Protein AF-0000000078739510 (afdb_homodimer)

Structure (mmCIF, N/CA/C/O backbone):
data_AF-0000000078739510-model_v1
#
loop_
_entity.id
_entity.type
_entity.pdbx_description
1 polymer 'Secondary thiamine-phosphate synthase enzyme'
#
loop_
_atom_site.group_PDB
_atom_site.id
_atom_site.type_symbol
_atom_site.label_atom_id
_atom_site.label_alt_id
_atom_site.label_comp_id
_atom_site.label_asym_id
_atom_site.label_entity_id
_atom_site.label_seq_id
_atom_site.pdbx_PDB_ins_code
_atom_site.Cartn_x
_atom_site.Cartn_y
_atom_site.Cartn_z
_atom_site.occupancy
_atom_site.B_iso_or_equiv
_atom_site.auth_seq_id
_atom_site.auth_comp_id
_atom_site.auth_asym_id
_atom_site.auth_atom_id
_atom_site.pdbx_PDB_model_num
ATOM 1 N N . MET A 1 1 ? 57.156 -49.062 -15.977 1 25.38 1 MET A N 1
ATOM 2 C CA . MET A 1 1 ? 58.562 -48.812 -15.672 1 25.38 1 MET A CA 1
ATOM 3 C C . MET A 1 1 ? 58.719 -47.906 -14.477 1 25.38 1 MET A C 1
ATOM 5 O O . MET A 1 1 ? 58.062 -46.844 -14.406 1 25.38 1 MET A O 1
ATOM 9 N N . LEU A 1 2 ? 59.406 -48.375 -13.289 1 25.59 2 LEU A N 1
ATOM 10 C CA . LEU A 1 2 ? 59.406 -48.344 -11.828 1 25.59 2 LEU A CA 1
ATOM 11 C C . LEU A 1 2 ? 60.25 -47.188 -11.32 1 25.59 2 LEU A C 1
ATOM 13 O O . LEU A 1 2 ? 61.469 -47.312 -11.172 1 25.59 2 LEU A O 1
ATOM 17 N N . VAL A 1 3 ? 60.219 -46 -12.148 1 26.34 3 VAL A N 1
ATOM 18 C CA . VAL A 1 3 ? 61.344 -45.062 -12.102 1 26.34 3 VAL A CA 1
ATOM 19 C C . VAL A 1 3 ? 61.469 -44.5 -10.688 1 26.34 3 VAL A C 1
ATOM 21 O O . VAL A 1 3 ? 60.5 -43.969 -10.117 1 26.34 3 VAL A O 1
ATOM 24 N N . ARG A 1 4 ? 62.5 -44.938 -9.867 1 22.5 4 ARG A N 1
ATOM 25 C CA . ARG A 1 4 ? 63.062 -45 -8.523 1 22.5 4 ARG A CA 1
ATOM 26 C C . ARG A 1 4 ? 63.562 -43.656 -8.047 1 22.5 4 ARG A C 1
ATOM 28 O O . ARG A 1 4 ? 64.562 -43.125 -8.539 1 22.5 4 ARG A O 1
ATOM 35 N N . TRP A 1 5 ? 62.531 -42.625 -7.719 1 25.8 5 TRP A N 1
ATOM 36 C CA . TRP A 1 5 ? 62.625 -41.188 -7.398 1 25.8 5 TRP A CA 1
ATOM 37 C C . TRP A 1 5 ? 63.5 -41 -6.16 1 25.8 5 TRP A C 1
ATOM 39 O O . TRP A 1 5 ? 63.125 -41.375 -5.055 1 25.8 5 TRP A O 1
ATOM 49 N N . HIS A 1 6 ? 64.812 -41.344 -6.359 1 23.38 6 HIS A N 1
ATOM 50 C CA . HIS A 1 6 ? 65.75 -41.438 -5.27 1 23.38 6 HIS A CA 1
ATOM 51 C C . HIS A 1 6 ? 65.938 -40.094 -4.586 1 23.38 6 HIS A C 1
ATOM 53 O O . HIS A 1 6 ? 66.188 -39.062 -5.25 1 23.38 6 HIS A O 1
ATOM 59 N N . SER A 1 7 ? 65.312 -39.812 -3.344 1 24.14 7 SER A N 1
ATOM 60 C CA . SER A 1 7 ? 64.938 -38.812 -2.367 1 24.14 7 SER A CA 1
ATOM 61 C C . SER A 1 7 ? 66.125 -38.281 -1.592 1 24.14 7 SER A C 1
ATOM 63 O O . SER A 1 7 ? 65.938 -37.531 -0.64 1 24.14 7 SER A O 1
ATOM 65 N N . PRO A 1 8 ? 67.25 -37.688 -2.277 1 24.22 8 PRO A N 1
ATOM 66 C CA . PRO A 1 8 ? 68.438 -37.688 -1.441 1 24.22 8 PRO A CA 1
ATOM 67 C C . PRO A 1 8 ? 68.312 -36.75 -0.24 1 24.22 8 PRO A C 1
ATOM 69 O O . PRO A 1 8 ? 67.75 -35.625 -0.367 1 24.22 8 PRO A O 1
ATOM 72 N N . ILE A 1 9 ? 68.25 -37.125 1.104 1 23.12 9 ILE A N 1
ATOM 73 C CA . ILE A 1 9 ? 67.875 -36.75 2.469 1 23.12 9 ILE A CA 1
ATOM 74 C C . ILE A 1 9 ? 69 -35.969 3.119 1 23.12 9 ILE A C 1
ATOM 76 O O . ILE A 1 9 ? 69.812 -36.531 3.828 1 23.12 9 ILE A O 1
ATOM 80 N N . ARG A 1 10 ? 69.688 -34.969 2.322 1 21.89 10 ARG A N 1
ATOM 81 C CA . ARG A 1 10 ? 70.938 -34.656 2.916 1 21.89 10 ARG A CA 1
ATOM 82 C C . ARG A 1 10 ? 70.812 -34.094 4.324 1 21.89 10 ARG A C 1
ATOM 84 O O . ARG A 1 10 ? 69.812 -33.469 4.633 1 21.89 10 ARG A O 1
ATOM 91 N N . SER A 1 11 ? 71.625 -34.406 5.336 1 21.7 11 SER A N 1
ATOM 92 C CA . SER A 1 11 ? 71.875 -34.594 6.762 1 21.7 11 SER A CA 1
ATOM 93 C C . SER A 1 11 ? 72.25 -33.281 7.457 1 21.7 11 SER A C 1
ATOM 95 O O . SER A 1 11 ? 72.562 -33.281 8.641 1 21.7 11 SER A O 1
ATOM 97 N N . PHE A 1 12 ? 71.688 -32.094 7.016 1 25.94 12 PHE A N 1
ATOM 98 C CA . PHE A 1 12 ? 72.375 -30.906 7.406 1 25.94 12 PHE A CA 1
ATOM 99 C C . PHE A 1 12 ? 72.438 -30.781 8.922 1 25.94 12 PHE A C 1
ATOM 101 O O . PHE A 1 12 ? 71.5 -31.078 9.625 1 25.94 12 PHE A O 1
ATOM 108 N N . GLN A 1 13 ? 73.688 -30.719 9.461 1 21.8 13 GLN A N 1
ATOM 109 C CA . GLN A 1 13 ? 74.375 -30.812 10.75 1 21.8 13 GLN A CA 1
ATOM 110 C C . GLN A 1 13 ? 73.938 -29.672 11.672 1 21.8 13 GLN A C 1
ATOM 112 O O . GLN A 1 13 ? 73.875 -28.516 11.25 1 21.8 13 GLN A O 1
ATOM 117 N N . SER A 1 14 ? 73.375 -29.938 12.883 1 20.47 14 SER A N 1
ATOM 118 C CA . SER A 1 14 ? 72.5 -29.453 13.969 1 20.47 14 SER A CA 1
ATOM 119 C C . SER A 1 14 ? 73.25 -28.516 14.891 1 20.47 14 SER A C 1
ATOM 121 O O . SER A 1 14 ? 72.75 -28.125 15.938 1 20.47 14 SER A O 1
ATOM 123 N N . ALA A 1 15 ? 74.312 -27.719 14.367 1 25.67 15 ALA A N 1
ATOM 124 C CA . ALA A 1 15 ? 75.188 -27.281 15.43 1 25.67 15 ALA A CA 1
ATOM 125 C C . ALA A 1 15 ? 74.438 -26.547 16.531 1 25.67 15 ALA A C 1
ATOM 127 O O . ALA A 1 15 ? 73.438 -25.891 16.281 1 25.67 15 ALA A O 1
ATOM 128 N N . GLY A 1 16 ? 74.625 -26.906 17.875 1 22.47 16 GLY A N 1
ATOM 129 C CA . GLY A 1 16 ? 74 -26.859 19.188 1 22.47 16 GLY A CA 1
ATOM 130 C C . GLY A 1 16 ? 74.062 -25.484 19.828 1 22.47 16 GLY A C 1
ATOM 131 O O . GLY A 1 16 ? 75 -24.703 19.609 1 22.47 16 GLY A O 1
ATOM 132 N N . PRO A 1 17 ? 72.938 -24.734 19.984 1 27.5 17 PRO A N 1
ATOM 133 C CA . PRO A 1 17 ? 72.625 -23.328 20.312 1 27.5 17 PRO A CA 1
ATOM 134 C C . PRO A 1 17 ? 73.188 -22.922 21.688 1 27.5 17 PRO A C 1
ATOM 136 O O . PRO A 1 17 ? 73.062 -23.688 22.656 1 27.5 17 PRO A O 1
ATOM 139 N N . THR A 1 18 ? 74.375 -22.453 21.703 1 26.05 18 THR A N 1
ATOM 140 C CA . THR A 1 18 ? 75 -22.156 23 1 26.05 18 THR A CA 1
ATOM 141 C C . THR A 1 18 ? 74.125 -21.281 23.859 1 26.05 18 THR A C 1
ATOM 143 O O . THR A 1 18 ? 73.438 -20.391 23.344 1 26.05 18 THR A O 1
ATOM 146 N N . THR A 1 19 ? 73.75 -21.625 25.125 1 25.05 19 THR A N 1
ATOM 147 C CA . THR A 1 19 ? 72.75 -21.422 26.156 1 25.05 19 THR A CA 1
ATOM 148 C C . THR A 1 19 ? 73 -20.109 26.906 1 25.05 19 THR A C 1
ATOM 150 O O . THR A 1 19 ? 72.25 -19.719 27.781 1 25.05 19 THR A O 1
ATOM 153 N N . THR A 1 20 ? 73.562 -19.031 26.281 1 25.69 20 THR A N 1
ATOM 154 C CA . THR A 1 20 ? 74.125 -18.125 27.297 1 25.69 20 THR A CA 1
ATOM 155 C C . THR A 1 20 ? 73 -17.641 28.234 1 25.69 20 THR A C 1
ATOM 157 O O . THR A 1 20 ? 71.938 -17.188 27.766 1 25.69 20 THR A O 1
ATOM 160 N N . THR A 1 21 ? 73.062 -17.922 29.562 1 25.3 21 THR A N 1
ATOM 161 C CA . THR A 1 21 ? 72.188 -17.922 30.734 1 25.3 21 THR A CA 1
ATOM 162 C C . THR A 1 21 ? 71.938 -16.5 31.234 1 25.3 21 THR A C 1
ATOM 164 O O . THR A 1 21 ? 72.688 -16.016 32.094 1 25.3 21 THR A O 1
ATOM 167 N N . THR A 1 22 ? 71.812 -15.484 30.406 1 26.38 22 THR A N 1
ATOM 168 C CA . THR A 1 22 ? 72 -14.195 31.062 1 26.38 22 THR A CA 1
ATOM 169 C C . THR A 1 22 ? 70.938 -14.016 32.156 1 26.38 22 THR A C 1
ATOM 171 O O . THR A 1 22 ? 69.812 -14.445 32.031 1 26.38 22 THR A O 1
ATOM 174 N N . SER A 1 23 ? 71.312 -13.492 33.375 1 26.3 23 SER A N 1
ATOM 175 C CA . SER A 1 23 ? 70.875 -13.445 34.75 1 26.3 23 SER A CA 1
ATOM 176 C C . SER A 1 23 ? 69.625 -12.562 34.906 1 26.3 23 SER A C 1
ATOM 178 O O . SER A 1 23 ? 69.5 -11.523 34.25 1 26.3 23 SER A O 1
ATOM 180 N N . PRO A 1 24 ? 68.5 -13.039 35.438 1 28.28 24 PRO A N 1
ATOM 181 C CA . PRO A 1 24 ? 67.125 -12.484 35.438 1 28.28 24 PRO A CA 1
ATOM 182 C C . PRO A 1 24 ? 67 -11.227 36.312 1 28.28 24 PRO A C 1
ATOM 184 O O . PRO A 1 24 ? 67.5 -11.203 37.438 1 28.28 24 PRO A O 1
ATOM 187 N N . LEU A 1 25 ? 67.438 -10.031 35.812 1 29.03 25 LEU A N 1
ATOM 188 C CA . LEU A 1 25 ? 67.375 -8.922 36.781 1 29.03 25 LEU A CA 1
ATOM 189 C C . LEU A 1 25 ? 66.062 -8.836 37.469 1 29.03 25 LEU A C 1
ATOM 191 O O . LEU A 1 25 ? 65 -9.172 36.844 1 29.03 25 LEU A O 1
ATOM 195 N N . PRO A 1 26 ? 65.938 -8.562 38.812 1 24.73 26 PRO A N 1
ATOM 196 C CA . PRO A 1 26 ? 64.812 -8.758 39.75 1 24.73 26 PRO A CA 1
ATOM 197 C C . PRO A 1 26 ? 63.656 -7.812 39.5 1 24.73 26 PRO A C 1
ATOM 199 O O . PRO A 1 26 ? 63.844 -6.727 38.938 1 24.73 26 PRO A O 1
ATOM 202 N N . LEU A 1 27 ? 62.375 -8.273 39.344 1 26.22 27 LEU A N 1
ATOM 203 C CA . LEU A 1 27 ? 6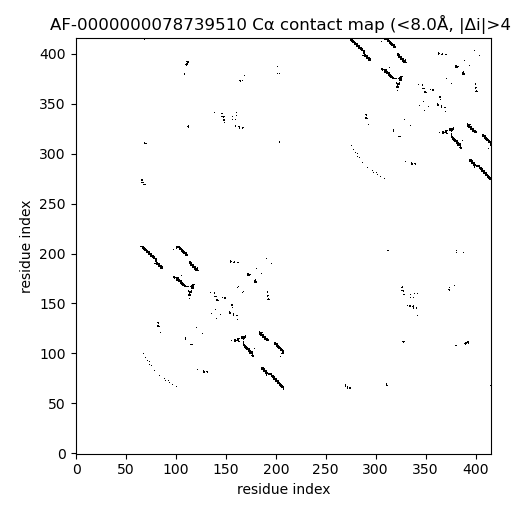1.062 -7.734 39 1 26.22 27 LEU A CA 1
ATOM 204 C C . LEU A 1 27 ? 60.594 -6.766 40.062 1 26.22 27 LEU A C 1
ATOM 206 O O . LEU A 1 27 ? 60.344 -7.164 41.219 1 26.22 27 LEU A O 1
ATOM 210 N N . ALA A 1 28 ? 61.281 -5.625 40.312 1 25.83 28 ALA A N 1
ATOM 211 C CA . ALA A 1 28 ? 60.812 -4.879 41.5 1 25.83 28 ALA A CA 1
ATOM 212 C C . ALA A 1 28 ? 59.312 -4.609 41.406 1 25.83 28 ALA A C 1
ATOM 214 O O . ALA A 1 28 ? 58.844 -4.113 40.406 1 25.83 28 ALA A O 1
ATOM 215 N N . ARG A 1 29 ? 58.5 -5.305 42.188 1 24.73 29 ARG A N 1
ATOM 216 C CA . ARG A 1 29 ? 57.062 -5.387 42.281 1 24.73 29 ARG A CA 1
ATOM 217 C C . ARG A 1 29 ? 56.438 -4.027 42.656 1 24.73 29 ARG A C 1
ATOM 219 O O . ARG A 1 29 ? 56.781 -3.438 43.656 1 24.73 29 ARG A O 1
ATOM 226 N N . CYS A 1 30 ? 56.375 -3.004 41.688 1 25.33 30 CYS A N 1
ATOM 227 C CA . CYS A 1 30 ? 55.75 -1.735 42.031 1 25.33 30 CYS A CA 1
ATOM 228 C C . CYS A 1 30 ? 54.438 -1.963 42.75 1 25.33 30 CYS A C 1
ATOM 230 O O . CYS A 1 30 ? 53.562 -2.678 42.25 1 25.33 30 CYS A O 1
ATOM 232 N N . SER A 1 31 ? 54.375 -1.897 44.031 1 28.02 31 SER A N 1
ATOM 233 C CA . SER A 1 31 ? 53.25 -2.213 44.906 1 28.02 31 SER A CA 1
ATOM 234 C C . SER A 1 31 ? 52.094 -1.265 44.688 1 28.02 31 SER A C 1
ATOM 236 O O . SER A 1 31 ? 51.031 -1.419 45.312 1 28.02 31 SER A O 1
ATOM 238 N N . PRO A 1 32 ? 51.844 -0.598 43.531 1 31.33 32 PRO A N 1
ATOM 239 C CA . PRO A 1 32 ? 51.094 0.619 43.844 1 31.33 32 PRO A CA 1
ATOM 240 C C . PRO A 1 32 ? 49.875 0.345 44.719 1 31.33 32 PRO A C 1
ATOM 242 O O . PRO A 1 32 ? 49.406 -0.792 44.781 1 31.33 32 PRO A O 1
ATOM 245 N N . PRO A 1 33 ? 49.219 1.479 45.312 1 28.66 33 PRO A N 1
ATOM 246 C CA . PRO A 1 33 ? 48.438 1.839 46.5 1 28.66 33 PRO A CA 1
ATOM 247 C C . PRO A 1 33 ? 47.031 1.262 46.469 1 28.66 33 PRO A C 1
ATOM 249 O O . PRO A 1 33 ? 46.5 0.928 45.406 1 28.66 33 PRO A O 1
ATOM 252 N N . ALA A 1 34 ? 46.469 0.895 47.688 1 26.77 34 ALA A N 1
ATOM 253 C CA . ALA A 1 34 ? 45.25 0.251 48.094 1 26.77 34 ALA A CA 1
ATOM 254 C C . ALA A 1 34 ? 44.031 1.027 47.594 1 26.77 34 ALA A C 1
ATOM 256 O O . ALA A 1 34 ? 43.938 2.244 47.781 1 26.77 34 ALA A O 1
ATOM 257 N N . THR A 1 35 ? 43.469 0.732 46.406 1 29.22 35 THR A N 1
ATOM 258 C CA . THR A 1 35 ? 42.25 1.333 45.812 1 29.22 35 THR A CA 1
ATOM 259 C C . THR A 1 35 ? 41.094 1.252 46.812 1 29.22 35 THR A C 1
ATOM 261 O O . THR A 1 35 ? 40.656 0.159 47.156 1 29.22 35 THR A O 1
ATOM 264 N N . ALA A 1 36 ? 41.188 2.01 47.938 1 27.16 36 ALA A N 1
ATOM 265 C CA . ALA A 1 36 ? 40.062 1.913 48.844 1 27.16 36 ALA A CA 1
ATOM 266 C C . ALA A 1 36 ? 38.719 2.043 48.125 1 27.16 36 ALA A C 1
ATOM 268 O O . ALA A 1 36 ? 38.469 3.051 47.469 1 27.16 36 ALA A O 1
ATOM 269 N N . LYS A 1 37 ? 38.125 0.939 47.719 1 27.62 37 LYS A N 1
ATOM 270 C CA . LYS A 1 37 ? 36.812 0.888 47.062 1 27.62 37 LYS A CA 1
ATOM 271 C C . LYS A 1 37 ? 35.75 1.588 47.875 1 27.62 37 LYS A C 1
ATOM 273 O O . LYS A 1 37 ? 35.594 1.277 49.062 1 27.62 37 LYS A O 1
ATOM 278 N N . GLN A 1 38 ? 35.625 2.979 47.719 1 25.66 38 GLN A N 1
ATOM 279 C CA . GLN A 1 38 ? 34.562 3.674 48.406 1 25.66 38 GLN A CA 1
ATOM 280 C C . GLN A 1 38 ? 33.281 2.852 48.406 1 25.66 38 GLN A C 1
ATOM 282 O O . GLN A 1 38 ? 32.969 2.189 47.406 1 25.66 38 GLN A O 1
ATOM 287 N N . PRO A 1 39 ? 32.844 2.426 49.594 1 26.73 39 PRO A N 1
ATOM 288 C CA . PRO A 1 39 ? 31.656 1.598 49.688 1 26.73 39 PRO A CA 1
ATOM 289 C C . PRO A 1 39 ? 30.484 2.143 48.844 1 26.73 39 PRO A C 1
ATOM 291 O O . PRO A 1 39 ? 30.375 3.357 48.656 1 26.73 39 PRO A O 1
ATOM 294 N N . ALA A 1 40 ? 30.062 1.341 47.844 1 28.92 40 ALA A N 1
ATOM 295 C CA . ALA A 1 40 ? 28.922 1.636 47 1 28.92 40 ALA A CA 1
ATOM 296 C C . ALA A 1 40 ? 27.703 2.041 47.844 1 28.92 40 ALA A C 1
ATOM 298 O O . ALA A 1 40 ? 27.297 1.301 48.719 1 28.92 40 ALA A O 1
ATOM 299 N N . ALA A 1 41 ? 27.625 3.379 48.219 1 29.55 41 ALA A N 1
ATOM 300 C CA . ALA A 1 41 ? 26.406 3.855 48.875 1 29.55 41 ALA A CA 1
ATOM 301 C C . ALA A 1 41 ? 25.172 3.188 48.25 1 29.55 41 ALA A C 1
ATOM 303 O O . ALA A 1 41 ? 25.094 2.988 47.062 1 29.55 41 ALA A O 1
ATOM 304 N N . ALA A 1 42 ? 24.594 2.242 49 1 28.48 42 ALA A N 1
ATOM 305 C CA . ALA A 1 42 ? 23.328 1.58 48.688 1 28.48 42 ALA A CA 1
ATOM 306 C C . ALA A 1 42 ? 22.297 2.576 48.156 1 28.48 42 ALA A C 1
ATOM 308 O O . ALA A 1 42 ? 21.859 3.477 48.906 1 28.48 42 ALA A O 1
ATOM 309 N N . VAL A 1 43 ? 22.516 3.082 46.906 1 30.88 43 VAL A N 1
ATOM 310 C CA . VAL A 1 43 ? 21.422 3.9 46.406 1 30.88 43 VAL A CA 1
ATOM 311 C C . VAL A 1 43 ? 20.094 3.23 46.719 1 30.88 43 VAL A C 1
ATOM 313 O O . VAL A 1 43 ? 19.859 2.074 46.375 1 30.88 43 VAL A O 1
ATOM 316 N N . ALA A 1 44 ? 19.594 3.473 47.969 1 31.28 44 ALA A N 1
ATOM 317 C CA . ALA A 1 44 ? 18.219 3.086 48.281 1 31.28 44 ALA A CA 1
ATOM 318 C C . ALA A 1 44 ? 17.312 3.271 47.094 1 31.28 44 ALA A C 1
ATOM 320 O O . ALA A 1 44 ? 17.234 4.363 46.531 1 31.28 44 ALA A O 1
ATOM 321 N N . ARG A 1 45 ? 17.25 2.203 46.344 1 29.11 45 ARG A N 1
ATOM 322 C CA . ARG A 1 45 ? 16.266 2.166 45.281 1 29.11 45 ARG A CA 1
ATOM 323 C C . ARG A 1 45 ? 14.914 2.709 45.75 1 29.11 45 ARG A C 1
ATOM 325 O O . ARG A 1 45 ? 14.328 2.182 46.688 1 29.11 45 ARG A O 1
ATOM 332 N N . ARG A 1 46 ? 14.836 4.098 45.875 1 34.12 46 ARG A N 1
ATOM 333 C CA . ARG A 1 46 ? 13.461 4.516 46.125 1 34.12 46 ARG A CA 1
ATOM 334 C C . ARG A 1 46 ? 12.477 3.703 45.312 1 34.12 46 ARG A C 1
ATOM 336 O O . ARG A 1 46 ? 12.734 3.42 44.125 1 34.12 46 ARG A O 1
ATOM 343 N N . PRO A 1 47 ? 11.672 2.928 46 1 31.38 47 PRO A N 1
ATOM 344 C CA . PRO A 1 47 ? 10.703 2.164 45.188 1 31.38 47 PRO A CA 1
ATOM 345 C C . PRO A 1 47 ? 10.078 2.984 44.062 1 31.38 47 PRO A C 1
ATOM 347 O O . PRO A 1 47 ? 9.742 4.156 44.281 1 31.38 47 PRO A O 1
ATOM 350 N N . VAL A 1 48 ? 10.641 2.801 42.844 1 31.75 48 VAL A N 1
ATOM 351 C CA . VAL A 1 48 ? 9.938 3.416 41.75 1 31.75 48 VAL A CA 1
ATOM 352 C C . VAL A 1 48 ? 8.43 3.223 41.906 1 31.75 48 VAL A C 1
ATOM 354 O O . VAL A 1 48 ? 7.961 2.1 42.125 1 31.75 48 VAL A O 1
ATOM 357 N N . ALA A 1 49 ? 7.789 4.188 42.656 1 34.41 49 ALA A N 1
ATOM 358 C CA . ALA A 1 49 ? 6.332 4.172 42.719 1 34.41 49 ALA A CA 1
ATOM 359 C C . ALA A 1 49 ? 5.73 3.691 41.406 1 34.41 49 ALA A C 1
ATOM 361 O O . ALA A 1 49 ? 6.305 3.916 40.312 1 34.41 49 ALA A O 1
ATOM 362 N N . SER A 1 50 ? 5.078 2.543 41.469 1 33.25 50 SER A N 1
ATOM 363 C CA . SER A 1 50 ? 4.297 2.039 40.344 1 33.25 50 SER A CA 1
ATOM 364 C C . SER A 1 50 ? 3.645 3.18 39.562 1 33.25 50 SER A C 1
ATOM 366 O O . SER A 1 50 ? 3.146 4.137 40.156 1 33.25 50 SER A O 1
ATOM 368 N N . PRO A 1 51 ? 4.223 3.471 38.375 1 35.5 51 PRO A N 1
ATOM 369 C CA . PRO A 1 51 ? 3.426 4.523 37.719 1 35.5 51 PRO A CA 1
ATOM 370 C C . PRO A 1 51 ? 1.929 4.363 37.969 1 35.5 51 PRO A C 1
ATOM 372 O O . PRO A 1 51 ? 1.396 3.256 37.875 1 35.5 51 PRO A O 1
ATOM 375 N N . GLY A 1 52 ? 1.469 4.941 39.062 1 34.06 52 GLY A N 1
ATOM 376 C CA . GLY A 1 52 ? 0.024 4.91 39.219 1 34.06 52 GLY A CA 1
ATOM 377 C C . GLY A 1 52 ? -0.719 4.883 37.906 1 34.06 52 GLY A C 1
ATOM 378 O O . GLY A 1 52 ? -0.269 5.473 36.906 1 34.06 52 GLY A O 1
ATOM 379 N N . LEU A 1 53 ? -1.451 3.795 37.688 1 36.41 53 LEU A N 1
ATOM 380 C CA . LEU A 1 53 ? -2.381 3.781 36.562 1 36.41 53 LEU A CA 1
ATOM 381 C C . LEU A 1 53 ? -3.045 5.145 36.406 1 36.41 53 LEU A C 1
ATOM 383 O O . LEU A 1 53 ? -3.771 5.602 37.281 1 36.41 53 LEU A O 1
ATOM 387 N N . VAL A 1 54 ? -2.344 6.094 35.812 1 36.16 54 VAL A N 1
ATOM 388 C CA . VAL A 1 54 ? -3.131 7.281 35.5 1 36.16 54 VAL A CA 1
ATOM 389 C C . VAL A 1 54 ? -4.551 6.871 35.094 1 36.16 54 VAL A C 1
ATOM 391 O O . VAL A 1 54 ? -4.75 6.156 34.125 1 36.16 54 VAL A O 1
ATOM 394 N N . VAL A 1 55 ? -5.371 6.57 36 1 36.56 55 VAL A N 1
ATOM 395 C CA . VAL A 1 55 ? -6.785 6.488 35.656 1 36.56 55 VAL A CA 1
ATOM 396 C C . VAL A 1 55 ? -7.133 7.609 34.656 1 36.56 55 VAL A C 1
ATOM 398 O O . VAL A 1 55 ? -6.863 8.781 34.938 1 36.56 55 VAL A O 1
ATOM 401 N N . ALA A 1 56 ? -7.176 7.258 33.344 1 40.94 56 ALA A N 1
ATOM 402 C CA . ALA A 1 56 ? -7.707 8.203 32.375 1 40.94 56 ALA A CA 1
ATOM 403 C C . ALA A 1 56 ? -8.898 8.969 32.938 1 40.94 56 ALA A C 1
ATOM 405 O O . ALA A 1 56 ? -9.766 8.383 33.594 1 40.94 56 ALA A O 1
ATOM 406 N N . GLY A 1 57 ? -8.664 10.188 33.375 1 39.41 57 GLY A N 1
ATOM 407 C CA . GLY A 1 57 ? -9.82 11.008 33.719 1 39.41 57 GLY A CA 1
ATOM 408 C C . G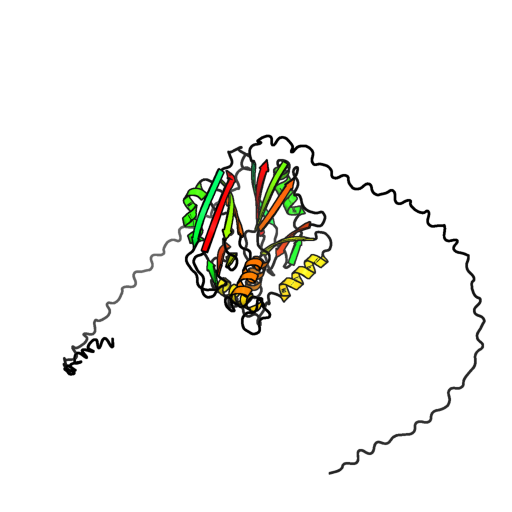LY A 1 57 ? -11.016 10.766 32.844 1 39.41 57 GLY A C 1
ATOM 409 O O . GLY A 1 57 ? -10.922 10.031 31.844 1 39.41 57 GLY A O 1
ATOM 410 N N . PRO A 1 58 ? -12.219 11.141 33.312 1 42.12 58 PRO A N 1
ATOM 411 C CA . PRO A 1 58 ? -13.398 10.93 32.469 1 42.12 58 PRO A CA 1
ATOM 412 C C . PRO A 1 58 ? -13.141 11.281 31 1 42.12 58 PRO A C 1
ATOM 414 O O . PRO A 1 58 ? -12.266 12.094 30.688 1 42.12 58 PRO A O 1
ATOM 417 N N . PRO A 1 59 ? -13.477 10.359 30.109 1 42.5 59 PRO A N 1
ATOM 418 C CA . PRO A 1 59 ? -13.289 10.781 28.703 1 42.5 59 PRO A CA 1
ATOM 419 C C . PRO A 1 59 ? -13.664 12.242 28.484 1 42.5 59 PRO A C 1
ATOM 421 O O . PRO A 1 59 ? -14.633 12.734 29.062 1 42.5 59 PRO A O 1
ATOM 424 N N . ALA A 1 60 ? -12.688 13.125 28.281 1 43.97 60 ALA A N 1
ATOM 425 C CA . ALA A 1 60 ? -12.992 14.5 27.875 1 43.97 60 ALA A CA 1
ATOM 426 C C . ALA A 1 60 ? -14.312 14.57 27.125 1 43.97 60 ALA A C 1
ATOM 428 O O . ALA A 1 60 ? -14.711 13.609 26.453 1 43.97 60 ALA A O 1
ATOM 429 N N . ALA A 1 61 ? -15.219 15.328 27.547 1 42.41 61 ALA A N 1
ATOM 430 C CA . ALA A 1 61 ? -16.438 15.641 26.797 1 42.41 61 ALA A CA 1
ATOM 431 C C . ALA A 1 61 ? -16.156 15.695 25.297 1 42.41 61 ALA A C 1
ATOM 433 O O . ALA A 1 61 ? -15.219 16.359 24.859 1 42.41 61 ALA A O 1
ATOM 434 N N . HIS A 1 62 ? -16.406 14.586 24.562 1 45.31 62 HIS A N 1
ATOM 435 C CA . HIS A 1 62 ? -16.422 14.648 23.109 1 45.31 62 HIS A CA 1
ATOM 436 C C . HIS A 1 62 ? -17.125 15.914 22.609 1 45.31 62 HIS A C 1
ATOM 438 O O . HIS A 1 62 ? -18.344 16 22.641 1 45.31 62 HIS A O 1
ATOM 444 N N . SER A 1 63 ? -16.734 17.062 23 1 42.91 63 SER A N 1
ATOM 445 C CA . SER A 1 63 ? -17.344 18.172 22.266 1 42.91 63 SER A CA 1
ATOM 446 C C . SER A 1 63 ? -17.469 17.859 20.781 1 42.91 63 SER A C 1
ATOM 448 O O . SER A 1 63 ? -16.516 17.391 20.156 1 42.91 63 SER A O 1
ATOM 450 N N . SER A 1 64 ? -18.594 17.484 20.219 1 53.22 64 SER A N 1
ATOM 451 C CA . SER A 1 64 ? -18.969 17.234 18.828 1 53.22 64 SER A CA 1
ATOM 452 C C . SER A 1 64 ? -18.266 18.203 17.891 1 53.22 64 SER A C 1
ATOM 454 O O . SER A 1 64 ? -18.812 19.266 17.547 1 53.22 64 SER A O 1
ATOM 456 N N . MET A 1 65 ? -17 18.391 18.078 1 62.53 65 MET A N 1
ATOM 457 C CA . MET A 1 65 ? -16.344 19.266 17.109 1 62.53 65 MET A CA 1
ATOM 458 C C . MET A 1 65 ? -16.438 18.688 15.695 1 62.53 65 MET A C 1
ATOM 460 O O . MET A 1 65 ? -16.469 17.469 15.523 1 62.53 65 MET A O 1
ATOM 464 N N . ALA A 1 66 ? -16.812 19.469 14.828 1 78.19 66 ALA A N 1
ATOM 465 C CA . ALA A 1 66 ? -16.984 19.109 13.422 1 78.19 66 ALA A CA 1
ATOM 466 C C . ALA A 1 66 ? -15.703 18.5 12.852 1 78.19 66 ALA A C 1
ATOM 468 O O . ALA A 1 66 ? -14.602 19 13.133 1 78.19 66 ALA A O 1
ATOM 469 N N . ALA A 1 67 ? -15.852 17.391 12.211 1 88 67 ALA A N 1
ATOM 470 C CA . ALA A 1 67 ? -14.719 16.719 11.586 1 88 67 ALA A CA 1
ATOM 471 C C . ALA A 1 67 ? -14.031 17.609 10.562 1 88 67 ALA A C 1
ATOM 473 O O . ALA A 1 67 ? -14.695 18.328 9.805 1 88 67 ALA A O 1
ATOM 474 N N . LYS A 1 68 ? -12.789 17.734 10.711 1 93.44 68 LYS A N 1
ATOM 475 C CA . LYS A 1 68 ? -11.945 18.516 9.82 1 93.44 68 LYS A CA 1
ATOM 476 C C . LYS A 1 68 ? -11.188 17.609 8.844 1 93.44 68 LYS A C 1
ATOM 478 O O . LYS A 1 68 ? -10.812 16.484 9.195 1 93.44 68 LYS A O 1
ATOM 483 N N . TRP A 1 69 ? -10.992 18.141 7.648 1 96.81 69 TRP A N 1
ATOM 484 C CA . TRP A 1 69 ? -10.234 17.453 6.605 1 96.81 69 TRP A CA 1
ATOM 485 C C . TRP A 1 69 ? -9.211 18.406 5.98 1 96.81 69 TRP A C 1
ATOM 487 O O . TRP A 1 69 ? -9.492 19.594 5.781 1 96.81 69 TRP A O 1
ATOM 497 N N . ALA A 1 70 ? -8.086 17.844 5.73 1 97.44 70 ALA A N 1
ATOM 498 C CA . ALA A 1 70 ? -7.055 18.531 4.957 1 97.44 70 ALA A CA 1
ATOM 499 C C . ALA A 1 70 ? -6.281 17.547 4.086 1 97.44 70 ALA A C 1
ATOM 501 O O . ALA A 1 70 ? -6.047 16.406 4.492 1 97.44 70 ALA A O 1
ATOM 502 N N . GLN A 1 71 ? -5.887 17.953 2.904 1 98.44 71 GLN A N 1
ATOM 503 C CA . GLN A 1 71 ? -5.125 17.109 1.99 1 98.44 71 GLN A CA 1
ATOM 504 C C . GLN A 1 71 ? -4.062 17.922 1.249 1 98.44 71 GLN A C 1
ATOM 506 O O . GLN A 1 71 ? -4.324 19.031 0.807 1 98.44 71 GLN A O 1
ATOM 511 N N . LYS A 1 72 ? -2.928 17.391 1.173 1 98.19 72 LYS A N 1
ATOM 512 C CA . LYS A 1 72 ? -1.798 18.016 0.501 1 98.19 72 LYS A CA 1
ATOM 513 C C . LYS A 1 72 ? -0.916 16.984 -0.191 1 98.19 72 LYS A C 1
ATOM 515 O O . LYS A 1 72 ? -0.665 15.914 0.358 1 98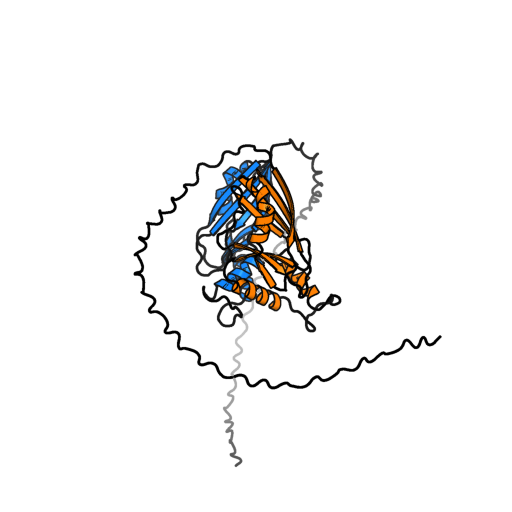.19 72 LYS A O 1
ATOM 520 N N . THR A 1 73 ? -0.492 17.312 -1.396 1 98.69 73 THR A N 1
ATOM 521 C CA . THR A 1 73 ? 0.511 16.484 -2.059 1 98.69 73 THR A CA 1
ATOM 522 C C . THR A 1 73 ? 1.914 17.031 -1.796 1 98.69 73 THR A C 1
ATOM 524 O O . THR A 1 73 ? 2.201 18.188 -2.08 1 98.69 73 THR A O 1
ATOM 527 N N . VAL A 1 74 ? 2.754 16.203 -1.287 1 98.69 74 VAL A N 1
ATOM 528 C CA . VAL A 1 74 ? 4.137 16.547 -0.973 1 98.69 74 VAL A CA 1
ATOM 529 C C . VAL A 1 74 ? 5.074 15.906 -1.994 1 98.69 74 VAL A C 1
ATOM 531 O O . VAL A 1 74 ? 4.938 14.727 -2.314 1 98.69 74 VAL A O 1
ATOM 534 N N . VAL A 1 75 ? 6.043 16.672 -2.451 1 98.75 75 VAL A N 1
ATOM 535 C CA . VAL A 1 75 ? 7.023 16.172 -3.402 1 98.75 75 VAL A CA 1
ATOM 536 C C . VAL A 1 75 ? 8.344 15.898 -2.688 1 98.75 75 VAL A C 1
ATOM 538 O O . VAL A 1 75 ? 8.906 16.781 -2.043 1 98.75 75 VAL A O 1
ATOM 541 N N . ILE A 1 76 ? 8.82 14.695 -2.775 1 98.69 76 ILE A N 1
ATOM 542 C CA . ILE A 1 76 ? 10.141 14.328 -2.287 1 98.69 76 ILE A CA 1
ATOM 543 C C . ILE A 1 76 ? 11.141 14.352 -3.441 1 98.69 76 ILE A C 1
ATOM 545 O O . ILE A 1 76 ? 10.938 13.703 -4.465 1 98.69 76 ILE A O 1
ATOM 549 N N . PRO A 1 77 ? 12.195 15.07 -3.258 1 98.19 77 PRO A N 1
ATOM 550 C CA . PRO A 1 77 ? 13.195 15.078 -4.328 1 98.19 77 PRO A CA 1
ATOM 551 C C . PRO A 1 77 ? 13.75 13.68 -4.617 1 98.19 77 PRO A C 1
ATOM 553 O O . PRO A 1 77 ? 13.688 12.797 -3.764 1 98.19 77 PRO A O 1
ATOM 556 N N . ALA A 1 78 ? 14.273 13.555 -5.809 1 98.38 78 ALA A N 1
ATOM 557 C CA . ALA A 1 78 ? 14.852 12.281 -6.234 1 98.38 78 ALA A CA 1
ATOM 558 C C . ALA A 1 78 ? 15.875 11.773 -5.223 1 98.38 78 ALA A C 1
ATOM 560 O O . ALA A 1 78 ? 16.719 12.531 -4.758 1 98.38 78 ALA A O 1
ATOM 561 N N . GLN A 1 79 ? 15.742 10.523 -4.898 1 98.19 79 GLN A N 1
ATOM 562 C CA . GLN A 1 79 ? 16.672 9.852 -4.004 1 98.19 79 GLN A CA 1
ATOM 563 C C . GLN A 1 79 ? 17.422 8.734 -4.727 1 98.19 79 GLN A C 1
ATOM 565 O O . GLN A 1 79 ? 16.922 8.18 -5.707 1 98.19 79 GLN A O 1
ATOM 570 N N . ARG A 1 80 ? 18.609 8.461 -4.238 1 97.81 80 ARG A N 1
ATOM 571 C CA . ARG A 1 80 ? 19.297 7.254 -4.703 1 97.81 80 ARG A CA 1
ATOM 572 C C . ARG A 1 80 ? 18.594 6 -4.184 1 97.81 80 ARG A C 1
ATOM 574 O O . ARG A 1 80 ? 17.844 6.062 -3.213 1 97.81 80 ARG A O 1
ATOM 581 N N . ARG A 1 81 ? 18.938 4.914 -4.812 1 98.31 81 ARG A N 1
ATOM 582 C CA . ARG A 1 81 ? 18.406 3.643 -4.324 1 98.31 81 ARG A CA 1
ATOM 583 C C . ARG A 1 81 ? 18.75 3.439 -2.852 1 98.31 81 ARG A C 1
ATOM 585 O O . ARG A 1 81 ? 19.859 3.723 -2.422 1 98.31 81 ARG A O 1
ATOM 592 N N . GLY A 1 82 ? 17.766 2.934 -2.113 1 98.56 82 GLY A N 1
ATOM 593 C CA . GLY A 1 82 ? 17.938 2.721 -0.684 1 98.56 82 GLY A CA 1
ATOM 594 C C . GLY A 1 82 ? 16.75 3.219 0.13 1 98.56 82 GLY A C 1
ATOM 595 O O . GLY A 1 82 ? 15.758 3.68 -0.429 1 98.56 82 GLY A O 1
ATOM 596 N N . CYS A 1 83 ? 16.891 3.051 1.486 1 98.75 83 CYS A N 1
ATOM 597 C CA . CYS A 1 83 ? 15.867 3.494 2.43 1 98.75 83 CYS A CA 1
ATOM 598 C C . CYS A 1 83 ? 16.234 4.844 3.037 1 98.75 83 CYS A C 1
ATOM 600 O O . CYS A 1 83 ? 17.344 5.023 3.533 1 98.75 83 CYS A O 1
ATOM 602 N N . HIS A 1 84 ? 15.273 5.762 3.008 1 98.75 84 HIS A N 1
ATOM 603 C CA . HIS A 1 84 ? 15.562 7.141 3.389 1 98.75 84 HIS A CA 1
ATOM 604 C C . HIS A 1 84 ? 14.578 7.637 4.441 1 98.75 84 HIS A C 1
ATOM 606 O O . HIS A 1 84 ? 13.367 7.535 4.258 1 98.75 84 HIS A O 1
ATOM 612 N N . LEU A 1 85 ? 15.133 8.18 5.477 1 98.81 85 LEU A N 1
ATOM 613 C CA . LEU A 1 85 ? 14.312 8.852 6.473 1 98.81 85 LEU A CA 1
ATOM 614 C C . LEU A 1 85 ? 13.773 10.172 5.926 1 98.81 85 LEU A C 1
ATOM 616 O O . LEU A 1 85 ? 14.547 11.078 5.598 1 98.81 85 LEU A O 1
ATOM 620 N N . ILE A 1 86 ? 12.406 10.297 5.91 1 98.75 86 ILE A N 1
ATOM 621 C CA . ILE A 1 86 ? 11.859 11.516 5.32 1 98.75 86 ILE A CA 1
ATOM 622 C C . ILE A 1 86 ? 10.922 12.195 6.316 1 98.75 86 ILE A C 1
ATOM 624 O O . ILE A 1 86 ? 10.195 13.125 5.961 1 98.75 86 ILE A O 1
ATOM 628 N N . THR A 1 87 ? 10.906 11.859 7.535 1 98.69 87 THR A N 1
ATOM 629 C CA . THR A 1 87 ? 10.039 12.406 8.57 1 98.69 87 THR A CA 1
ATOM 630 C C . THR A 1 87 ? 10.156 13.93 8.625 1 98.69 87 THR A C 1
ATOM 632 O O . THR A 1 87 ? 9.148 14.641 8.602 1 98.69 87 THR A O 1
ATOM 635 N N . PRO A 1 88 ? 11.359 14.445 8.688 1 98.38 88 PRO A N 1
ATOM 636 C CA . PRO A 1 88 ? 11.453 15.898 8.805 1 98.38 88 PRO A CA 1
ATOM 637 C C . PRO A 1 88 ? 10.797 16.625 7.625 1 98.38 88 PRO A C 1
ATOM 639 O O . PRO A 1 88 ? 10.141 17.641 7.812 1 98.38 88 PRO A O 1
ATOM 642 N N . LYS A 1 89 ? 11.039 16.125 6.422 1 98.38 89 LYS A N 1
ATOM 643 C CA . LYS A 1 89 ? 10.438 16.734 5.242 1 98.38 89 LYS A CA 1
ATOM 644 C C . LYS A 1 89 ? 8.914 16.703 5.316 1 98.38 89 LYS A C 1
ATOM 646 O O . LYS A 1 89 ? 8.242 17.688 5.031 1 98.38 89 LYS A O 1
ATOM 651 N N . ILE A 1 90 ? 8.375 15.586 5.688 1 98.69 90 ILE A N 1
ATOM 652 C CA . ILE A 1 90 ? 6.926 15.414 5.805 1 98.69 90 ILE A CA 1
ATOM 653 C C . ILE A 1 90 ? 6.375 16.406 6.832 1 98.69 90 ILE A C 1
ATOM 655 O O . ILE A 1 90 ? 5.414 17.125 6.551 1 98.69 90 ILE A O 1
ATOM 659 N N . LEU A 1 91 ? 6.988 16.469 7.949 1 98.31 91 LEU A N 1
ATOM 660 C CA . LEU A 1 91 ? 6.496 17.328 9.023 1 98.31 91 LEU A CA 1
ATOM 661 C C . LEU A 1 91 ? 6.555 18.797 8.625 1 98.31 91 LEU A C 1
ATOM 663 O O . LEU A 1 91 ? 5.621 19.547 8.898 1 98.31 91 LEU A O 1
ATOM 667 N N . ARG A 1 92 ? 7.59 19.172 8.047 1 98.06 92 ARG A N 1
ATOM 668 C CA . ARG A 1 92 ? 7.719 20.562 7.609 1 98.06 92 ARG A CA 1
ATOM 669 C C . ARG A 1 92 ? 6.594 20.938 6.652 1 98.06 92 ARG A C 1
ATOM 671 O O . ARG A 1 92 ? 6.074 22.062 6.707 1 98.06 92 ARG A O 1
ATOM 678 N N . GLU A 1 93 ? 6.254 20.016 5.801 1 98 93 GLU A N 1
ATOM 679 C CA . GLU A 1 93 ? 5.273 20.312 4.758 1 98 93 GLU A CA 1
ATOM 680 C C . GLU A 1 93 ? 3.859 20.359 5.328 1 98 93 GLU A C 1
ATOM 682 O O . GLU A 1 93 ? 3.002 21.078 4.812 1 98 93 GLU A O 1
ATOM 687 N N . ILE A 1 94 ? 3.58 19.672 6.438 1 97.62 94 ILE A N 1
ATOM 688 C CA . ILE A 1 94 ? 2.182 19.562 6.836 1 97.62 94 ILE A CA 1
ATOM 689 C C . ILE A 1 94 ? 1.987 20.203 8.211 1 97.62 94 ILE A C 1
ATOM 691 O O . ILE A 1 94 ? 0.896 20.156 8.781 1 97.62 94 ILE A O 1
ATOM 695 N N . GLU A 1 95 ? 2.949 20.781 8.75 1 96.06 95 GLU A N 1
ATOM 696 C CA . GLU A 1 95 ? 2.924 21.312 10.109 1 96.06 95 GLU A CA 1
ATOM 697 C C . GLU A 1 95 ? 1.768 22.297 10.305 1 96.06 95 GLU A C 1
ATOM 699 O O . GLU A 1 95 ? 1.072 22.25 11.32 1 96.06 95 GLU A O 1
ATOM 704 N N . GLY A 1 96 ? 1.588 23.172 9.414 1 95.69 96 GLY A N 1
ATOM 705 C CA . GLY A 1 96 ? 0.527 24.156 9.508 1 95.69 96 GLY A CA 1
ATOM 706 C C . GLY A 1 96 ? -0.853 23.547 9.641 1 95.69 96 GLY A C 1
ATOM 707 O O . GLY A 1 96 ? -1.663 23.984 10.453 1 95.69 96 GLY A O 1
ATOM 708 N N . ASP A 1 97 ? -1.165 22.547 8.883 1 96.31 97 ASP A N 1
ATOM 709 C CA . ASP A 1 97 ? -2.449 21.859 8.953 1 96.31 97 ASP A CA 1
ATOM 710 C C . ASP A 1 97 ? -2.533 20.969 10.188 1 96.31 97 ASP A C 1
ATOM 712 O O . ASP A 1 97 ? -3.576 20.906 10.844 1 96.31 97 ASP A O 1
ATOM 716 N N . LEU A 1 98 ? -1.462 20.328 10.477 1 96.56 98 LEU A N 1
ATOM 717 C CA . LEU A 1 98 ? -1.384 19.344 11.547 1 96.56 98 LEU A CA 1
ATOM 718 C C . LEU A 1 98 ? -1.728 19.969 12.891 1 96.56 98 LEU A C 1
ATOM 720 O O . LEU A 1 98 ? -2.408 19.344 13.711 1 96.56 98 LEU A O 1
ATOM 724 N N . SER A 1 99 ? -1.342 21.141 13.117 1 96.19 99 SER A N 1
ATOM 725 C CA . SER A 1 99 ? -1.487 21.828 14.398 1 96.19 99 SER A CA 1
ATOM 726 C C . SER A 1 99 ? -2.957 22.047 14.742 1 96.19 99 SER A C 1
ATOM 728 O O . SER A 1 99 ? -3.301 22.25 15.914 1 96.19 99 SER A O 1
ATOM 730 N N . GLY A 1 100 ? -3.834 21.922 13.758 1 95.12 100 GLY A N 1
ATOM 731 C CA . GLY A 1 100 ? -5.25 22.172 13.984 1 95.12 100 GLY A CA 1
ATOM 732 C C . GLY A 1 100 ? -6.008 20.922 14.422 1 95.12 100 GLY A C 1
ATOM 733 O O . GLY A 1 100 ? -7.199 21 14.727 1 95.12 100 GLY A O 1
ATOM 734 N N . PHE A 1 101 ? -5.324 19.812 14.523 1 96.5 101 PHE A N 1
ATOM 735 C CA . PHE A 1 101 ? -5.984 18.562 14.883 1 96.5 101 PHE A CA 1
ATOM 736 C C . PHE A 1 101 ? -5.641 18.172 16.312 1 96.5 101 PHE A C 1
ATOM 738 O O . PHE A 1 101 ? -4.469 18 16.641 1 96.5 101 PHE A O 1
ATOM 745 N N . LYS A 1 102 ? -6.664 17.953 17.156 1 96.88 102 LYS A N 1
ATOM 746 C CA . LYS A 1 102 ? -6.469 17.422 18.5 1 96.88 102 LYS A CA 1
ATOM 747 C C . LYS A 1 102 ? -6.387 15.898 18.484 1 96.88 102 LYS A C 1
ATOM 749 O O . LYS A 1 102 ? -5.609 15.305 19.234 1 96.88 102 LYS A O 1
ATOM 754 N N . CYS A 1 103 ? -7.246 15.328 17.734 1 97.88 103 CYS A N 1
ATOM 755 C CA . CYS A 1 103 ? -7.371 13.891 17.531 1 97.88 103 CYS A CA 1
ATOM 756 C C . CYS A 1 103 ? -7.699 13.555 16.094 1 97.88 103 CYS A C 1
ATOM 758 O O . CYS A 1 103 ? -8.578 14.172 15.484 1 97.88 103 CYS A O 1
ATOM 760 N N . GLY A 1 104 ? -6.918 12.617 15.5 1 98.06 104 GLY A N 1
ATOM 761 C CA . GLY A 1 104 ? -7.199 12.281 14.109 1 98.06 104 GLY A CA 1
ATOM 762 C C . GLY A 1 104 ? -6.238 11.258 13.539 1 98.06 104 GLY A C 1
ATOM 763 O O . GLY A 1 104 ? -5.625 10.492 14.281 1 98.06 104 GLY A O 1
ATOM 764 N N . LEU A 1 105 ? -6.277 11.188 12.195 1 98.62 105 LEU A N 1
ATOM 765 C CA . LEU A 1 105 ? -5.41 10.305 11.422 1 98.62 105 LEU A CA 1
ATOM 766 C C . LEU A 1 105 ? -4.742 11.055 10.281 1 98.62 105 LEU A C 1
ATOM 768 O O . LEU A 1 105 ? -5.363 11.906 9.648 1 98.62 105 LEU A O 1
ATOM 772 N N . ALA A 1 106 ? -3.494 10.711 10.094 1 98.88 106 ALA A N 1
ATOM 773 C CA . ALA A 1 106 ? -2.768 11.117 8.891 1 98.88 106 ALA A CA 1
ATOM 774 C C . ALA A 1 106 ? -2.52 9.922 7.973 1 98.88 106 ALA A C 1
ATOM 776 O O . ALA A 1 106 ? -1.859 8.953 8.359 1 98.88 106 ALA A O 1
ATOM 777 N N . HIS A 1 107 ? -3.059 10 6.766 1 98.88 107 HIS A N 1
ATOM 778 C CA . HIS A 1 107 ? -2.861 8.953 5.766 1 98.88 107 HIS A CA 1
ATOM 779 C C . HIS A 1 107 ? -1.889 9.406 4.68 1 98.88 107 HIS A C 1
ATOM 781 O O . HIS A 1 107 ? -2.117 10.422 4.02 1 98.88 107 HIS A O 1
ATOM 787 N N . LEU A 1 108 ? -0.796 8.695 4.566 1 98.94 108 LEU A N 1
ATOM 788 C CA . LEU A 1 108 ? 0.207 8.938 3.535 1 98.94 108 LEU A CA 1
ATOM 789 C C . LEU A 1 108 ? 0.098 7.898 2.422 1 98.94 108 LEU A C 1
ATOM 791 O O . LEU A 1 108 ? 0.086 6.695 2.688 1 98.94 108 LEU A O 1
ATOM 795 N N . PHE A 1 109 ? 0.015 8.406 1.171 1 98.94 109 PHE A N 1
ATOM 796 C CA . PHE A 1 109 ? -0.123 7.543 0.007 1 98.94 109 PHE A CA 1
ATOM 797 C C . PHE A 1 109 ? 0.887 7.918 -1.07 1 98.94 109 PHE A C 1
ATOM 799 O O . PHE A 1 109 ? 0.818 9.008 -1.641 1 98.94 109 PHE A O 1
ATOM 806 N N . LEU A 1 110 ? 1.776 7.016 -1.354 1 98.94 110 LEU A N 1
ATOM 807 C CA . LEU A 1 110 ? 2.803 7.199 -2.375 1 98.94 110 LEU A CA 1
ATOM 808 C C . LEU A 1 110 ? 2.258 6.867 -3.76 1 98.94 110 LEU A C 1
ATOM 810 O O . LEU A 1 110 ? 1.812 5.746 -4.004 1 98.94 110 LEU A O 1
ATOM 814 N N . GLN A 1 111 ? 2.393 7.863 -4.617 1 98.69 111 GLN A N 1
ATOM 815 C CA . GLN A 1 111 ? 1.88 7.699 -5.973 1 98.69 111 GLN A CA 1
ATOM 816 C C . GLN A 1 111 ? 2.938 7.09 -6.891 1 98.69 111 GLN A C 1
ATOM 818 O O . GLN A 1 111 ? 3.354 7.715 -7.867 1 98.69 111 GLN A O 1
ATOM 823 N N . HIS A 1 112 ? 3.199 5.844 -6.684 1 98.38 112 HIS A N 1
ATOM 824 C CA . HIS A 1 112 ? 4.191 5.164 -7.508 1 98.38 112 HIS A CA 1
ATOM 825 C C . HIS A 1 112 ? 4.105 3.65 -7.336 1 98.38 112 HIS A C 1
ATOM 827 O O . HIS A 1 112 ? 3.465 3.164 -6.398 1 98.38 112 HIS A O 1
ATOM 833 N N . THR A 1 113 ? 4.785 2.896 -8.258 1 98.31 113 THR A N 1
ATOM 834 C CA . THR A 1 113 ? 4.719 1.44 -8.195 1 98.31 113 THR A CA 1
ATOM 835 C C . THR A 1 113 ? 6.105 0.842 -7.977 1 98.31 113 THR A C 1
ATOM 837 O O . THR A 1 113 ? 6.254 -0.378 -7.887 1 98.31 113 THR A O 1
ATOM 840 N N . SER A 1 114 ? 7.125 1.685 -7.922 1 98.06 114 SER A N 1
ATOM 841 C CA . SER A 1 114 ? 8.469 1.131 -7.77 1 98.06 114 SER A CA 1
ATOM 842 C C . SER A 1 114 ? 9.188 1.756 -6.582 1 98.06 114 SER A C 1
ATOM 844 O O . SER A 1 114 ? 10.414 1.886 -6.59 1 98.06 114 SER A O 1
ATOM 846 N N . ALA A 1 115 ? 8.5 2.225 -5.656 1 98.81 115 ALA A N 1
ATOM 847 C CA . ALA A 1 115 ? 8.93 2.693 -4.344 1 98.81 115 ALA A CA 1
ATOM 848 C C . ALA A 1 115 ? 7.887 2.377 -3.275 1 98.81 115 ALA A C 1
ATOM 850 O O . ALA A 1 115 ? 6.746 2.043 -3.596 1 98.81 115 ALA A O 1
ATOM 851 N N . SER A 1 116 ? 8.328 2.498 -2.023 1 98.81 116 SER A N 1
ATOM 852 C CA . SER A 1 116 ? 7.406 2.148 -0.946 1 98.81 116 SER A CA 1
ATOM 853 C C . SER A 1 116 ? 7.59 3.068 0.256 1 98.81 116 SER A C 1
ATOM 855 O O . SER A 1 116 ? 8.562 3.83 0.32 1 98.81 116 SER A O 1
ATOM 857 N N . LEU A 1 117 ? 6.586 3.041 1.119 1 98.88 117 LEU A N 1
ATOM 858 C CA . LEU A 1 117 ? 6.629 3.699 2.42 1 98.88 117 LEU A CA 1
ATOM 859 C C . LEU A 1 117 ? 6.629 2.674 3.549 1 98.88 117 LEU A C 1
ATOM 861 O O . LEU A 1 117 ? 5.93 1.661 3.473 1 98.88 117 LEU A O 1
ATOM 865 N N . THR A 1 118 ? 7.406 2.984 4.602 1 98.81 118 THR A N 1
ATOM 866 C CA . THR A 1 118 ? 7.352 2.16 5.805 1 98.81 118 THR A CA 1
ATOM 867 C C . THR A 1 118 ? 7.734 2.975 7.035 1 98.81 118 THR A C 1
ATOM 869 O O . THR A 1 118 ? 8.281 4.074 6.914 1 98.81 118 THR A O 1
ATOM 872 N N . ILE A 1 119 ? 7.309 2.553 8.211 1 98.81 119 ILE A N 1
ATOM 873 C CA . ILE A 1 119 ? 7.75 3.078 9.5 1 98.81 119 ILE A CA 1
ATOM 874 C C . ILE A 1 119 ? 8.852 2.191 10.07 1 98.81 119 ILE A C 1
ATOM 876 O O . ILE A 1 119 ? 8.695 0.97 10.148 1 98.81 119 ILE A O 1
ATOM 880 N N . ASN A 1 120 ? 9.945 2.812 10.359 1 98.69 120 ASN A N 1
ATOM 881 C CA . ASN A 1 120 ? 11.062 2.078 10.945 1 98.69 120 ASN A CA 1
ATOM 882 C C . ASN A 1 120 ? 11.977 2.994 11.75 1 98.69 120 ASN A C 1
ATOM 884 O O . ASN A 1 120 ? 11.633 4.148 12.008 1 98.69 120 ASN A O 1
ATOM 888 N N . GLU A 1 121 ? 13.109 2.533 12.109 1 98.31 121 GLU A N 1
ATOM 889 C CA . GLU A 1 121 ? 14.023 3.186 13.039 1 98.31 121 GLU A CA 1
ATOM 890 C C . GLU A 1 121 ? 14.492 4.535 12.508 1 98.31 121 GLU A C 1
ATOM 892 O O . GLU A 1 121 ? 14.797 4.668 11.32 1 98.31 121 GLU A O 1
ATOM 897 N N . ASN A 1 122 ? 14.547 5.512 13.375 1 98.38 122 ASN A N 1
ATOM 898 C CA . ASN A 1 122 ? 14.938 6.852 12.945 1 98.38 122 ASN A CA 1
ATOM 899 C C . ASN A 1 122 ? 16.312 7.238 13.5 1 98.38 122 ASN A C 1
ATOM 901 O O . ASN A 1 122 ? 16.656 8.414 13.531 1 98.38 122 ASN A O 1
ATOM 905 N N . TYR A 1 123 ? 17.156 6.336 13.828 1 97.44 123 TYR A N 1
ATOM 906 C CA . TYR A 1 123 ? 18.375 6.715 14.547 1 97.44 123 TYR A CA 1
ATOM 907 C C . TYR A 1 123 ? 19.609 6.145 13.867 1 97.44 123 TYR A C 1
ATOM 909 O O . TYR A 1 123 ? 20.453 6.895 13.367 1 97.44 123 TYR A O 1
ATOM 917 N N . ASP A 1 124 ? 19.781 4.836 13.836 1 97.88 124 ASP A N 1
ATOM 918 C CA . ASP A 1 124 ? 20.969 4.168 13.289 1 97.88 124 ASP A CA 1
ATOM 919 C C . ASP A 1 124 ? 20.797 3.898 11.797 1 97.88 124 ASP A C 1
ATOM 921 O O . ASP A 1 124 ? 19.938 3.109 11.391 1 97.88 124 ASP A O 1
ATOM 925 N N . SER A 1 125 ? 21.641 4.461 11.016 1 97.44 125 SER A N 1
ATOM 926 C CA . SER A 1 125 ? 21.547 4.348 9.562 1 97.44 125 SER A CA 1
ATOM 927 C C . SER A 1 125 ? 21.891 2.939 9.094 1 97.44 125 SER A C 1
ATOM 929 O O . SER A 1 125 ? 21.578 2.566 7.961 1 97.44 125 SER A O 1
ATOM 931 N N . ASP A 1 126 ? 22.484 2.121 9.914 1 98.44 126 ASP A N 1
ATOM 932 C CA . ASP A 1 126 ? 22.766 0.735 9.547 1 98.44 126 ASP A CA 1
ATOM 933 C C . ASP A 1 126 ? 21.469 -0.043 9.32 1 98.44 126 ASP A C 1
ATOM 935 O O . ASP A 1 126 ? 21.422 -0.965 8.508 1 98.44 126 ASP A O 1
ATOM 939 N N . VAL A 1 127 ? 20.422 0.324 10.07 1 98.69 127 VAL A N 1
ATOM 940 C CA . VAL A 1 127 ? 19.141 -0.352 9.906 1 98.69 127 VAL A CA 1
ATOM 941 C C . VAL A 1 127 ? 18.609 -0.125 8.484 1 98.69 127 VAL A C 1
ATOM 943 O O . VAL A 1 127 ? 18.078 -1.045 7.859 1 98.69 127 VAL A O 1
ATOM 946 N N . GLN A 1 128 ? 18.797 1.104 7.941 1 98.31 128 GLN A N 1
ATOM 947 C CA . GLN A 1 128 ? 18.422 1.409 6.566 1 98.31 128 GLN A CA 1
ATOM 948 C C . GLN A 1 128 ? 19.234 0.579 5.578 1 98.31 128 GLN A C 1
ATOM 950 O O . GLN A 1 128 ? 18.688 -0.02 4.656 1 98.31 128 GLN A O 1
ATOM 955 N N . ALA A 1 129 ? 20.516 0.553 5.805 1 98.5 129 ALA A N 1
ATOM 956 C CA . ALA A 1 129 ? 21.422 -0.175 4.914 1 98.5 129 ALA A CA 1
ATOM 957 C C . ALA A 1 129 ? 21.109 -1.668 4.918 1 98.5 129 ALA A C 1
ATOM 959 O O . ALA A 1 129 ? 21.078 -2.307 3.865 1 98.5 129 ALA A O 1
ATOM 960 N N . ASP A 1 130 ? 20.828 -2.232 6.094 1 98.81 130 ASP A N 1
ATOM 961 C CA . ASP A 1 130 ? 20.562 -3.662 6.215 1 98.81 130 ASP A CA 1
ATOM 962 C C . ASP A 1 130 ? 19.203 -4.023 5.621 1 98.81 130 ASP A C 1
ATOM 964 O O . ASP A 1 130 ? 19.016 -5.109 5.07 1 98.81 130 ASP A O 1
ATOM 968 N N . THR A 1 131 ? 18.25 -3.105 5.781 1 98.75 131 THR A N 1
ATOM 969 C CA . THR A 1 131 ? 16.969 -3.334 5.141 1 98.75 131 THR A CA 1
ATOM 970 C C . THR A 1 131 ? 17.125 -3.432 3.627 1 98.75 131 THR A C 1
ATOM 972 O O . THR A 1 131 ? 16.531 -4.309 2.99 1 98.75 131 THR A O 1
ATOM 975 N N . GLU A 1 132 ? 17.906 -2.574 3.072 1 98.25 132 GLU A N 1
ATOM 976 C CA . GLU A 1 132 ? 18.203 -2.654 1.644 1 98.25 132 GLU A CA 1
ATOM 977 C C . GLU A 1 132 ? 18.875 -3.982 1.29 1 98.25 132 GLU A C 1
ATOM 979 O O . GLU A 1 132 ? 18.531 -4.598 0.276 1 98.25 132 GLU A O 1
ATOM 984 N N . THR A 1 133 ? 19.719 -4.441 2.117 1 98.38 133 THR A N 1
ATOM 985 C CA . THR A 1 133 ? 20.375 -5.727 1.915 1 98.38 133 THR A CA 1
ATOM 986 C C . THR A 1 133 ? 19.359 -6.859 1.894 1 98.38 133 THR A C 1
ATOM 988 O O . THR A 1 133 ? 19.391 -7.715 1.007 1 98.38 133 THR A O 1
ATOM 991 N N . PHE A 1 134 ? 18.547 -6.82 2.879 1 98.38 134 PHE A N 1
ATOM 992 C CA . PHE A 1 134 ? 17.484 -7.816 2.955 1 98.38 134 PHE A CA 1
ATOM 993 C C . PHE A 1 134 ? 16.656 -7.824 1.675 1 98.38 134 PHE A C 1
ATOM 995 O O . PHE A 1 134 ? 16.453 -8.883 1.069 1 98.38 134 PHE A O 1
ATOM 1002 N N . LEU A 1 135 ? 16.203 -6.68 1.207 1 97.88 135 LEU A N 1
ATOM 1003 C CA . LEU A 1 135 ? 15.352 -6.555 0.037 1 97.88 135 LEU A CA 1
ATOM 1004 C C . LEU A 1 135 ? 16.047 -7.074 -1.213 1 97.88 135 LEU A C 1
ATOM 1006 O O . LEU A 1 135 ? 15.438 -7.766 -2.031 1 97.88 135 LEU A O 1
ATOM 1010 N N . ASN A 1 136 ? 17.281 -6.801 -1.368 1 96.62 136 ASN A N 1
ATOM 1011 C CA . ASN A 1 136 ? 18.047 -7.219 -2.541 1 96.62 136 ASN A CA 1
ATOM 1012 C C . ASN A 1 136 ? 18.266 -8.727 -2.555 1 96.62 136 ASN A C 1
ATOM 1014 O O . ASN A 1 136 ? 18.391 -9.336 -3.621 1 96.62 136 ASN A O 1
ATOM 1018 N N . ARG A 1 137 ? 18.266 -9.305 -1.403 1 95.75 137 ARG A N 1
ATOM 1019 C CA . ARG A 1 137 ? 18.453 -10.75 -1.31 1 95.75 137 ARG A CA 1
ATOM 1020 C C . ARG A 1 137 ? 17.156 -11.492 -1.624 1 95.75 137 ARG A C 1
ATOM 1022 O O . ARG A 1 137 ? 17.172 -12.516 -2.311 1 95.75 137 ARG A O 1
ATOM 1029 N N . ILE A 1 138 ? 16.141 -10.977 -1.169 1 96.06 138 ILE A N 1
ATOM 1030 C CA . ILE A 1 138 ? 14.883 -11.703 -1.25 1 96.06 138 ILE A CA 1
ATOM 1031 C C . ILE A 1 138 ? 14.281 -11.547 -2.646 1 96.06 138 ILE A C 1
ATOM 1033 O O . ILE A 1 138 ? 13.57 -12.43 -3.127 1 96.06 138 ILE A O 1
ATOM 1037 N N . VAL A 1 139 ? 14.453 -10.445 -3.291 1 97.38 139 VAL A N 1
ATOM 1038 C CA . VAL A 1 139 ? 13.984 -10.203 -4.652 1 97.38 139 VAL A CA 1
ATOM 1039 C C . VAL A 1 139 ? 15.172 -10.078 -5.602 1 97.38 139 VAL A C 1
ATOM 1041 O O . VAL A 1 139 ? 15.727 -8.992 -5.77 1 97.38 139 VAL A O 1
ATOM 1044 N N . PRO A 1 140 ? 15.43 -11.141 -6.281 1 94.88 140 PRO A N 1
ATOM 1045 C CA . PRO A 1 140 ? 16.656 -11.125 -7.098 1 94.88 140 PRO A CA 1
ATOM 1046 C C . PRO A 1 140 ? 16.547 -10.18 -8.289 1 94.88 140 PRO A C 1
ATOM 1048 O O . PRO A 1 140 ? 15.445 -9.891 -8.758 1 94.88 140 PRO A O 1
ATOM 1051 N N . GLU A 1 141 ? 17.703 -9.766 -8.695 1 95.81 141 GLU A N 1
ATOM 1052 C CA . GLU A 1 141 ? 17.859 -8.859 -9.828 1 95.81 141 GLU A CA 1
ATOM 1053 C C . GLU A 1 141 ? 18.906 -9.383 -10.812 1 95.81 141 GLU A C 1
ATOM 1055 O O . GLU A 1 141 ? 19.734 -10.227 -10.453 1 95.81 141 GLU A O 1
ATOM 1060 N N . GLY A 1 142 ? 18.797 -8.828 -12.094 1 90.81 142 GLY A N 1
ATOM 1061 C CA . GLY A 1 142 ? 19.828 -9.148 -13.07 1 90.81 142 GLY A CA 1
ATOM 1062 C C . GLY A 1 142 ? 19.453 -10.312 -13.969 1 90.81 142 GLY A C 1
ATOM 1063 O O . GLY A 1 142 ? 18.281 -10.711 -14.031 1 90.81 142 GLY A O 1
ATOM 1064 N N . ARG A 1 143 ? 20.375 -10.898 -14.617 1 87.88 143 ARG A N 1
ATOM 1065 C CA . ARG A 1 143 ? 20.172 -11.883 -15.68 1 87.88 143 ARG A CA 1
ATOM 1066 C C . ARG A 1 143 ? 19.688 -13.211 -15.117 1 87.88 143 ARG A C 1
ATOM 1068 O O . ARG A 1 143 ? 18.984 -13.961 -15.805 1 87.88 143 ARG A O 1
ATOM 1075 N N . SER A 1 144 ? 20.016 -13.492 -14.008 1 90.81 144 SER A N 1
ATOM 1076 C CA . SER A 1 144 ? 19.625 -14.781 -13.445 1 90.81 144 SER A CA 1
ATOM 1077 C C . SER A 1 144 ? 18.25 -14.719 -12.805 1 90.81 144 SER A C 1
ATOM 1079 O O . SER A 1 144 ? 17.719 -15.742 -12.367 1 90.81 144 SER A O 1
ATOM 1081 N N . ALA A 1 145 ? 17.766 -13.523 -12.773 1 95.06 145 ALA A N 1
ATOM 1082 C CA . ALA A 1 145 ? 16.438 -13.391 -12.203 1 95.06 145 ALA A CA 1
ATOM 1083 C C . ALA A 1 145 ? 15.375 -13.953 -13.141 1 95.06 145 ALA A C 1
ATOM 1085 O O . ALA A 1 145 ? 15.516 -13.891 -14.367 1 95.06 145 ALA A O 1
ATOM 1086 N N . PRO A 1 146 ? 14.328 -14.484 -12.594 1 95.81 146 PRO A N 1
ATOM 1087 C CA . PRO A 1 146 ? 13.328 -15.188 -13.398 1 95.81 146 PRO A CA 1
ATOM 1088 C C . PRO A 1 146 ? 12.289 -14.25 -14 1 95.81 146 PRO A C 1
ATOM 1090 O O . PRO A 1 146 ? 11.203 -14.695 -14.375 1 95.81 146 PRO A O 1
ATOM 1093 N N . TRP A 1 147 ? 12.523 -13.016 -14.148 1 96.88 147 TRP A N 1
ATOM 1094 C CA . TRP A 1 147 ? 11.508 -12.031 -14.516 1 96.88 147 TRP A CA 1
ATOM 1095 C C . TRP A 1 147 ? 11.32 -11.977 -16.031 1 96.88 147 TRP A C 1
ATOM 1097 O O . TRP A 1 147 ? 12.297 -12.016 -16.781 1 96.88 147 TRP A O 1
ATOM 1107 N N . LYS A 1 148 ? 10.062 -11.844 -16.453 1 96.62 148 LYS A N 1
ATOM 1108 C CA . LYS A 1 148 ? 9.695 -11.555 -17.844 1 96.62 148 LYS A CA 1
ATOM 1109 C C . LYS A 1 148 ? 9.781 -10.062 -18.125 1 96.62 148 LYS A C 1
ATOM 1111 O O . LYS A 1 148 ? 10.242 -9.656 -19.203 1 96.62 148 LYS A O 1
ATOM 1116 N N . HIS A 1 149 ? 9.328 -9.195 -17.219 1 95.62 149 HIS A N 1
ATOM 1117 C CA . HIS A 1 149 ? 9.297 -7.742 -17.344 1 95.62 149 HIS A CA 1
ATOM 1118 C C . HIS A 1 149 ? 10.703 -7.156 -17.25 1 95.62 149 HIS A C 1
ATOM 1120 O O . HIS A 1 149 ? 11.156 -6.781 -16.156 1 95.62 149 HIS A O 1
ATOM 1126 N N . THR A 1 150 ? 11.375 -6.953 -18.422 1 93.5 150 THR A N 1
ATOM 1127 C CA . THR A 1 150 ? 12.797 -6.605 -18.344 1 93.5 150 THR A CA 1
ATOM 1128 C C . THR A 1 150 ? 13.086 -5.367 -19.188 1 93.5 150 THR A C 1
ATOM 1130 O O . THR A 1 150 ? 14.211 -4.863 -19.188 1 93.5 150 THR A O 1
ATOM 1133 N N . LEU A 1 151 ? 12.109 -4.824 -19.766 1 92.69 151 LEU A N 1
ATOM 1134 C CA . LEU A 1 151 ? 12.359 -3.816 -20.797 1 92.69 151 LEU A CA 1
ATOM 1135 C C . LEU A 1 151 ? 12.773 -2.488 -20.172 1 92.69 151 LEU A C 1
ATOM 1137 O O . LEU A 1 151 ? 13.391 -1.651 -20.828 1 92.69 151 LEU A O 1
ATOM 1141 N N . GLU A 1 152 ? 12.484 -2.264 -19 1 94.06 152 GLU A N 1
ATOM 1142 C CA . GLU A 1 152 ? 12.742 -0.977 -18.359 1 94.06 152 GLU A CA 1
ATOM 1143 C C . GLU A 1 152 ? 13.977 -1.045 -17.453 1 94.06 152 GLU A C 1
ATOM 1145 O O . GLU A 1 152 ? 14.156 -0.202 -16.578 1 94.06 152 GLU A O 1
ATOM 1150 N N . GLY A 1 153 ? 14.812 -2.066 -17.656 1 94.5 153 GLY A N 1
ATOM 1151 C CA . GLY A 1 153 ? 16.031 -2.248 -16.875 1 94.5 153 GLY A CA 1
ATOM 1152 C C . GLY A 1 153 ? 15.914 -3.357 -15.844 1 94.5 153 GLY A C 1
ATOM 1153 O O . GLY A 1 153 ? 14.812 -3.713 -15.422 1 94.5 153 GLY A O 1
ATOM 1154 N N . PRO A 1 154 ? 17.078 -3.836 -15.422 1 95.94 154 PRO A N 1
ATOM 1155 C CA . PRO A 1 154 ? 17.078 -4.984 -14.516 1 95.94 154 PRO A CA 1
ATOM 1156 C C . PRO A 1 154 ? 16.562 -4.641 -13.125 1 95.94 154 PRO A C 1
ATOM 1158 O O . PRO A 1 154 ? 16.234 -5.539 -12.344 1 95.94 154 PRO A O 1
ATOM 1161 N N . ASP A 1 155 ? 16.453 -3.43 -12.82 1 96.69 155 ASP A N 1
ATOM 1162 C CA . ASP A 1 155 ? 16.047 -3.02 -11.484 1 96.69 155 ASP A CA 1
ATOM 1163 C C . ASP A 1 155 ? 14.547 -2.725 -11.438 1 96.69 155 ASP A C 1
ATOM 1165 O O . ASP A 1 155 ? 13.992 -2.457 -10.367 1 96.69 155 ASP A O 1
ATOM 1169 N N . ASP A 1 156 ? 13.883 -2.762 -12.539 1 97.31 156 ASP A N 1
ATOM 1170 C CA . ASP A 1 156 ? 12.492 -2.311 -12.57 1 97.31 156 ASP A CA 1
ATOM 1171 C C . ASP A 1 156 ? 11.562 -3.359 -11.969 1 97.31 156 ASP A C 1
ATOM 1173 O O . ASP A 1 156 ? 10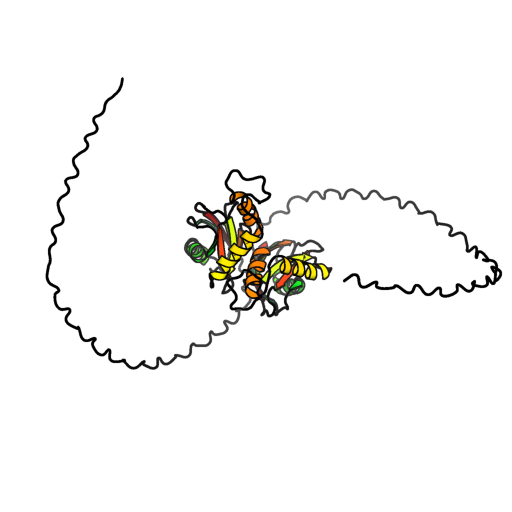.828 -3.074 -11.023 1 97.31 156 ASP A O 1
ATOM 1177 N N . MET A 1 157 ? 11.578 -4.578 -12.453 1 98.12 157 MET A N 1
ATOM 1178 C CA . MET A 1 157 ? 10.648 -5.59 -11.961 1 98.12 157 MET A CA 1
ATOM 1179 C C . MET A 1 157 ? 10.867 -5.859 -10.477 1 98.12 157 MET A C 1
ATOM 1181 O O . MET A 1 157 ? 9.914 -5.902 -9.703 1 98.12 157 MET A O 1
ATOM 1185 N N . PRO A 1 158 ? 12.125 -6.047 -10.023 1 98.06 158 PRO A N 1
ATOM 1186 C CA . PRO A 1 158 ? 12.305 -6.176 -8.578 1 98.06 158 PRO A CA 1
ATOM 1187 C C . PRO A 1 158 ? 11.68 -5.016 -7.801 1 98.06 158 PRO A C 1
ATOM 1189 O O . PRO A 1 158 ? 11.156 -5.215 -6.699 1 98.06 158 PRO A O 1
ATOM 1192 N N . ALA A 1 159 ? 11.742 -3.873 -8.336 1 98.56 159 ALA A N 1
ATOM 1193 C CA . ALA A 1 159 ? 11.203 -2.697 -7.664 1 98.56 159 ALA A CA 1
ATOM 1194 C C . ALA A 1 159 ? 9.688 -2.818 -7.484 1 98.56 159 ALA A C 1
ATOM 1196 O O . ALA A 1 159 ? 9.156 -2.447 -6.438 1 98.56 159 ALA A O 1
ATOM 1197 N N . HIS A 1 160 ? 8.992 -3.258 -8.469 1 98.69 160 HIS A N 1
ATOM 1198 C CA . HIS A 1 160 ? 7.555 -3.482 -8.359 1 98.69 160 HIS A CA 1
ATOM 1199 C C . HIS A 1 160 ? 7.234 -4.461 -7.234 1 98.69 160 HIS A C 1
ATOM 1201 O O . HIS A 1 160 ? 6.297 -4.242 -6.465 1 98.69 160 HIS A O 1
ATOM 1207 N N . ILE A 1 161 ? 7.965 -5.516 -7.145 1 98.31 161 ILE A N 1
ATOM 1208 C CA . ILE A 1 161 ? 7.738 -6.531 -6.121 1 98.31 161 ILE A CA 1
ATOM 1209 C C . ILE A 1 161 ? 7.992 -5.934 -4.738 1 98.31 161 ILE A C 1
ATOM 1211 O O . ILE A 1 161 ? 7.176 -6.094 -3.826 1 98.31 161 ILE A O 1
ATOM 1215 N N . LYS A 1 162 ? 9.102 -5.246 -4.598 1 98.5 162 LYS A N 1
ATOM 1216 C CA . LYS A 1 162 ? 9.453 -4.629 -3.32 1 98.5 162 LYS A CA 1
ATOM 1217 C C . LYS A 1 162 ? 8.391 -3.621 -2.887 1 98.5 162 LYS A C 1
ATOM 1219 O O . LYS A 1 162 ? 8.078 -3.512 -1.699 1 98.5 162 LYS A O 1
ATOM 1224 N N . SER A 1 163 ? 7.863 -2.906 -3.818 1 98.44 163 SER A N 1
ATOM 1225 C CA . SER A 1 163 ? 6.809 -1.936 -3.543 1 98.44 163 SER A CA 1
ATOM 1226 C C . SER A 1 163 ? 5.57 -2.615 -2.969 1 98.44 163 SER A C 1
ATOM 1228 O O . SER A 1 163 ? 4.953 -2.104 -2.031 1 98.44 163 SER A O 1
ATOM 1230 N N . SER A 1 164 ? 5.199 -3.762 -3.502 1 97.88 164 SER A N 1
ATOM 1231 C CA . SER A 1 164 ? 4.031 -4.484 -3.004 1 97.88 164 SER A CA 1
ATOM 1232 C C . SER A 1 164 ? 4.32 -5.137 -1.655 1 97.88 164 SER A C 1
ATOM 1234 O O . SER A 1 164 ? 3.426 -5.258 -0.816 1 97.88 164 SER A O 1
ATOM 1236 N N . MET A 1 165 ? 5.531 -5.52 -1.452 1 97.06 165 MET A N 1
ATOM 1237 C CA . MET A 1 165 ? 5.898 -6.172 -0.198 1 97.06 165 MET A CA 1
ATOM 1238 C C . MET A 1 165 ? 5.801 -5.199 0.971 1 97.06 165 MET A C 1
ATOM 1240 O O . MET A 1 165 ? 5.266 -5.539 2.027 1 97.06 165 MET A O 1
ATOM 1244 N N . PHE A 1 166 ? 6.324 -4.008 0.806 1 97.25 166 PHE A N 1
ATOM 1245 C CA . PHE A 1 166 ? 6.34 -3.031 1.89 1 97.25 166 PHE A CA 1
ATOM 1246 C C . PHE A 1 166 ? 5.07 -2.193 1.885 1 97.25 166 PHE A C 1
ATOM 1248 O O . PHE A 1 166 ? 4.566 -1.812 2.943 1 97.25 166 PHE A O 1
ATOM 1255 N N . GLY A 1 167 ? 4.605 -1.969 0.651 1 97.25 167 GLY A N 1
ATOM 1256 C CA . GLY A 1 167 ? 3.402 -1.161 0.524 1 97.25 167 GLY A CA 1
ATOM 1257 C C . GLY A 1 167 ? 3.691 0.29 0.187 1 97.25 167 GLY A C 1
ATOM 1258 O O . GLY A 1 167 ? 4.828 0.747 0.312 1 97.25 167 GLY A O 1
ATOM 1259 N N . CYS A 1 168 ? 2.6 1.025 -0.173 1 98.5 168 CYS A N 1
ATOM 1260 C CA . CYS A 1 168 ? 2.773 2.408 -0.602 1 98.5 168 CYS A CA 1
ATOM 1261 C C . CYS A 1 168 ? 1.988 3.359 0.293 1 98.5 168 CYS A C 1
ATOM 1263 O O . CYS A 1 168 ? 1.823 4.535 -0.037 1 98.5 168 CYS A O 1
ATOM 1265 N N . ALA A 1 169 ? 1.492 2.842 1.421 1 98.75 169 ALA A N 1
ATOM 1266 C CA . ALA A 1 169 ? 0.659 3.715 2.242 1 98.75 169 ALA A CA 1
ATOM 1267 C C . ALA A 1 169 ? 0.919 3.482 3.729 1 98.75 169 ALA A C 1
ATOM 1269 O O . ALA A 1 169 ? 1.312 2.385 4.133 1 98.75 169 ALA A O 1
ATOM 1270 N N . LEU A 1 170 ? 0.652 4.566 4.516 1 98.75 170 LEU A N 1
ATOM 1271 C CA . LEU A 1 170 ? 0.729 4.578 5.973 1 98.75 170 LEU A CA 1
ATOM 1272 C C . LEU A 1 170 ? -0.442 5.348 6.574 1 98.75 170 LEU A C 1
ATOM 1274 O O . LEU A 1 170 ? -0.901 6.336 6 1 98.75 170 LEU A O 1
ATOM 1278 N N . THR A 1 171 ? -0.867 4.926 7.668 1 98.81 171 THR A N 1
ATOM 1279 C CA . THR A 1 171 ? -1.793 5.695 8.492 1 98.81 171 THR A CA 1
ATOM 1280 C C . THR A 1 171 ? -1.244 5.867 9.906 1 98.81 171 THR A C 1
ATOM 1282 O O . THR A 1 171 ? -0.909 4.883 10.57 1 98.81 171 THR A O 1
ATOM 1285 N N . ILE A 1 172 ? -1.152 7.133 10.32 1 98.88 172 ILE A N 1
ATOM 1286 C CA . ILE A 1 172 ? -0.504 7.473 11.578 1 98.88 172 ILE A CA 1
ATOM 1287 C C . ILE A 1 172 ? -1.461 8.289 12.445 1 98.88 172 ILE A C 1
ATOM 1289 O O . ILE A 1 172 ? -2.086 9.234 11.969 1 98.88 172 ILE A O 1
ATOM 1293 N N . PRO A 1 173 ? -1.574 7.965 13.711 1 98.88 173 PRO A N 1
ATOM 1294 C CA . PRO A 1 173 ? -2.453 8.75 14.578 1 98.88 173 PRO A CA 1
ATOM 1295 C C . PRO A 1 173 ? -1.925 10.156 14.836 1 98.88 173 PRO A C 1
ATOM 1297 O O . PRO A 1 173 ? -0.711 10.375 14.828 1 98.88 173 PRO A O 1
ATOM 1300 N N . ILE A 1 174 ? -2.887 11.055 15.016 1 98.5 174 ILE A N 1
ATOM 1301 C CA . ILE A 1 174 ? -2.609 12.422 15.438 1 98.5 174 ILE A CA 1
ATOM 1302 C C . ILE A 1 174 ? -3.115 12.633 16.859 1 98.5 174 ILE A C 1
ATOM 1304 O O . ILE A 1 174 ? -4.246 12.266 17.188 1 98.5 174 ILE A O 1
ATOM 1308 N N . THR A 1 175 ? -2.254 13.164 17.641 1 98.69 175 THR A N 1
ATOM 1309 C CA . THR A 1 175 ? -2.639 13.586 18.984 1 98.69 175 THR A CA 1
ATOM 1310 C C . THR A 1 175 ? -2.102 14.984 19.297 1 98.69 175 THR A C 1
ATOM 1312 O O . THR A 1 175 ? -0.892 15.211 19.234 1 98.69 175 THR A O 1
ATOM 1315 N N . ASP A 1 176 ? -2.975 15.914 19.516 1 97.94 176 ASP A N 1
ATOM 1316 C CA . ASP A 1 176 ? -2.643 17.266 19.938 1 97.94 176 ASP A CA 1
ATOM 1317 C C . ASP A 1 176 ? -1.672 17.922 18.953 1 97.94 176 ASP A C 1
ATOM 1319 O O . ASP A 1 176 ? -0.635 18.453 19.359 1 97.94 176 ASP A O 1
ATOM 1323 N N . GLY A 1 177 ? -2.018 17.766 17.703 1 97.88 177 GLY A N 1
ATOM 1324 C CA . GLY A 1 177 ? -1.299 18.469 16.656 1 97.88 177 GLY A CA 1
ATOM 1325 C C . GLY A 1 177 ? 0.004 17.812 16.266 1 97.88 177 GLY A C 1
ATOM 1326 O O . GLY A 1 177 ? 0.835 18.406 15.586 1 97.88 177 GLY A O 1
ATOM 1327 N N . HIS A 1 178 ? 0.178 16.578 16.703 1 98.19 178 HIS A N 1
ATOM 1328 C CA . HIS A 1 178 ? 1.414 15.859 16.422 1 98.19 178 HIS A CA 1
ATOM 1329 C C . HIS A 1 178 ? 1.128 14.469 15.875 1 98.19 178 HIS A C 1
ATOM 1331 O O . HIS A 1 178 ? 0.14 13.836 16.266 1 98.19 178 HIS A O 1
ATOM 1337 N N . LEU A 1 179 ? 2.033 14.07 14.969 1 98.62 179 LEU A N 1
ATOM 1338 C CA . LEU A 1 179 ? 2.01 12.641 14.68 1 98.62 179 LEU A CA 1
ATOM 1339 C C . LEU A 1 179 ? 2.396 11.836 15.914 1 98.62 179 LEU A C 1
ATOM 1341 O O . LEU A 1 179 ? 3.471 12.039 16.484 1 98.62 179 LEU A O 1
ATOM 1345 N N . ASN A 1 180 ? 1.525 10.945 16.328 1 98.75 180 ASN A N 1
ATOM 1346 C CA . ASN A 1 180 ? 1.736 10.188 17.562 1 98.75 180 ASN A CA 1
ATOM 1347 C C . ASN A 1 180 ? 2.502 8.891 17.297 1 98.75 180 ASN A C 1
ATOM 1349 O O . ASN A 1 180 ? 1.921 7.805 17.312 1 98.75 180 ASN A O 1
ATOM 1353 N N . MET A 1 181 ? 3.775 9.062 17.125 1 98.38 181 MET A N 1
ATOM 1354 C CA . MET A 1 181 ? 4.664 7.945 16.844 1 98.38 181 MET A CA 1
ATOM 1355 C C . MET A 1 181 ? 5.566 7.641 18.031 1 98.38 181 MET A C 1
ATOM 1357 O O . MET A 1 181 ? 5.777 8.5 18.891 1 98.38 181 MET A O 1
ATOM 1361 N N . GLY A 1 182 ? 5.992 6.41 18.078 1 98.25 182 GLY A N 1
ATOM 1362 C CA . GLY A 1 182 ? 6.984 6.07 19.078 1 98.25 182 GLY A CA 1
ATOM 1363 C C . GLY A 1 182 ? 8.281 6.836 18.922 1 98.25 182 GLY A C 1
ATOM 1364 O O . GLY A 1 182 ? 8.57 7.359 17.844 1 98.25 182 GLY A O 1
ATOM 1365 N N . THR A 1 183 ? 9.062 6.828 19.891 1 97.81 183 THR A N 1
ATOM 1366 C CA . THR A 1 183 ? 10.281 7.613 19.984 1 97.81 183 THR A CA 1
ATOM 1367 C C . THR A 1 183 ? 11.234 7.281 18.844 1 97.81 183 THR A C 1
ATOM 1369 O O . THR A 1 183 ? 11.852 8.172 18.266 1 97.81 183 THR A O 1
ATOM 1372 N N . TRP A 1 184 ? 11.344 5.996 18.469 1 98.25 184 TRP A N 1
ATOM 1373 C CA . TRP A 1 184 ? 12.375 5.555 17.531 1 98.25 184 TRP A CA 1
ATOM 1374 C C . TRP A 1 184 ? 11.781 5.328 16.141 1 98.25 184 TRP A C 1
ATOM 1376 O O . TRP A 1 184 ? 12.469 4.82 15.25 1 98.25 184 TRP A O 1
ATOM 1386 N N . GLN A 1 185 ? 10.539 5.672 16.062 1 98.69 185 GLN A N 1
ATOM 1387 C CA . GLN A 1 185 ? 9.891 5.453 14.773 1 98.69 185 GLN A CA 1
ATOM 1388 C C . GLN A 1 185 ? 10.086 6.648 13.844 1 98.69 185 GLN A C 1
ATOM 1390 O O . GLN A 1 185 ? 9.945 7.801 14.266 1 98.69 185 GLN A O 1
ATOM 1395 N N . GLY A 1 186 ? 10.367 6.344 12.562 1 98.81 186 GLY A N 1
ATOM 1396 C CA . GLY A 1 186 ? 10.422 7.328 11.492 1 98.81 186 GLY A CA 1
ATOM 1397 C C . GLY A 1 186 ? 9.773 6.852 10.211 1 98.81 186 GLY A C 1
ATOM 1398 O O . GLY A 1 186 ? 9.648 5.648 9.977 1 98.81 186 GLY A O 1
ATOM 1399 N N . ILE A 1 187 ? 9.336 7.828 9.469 1 98.94 187 ILE A N 1
ATOM 1400 C CA . ILE A 1 187 ? 8.773 7.57 8.148 1 98.94 187 ILE A CA 1
ATOM 1401 C C . ILE A 1 187 ? 9.898 7.402 7.133 1 98.94 187 ILE A C 1
ATOM 1403 O O . ILE A 1 187 ? 10.75 8.281 6.996 1 98.94 187 ILE A O 1
ATOM 1407 N N . TRP A 1 188 ? 9.859 6.262 6.402 1 98.94 188 TRP A N 1
ATOM 1408 C CA . TRP A 1 188 ? 10.859 5.992 5.375 1 98.94 188 TRP A CA 1
ATOM 1409 C C . TRP A 1 188 ? 10.242 6.027 3.982 1 98.94 188 TRP A C 1
ATOM 1411 O O . TRP A 1 188 ? 9.141 5.512 3.775 1 98.94 188 TRP A O 1
ATOM 1421 N N . LEU A 1 189 ? 10.953 6.625 3.094 1 98.94 189 LEU A N 1
ATOM 1422 C CA . LEU A 1 189 ? 10.805 6.328 1.673 1 98.94 189 LEU A CA 1
ATOM 1423 C C . LEU A 1 189 ? 11.844 5.301 1.225 1 98.94 189 LEU A C 1
ATOM 1425 O O . LEU A 1 189 ? 13.047 5.543 1.337 1 98.94 189 LEU A O 1
ATOM 1429 N N . CYS A 1 190 ? 11.383 4.188 0.763 1 98.88 190 CYS A N 1
ATOM 1430 C CA . CYS A 1 190 ? 12.273 3.191 0.179 1 98.88 190 CYS A CA 1
ATOM 1431 C C . CYS A 1 190 ? 12.281 3.293 -1.342 1 98.88 190 CYS A C 1
ATOM 1433 O O . CYS A 1 190 ? 11.312 2.904 -2 1 98.88 190 CYS A O 1
ATOM 1435 N N . GLU A 1 191 ? 13.398 3.809 -1.824 1 98.81 191 GLU A N 1
ATOM 1436 C CA . GLU A 1 191 ? 13.617 3.895 -3.266 1 98.81 191 GLU A CA 1
ATOM 1437 C C . GLU A 1 191 ? 14.227 2.609 -3.811 1 98.81 191 GLU A C 1
ATOM 1439 O O . GLU A 1 191 ? 15.344 2.238 -3.436 1 98.81 191 GLU A O 1
ATOM 1444 N N . HIS A 1 192 ? 13.523 2 -4.793 1 98.56 192 HIS A N 1
ATOM 1445 C CA . HIS A 1 192 ? 13.945 0.665 -5.199 1 98.56 192 HIS A CA 1
ATOM 1446 C C . HIS A 1 192 ? 14.656 0.7 -6.551 1 98.56 192 HIS A C 1
ATOM 1448 O O . HIS A 1 192 ? 15.227 -0.306 -6.984 1 98.56 192 HIS A O 1
ATOM 1454 N N . ARG A 1 193 ? 14.617 1.815 -7.184 1 97.81 193 ARG A N 1
ATOM 1455 C CA . ARG A 1 193 ? 15.266 1.986 -8.484 1 97.81 193 ARG A CA 1
ATOM 1456 C C . ARG A 1 193 ? 16.641 2.629 -8.336 1 97.81 193 ARG A C 1
ATOM 1458 O O . ARG A 1 193 ? 16.844 3.467 -7.453 1 97.81 193 ARG A O 1
ATOM 1465 N N . ASP A 1 194 ? 17.484 2.344 -9.273 1 97.38 194 ASP A N 1
ATOM 1466 C CA . ASP A 1 194 ? 18.812 2.963 -9.273 1 97.38 194 ASP A CA 1
ATOM 1467 C C . ASP A 1 194 ? 18.719 4.449 -9.625 1 97.38 194 ASP A C 1
ATOM 1469 O O . ASP A 1 194 ? 19.438 5.27 -9.055 1 97.38 194 ASP A O 1
ATOM 1473 N N . ASN A 1 195 ? 17.938 4.723 -10.594 1 95.25 195 ASN A N 1
ATOM 1474 C CA . ASN A 1 195 ? 17.719 6.09 -11.047 1 95.25 195 ASN A CA 1
ATOM 1475 C C . ASN A 1 195 ? 16.266 6.5 -10.93 1 95.25 195 ASN A C 1
ATOM 1477 O O . ASN A 1 195 ? 15.484 6.336 -11.875 1 95.25 195 ASN A O 1
ATOM 1481 N N . ALA A 1 196 ? 15.977 7.098 -9.844 1 94 196 ALA A N 1
ATOM 1482 C CA . ALA A 1 196 ? 14.586 7.465 -9.586 1 94 196 ALA A CA 1
ATOM 1483 C C . ALA A 1 196 ? 14.359 8.953 -9.82 1 94 196 ALA A C 1
ATOM 1485 O O . ALA A 1 196 ? 15.289 9.758 -9.703 1 94 196 ALA A O 1
ATOM 1486 N N . SER A 1 197 ? 13.141 9.297 -10.203 1 95.94 197 SER A N 1
ATOM 1487 C CA . SER A 1 197 ? 12.68 10.68 -10.195 1 95.94 197 SER A CA 1
ATOM 1488 C C . SER A 1 197 ? 12.086 11.055 -8.836 1 95.94 197 SER A C 1
ATOM 1490 O O . SER A 1 197 ? 12.109 10.258 -7.902 1 95.94 197 SER A O 1
ATOM 1492 N N . SER A 1 198 ? 11.672 12.312 -8.773 1 98.31 198 SER A N 1
ATOM 1493 C CA . SER A 1 198 ? 10.992 12.727 -7.547 1 98.31 198 SER A CA 1
ATOM 1494 C C . SER A 1 198 ? 9.734 11.906 -7.305 1 98.31 198 SER A C 1
ATOM 1496 O O . SER A 1 198 ? 9.172 11.328 -8.234 1 98.31 198 SER A O 1
ATOM 1498 N N . ARG A 1 199 ? 9.422 11.844 -6.02 1 98.62 199 ARG A N 1
ATOM 1499 C CA . ARG A 1 199 ? 8.227 11.109 -5.641 1 98.62 199 ARG A CA 1
ATOM 1500 C C . ARG A 1 199 ? 7.156 12.047 -5.09 1 98.62 199 ARG A C 1
ATOM 1502 O O . ARG A 1 199 ? 7.477 13.047 -4.438 1 98.62 199 ARG A O 1
ATOM 1509 N N . LYS A 1 200 ? 5.891 11.625 -5.352 1 98.88 200 LYS A N 1
ATOM 1510 C CA . LYS A 1 200 ? 4.754 12.359 -4.816 1 98.88 200 LYS A CA 1
ATOM 1511 C C . LYS A 1 200 ? 4.023 11.547 -3.75 1 98.88 200 LYS A C 1
ATOM 1513 O O . LYS A 1 200 ? 3.703 10.375 -3.965 1 98.88 200 LYS A O 1
ATOM 1518 N N . ILE A 1 201 ? 3.73 12.172 -2.633 1 98.88 201 ILE A N 1
ATOM 1519 C CA . ILE A 1 201 ? 2.977 11.578 -1.535 1 98.88 201 ILE A CA 1
ATOM 1520 C C . ILE A 1 201 ? 1.741 12.422 -1.238 1 98.88 201 ILE A C 1
ATOM 1522 O O . ILE A 1 201 ? 1.857 13.602 -0.888 1 98.88 201 ILE A O 1
ATOM 1526 N N . VAL A 1 202 ? 0.568 11.812 -1.354 1 98.94 202 VAL A N 1
ATOM 1527 C CA . VAL A 1 202 ? -0.672 12.469 -0.949 1 98.94 202 VAL A CA 1
ATOM 1528 C C . VAL A 1 202 ? -0.91 12.242 0.543 1 98.94 202 VAL A C 1
ATOM 1530 O O . VAL A 1 202 ? -1.009 11.102 1.001 1 98.94 202 VAL A O 1
ATOM 1533 N N . ILE A 1 203 ? -0.996 13.297 1.25 1 98.88 203 ILE A N 1
ATOM 1534 C CA . ILE A 1 203 ? -1.246 13.227 2.686 1 98.88 203 ILE A CA 1
ATOM 1535 C C . ILE A 1 203 ? -2.646 13.758 2.99 1 98.88 203 ILE A C 1
ATOM 1537 O O . ILE A 1 203 ? -2.973 14.898 2.662 1 98.88 203 ILE A O 1
ATOM 1541 N N . THR A 1 204 ? -3.449 12.938 3.592 1 98.75 204 THR A N 1
ATOM 1542 C CA . THR A 1 204 ? -4.809 13.273 3.998 1 98.75 204 THR A CA 1
ATOM 1543 C C . THR A 1 204 ? -4.938 13.258 5.52 1 98.75 204 THR A C 1
ATOM 1545 O O . THR A 1 204 ? -4.629 12.25 6.164 1 98.75 204 THR A O 1
ATOM 1548 N N . LEU A 1 205 ? -5.34 14.398 6.039 1 98.25 205 LEU A N 1
ATOM 1549 C CA . LEU A 1 205 ? -5.594 14.531 7.469 1 98.25 205 LEU A CA 1
ATOM 1550 C C . LEU A 1 205 ? -7.09 14.562 7.758 1 98.25 205 LEU A C 1
ATOM 1552 O O . LEU A 1 205 ? -7.848 15.234 7.051 1 98.25 205 LEU A O 1
ATOM 1556 N N . ASN A 1 206 ? -7.508 13.828 8.672 1 97.44 206 ASN A N 1
ATOM 1557 C CA . ASN A 1 206 ? -8.898 13.875 9.117 1 97.44 206 ASN A CA 1
ATOM 1558 C C . ASN A 1 206 ? -9 13.719 10.633 1 97.44 206 ASN A C 1
ATOM 1560 O O . ASN A 1 206 ? -8.242 12.961 11.242 1 97.44 206 ASN A O 1
ATOM 1564 N N . GLY A 1 207 ? -9.875 14.445 11.188 1 96.31 207 GLY A N 1
ATOM 1565 C CA . GLY A 1 207 ? -10.055 14.406 12.633 1 96.31 207 GLY A CA 1
ATOM 1566 C C . GLY A 1 207 ? -10.828 15.594 13.172 1 96.31 207 GLY A C 1
ATOM 1567 O O . GLY A 1 207 ? -11.703 16.125 12.492 1 96.31 207 GLY A O 1
ATOM 1568 N N . VAL A 1 208 ? -10.656 15.867 14.523 1 94.62 208 VAL A N 1
ATOM 1569 C CA . VAL A 1 208 ? -11.312 16.984 15.203 1 94.62 208 VAL A CA 1
ATOM 1570 C C . VAL A 1 208 ? -10.258 17.906 15.797 1 94.62 208 VAL A C 1
ATOM 1572 O O . VAL A 1 208 ? -9.133 17.5 16.062 1 94.62 208 VAL A O 1
ATOM 1575 N N . MET B 1 1 ? -37.344 -58.312 -5.234 1 24.22 1 MET B N 1
ATOM 1576 C CA . MET B 1 1 ? -38.062 -58.438 -6.516 1 24.22 1 MET B CA 1
ATOM 1577 C C . MET B 1 1 ? -37.344 -57.625 -7.594 1 24.22 1 MET B C 1
ATOM 1579 O O . MET B 1 1 ? -37.031 -56.469 -7.391 1 24.22 1 MET B O 1
ATOM 1583 N N . LEU B 1 2 ? -36.719 -58.406 -8.688 1 24.69 2 LEU B N 1
ATOM 1584 C CA . LEU B 1 2 ? -35.656 -58.375 -9.688 1 24.69 2 LEU B CA 1
ATOM 1585 C C . LEU B 1 2 ? -36.094 -57.531 -10.898 1 24.69 2 LEU B C 1
ATOM 1587 O O . LEU B 1 2 ? -36.906 -58 -11.711 1 24.69 2 LEU B O 1
ATOM 1591 N N . VAL B 1 3 ? -36.594 -56.25 -10.578 1 22.78 3 VAL B N 1
ATOM 1592 C CA . VAL B 1 3 ? -37.344 -55.562 -11.633 1 22.78 3 VAL B CA 1
ATOM 1593 C C . VAL B 1 3 ? -36.438 -55.406 -12.867 1 22.78 3 VAL B C 1
ATOM 1595 O O . VAL B 1 3 ? -35.344 -54.906 -12.773 1 22.78 3 VAL B O 1
ATOM 1598 N N . ARG B 1 4 ? -36.656 -56.125 -13.969 1 20.23 4 ARG B N 1
ATOM 1599 C CA . ARG B 1 4 ? -36.125 -56.594 -15.25 1 20.23 4 ARG B CA 1
ATOM 1600 C C . ARG B 1 4 ? -36.094 -55.469 -16.266 1 20.23 4 ARG B C 1
ATOM 1602 O O . ARG B 1 4 ? -36.531 -55.625 -17.406 1 20.23 4 ARG B O 1
ATOM 1609 N N . TRP B 1 5 ? -36.188 -54.062 -15.82 1 24.08 5 TRP B N 1
ATOM 1610 C CA . TRP B 1 5 ? -36.75 -53.281 -16.922 1 24.08 5 TRP B CA 1
ATOM 1611 C C . TRP B 1 5 ? -35.844 -53.312 -18.141 1 24.08 5 TRP B C 1
ATOM 1613 O O . TRP B 1 5 ? -34.625 -53.406 -18 1 24.08 5 TRP B O 1
ATOM 1623 N N . HIS B 1 6 ? -36.406 -53.625 -19.281 1 21.77 6 HIS B N 1
ATOM 1624 C CA . HIS B 1 6 ? -36.281 -53.969 -20.703 1 21.77 6 HIS B CA 1
ATOM 1625 C C . HIS B 1 6 ? -35.531 -52.875 -21.453 1 21.77 6 HIS B C 1
ATOM 1627 O O . HIS B 1 6 ? -35.75 -51.688 -21.234 1 21.77 6 HIS B O 1
ATOM 1633 N N . SER B 1 7 ? -34.281 -53.219 -22.109 1 22.17 7 SER B N 1
ATOM 1634 C CA . SER B 1 7 ? -33 -52.781 -22.703 1 22.17 7 SER B CA 1
ATOM 1635 C C . SER B 1 7 ? -33.188 -52.281 -24.125 1 22.17 7 SER B C 1
ATOM 1637 O O . SER B 1 7 ? -32.219 -52.062 -24.828 1 22.17 7 SER B O 1
ATOM 1639 N N . PRO B 1 8 ? -34.469 -51.5 -24.516 1 23.17 8 PRO B N 1
ATOM 1640 C CA . PRO B 1 8 ? -34.594 -51.719 -25.953 1 23.17 8 PRO B CA 1
ATOM 1641 C C . PRO B 1 8 ? -33.5 -51.031 -26.766 1 23.17 8 PRO B C 1
ATOM 1643 O O . PRO B 1 8 ? -33.094 -49.906 -26.438 1 23.17 8 PRO B O 1
ATOM 1646 N N . ILE B 1 9 ? -32.531 -51.719 -27.438 1 20.64 9 ILE B N 1
ATOM 1647 C CA . ILE B 1 9 ? -31.266 -51.531 -28.156 1 20.64 9 ILE B CA 1
ATOM 1648 C C . ILE B 1 9 ? -31.547 -50.969 -29.547 1 20.64 9 ILE B C 1
ATOM 1650 O O . ILE B 1 9 ? -32.094 -51.656 -30.422 1 20.64 9 ILE B O 1
ATOM 1654 N N . ARG B 1 10 ? -32.438 -49.844 -29.656 1 20.98 10 ARG B N 1
ATOM 1655 C CA . ARG B 1 10 ? -32.844 -49.594 -31.031 1 20.98 10 ARG B CA 1
ATOM 1656 C C . ARG B 1 10 ? -31.656 -49.406 -31.953 1 20.98 10 ARG B C 1
ATOM 1658 O O . ARG B 1 10 ? -30.625 -48.875 -31.547 1 20.98 10 ARG B O 1
ATOM 1665 N N . SER B 1 11 ? -31.703 -50.094 -33.094 1 19.12 11 SER B N 1
ATOM 1666 C CA . SER B 1 11 ? -30.906 -50.531 -34.219 1 19.12 11 SER B CA 1
ATOM 1667 C C . SER B 1 11 ? -30.469 -49.312 -35.062 1 19.12 11 SER B C 1
ATOM 1669 O O . SER B 1 11 ? -31.25 -48.406 -35.344 1 19.12 11 SER B O 1
ATOM 1671 N N . PHE B 1 12 ? -29.125 -49.031 -35.156 1 23.02 12 PHE B N 1
ATOM 1672 C CA . PHE B 1 12 ? -28.141 -48.062 -35.625 1 23.02 12 PHE B CA 1
ATOM 1673 C C . PHE B 1 12 ? -28.078 -48 -37.125 1 23.02 12 PHE B C 1
ATOM 1675 O O . PHE B 1 12 ? -27.328 -48.781 -37.75 1 23.02 12 PHE B O 1
ATOM 1682 N N . GLN B 1 13 ? -29.344 -47.906 -37.781 1 19.89 13 GLN B N 1
ATOM 1683 C CA . GLN B 1 13 ? -29.141 -48.219 -39.219 1 19.89 13 GLN B CA 1
ATOM 1684 C C . GLN B 1 13 ? -28.188 -47.219 -39.875 1 19.89 13 GLN B C 1
ATOM 1686 O O . GLN B 1 13 ? -28.188 -46.031 -39.531 1 19.89 13 GLN B O 1
ATOM 1691 N N . SER B 1 14 ? -27.156 -47.719 -40.656 1 18.92 14 SER B N 1
ATOM 1692 C CA . SER B 1 14 ? -25.844 -47.438 -41.25 1 18.92 14 SER B CA 1
ATOM 1693 C C . SER B 1 14 ? -25.984 -46.594 -42.5 1 18.92 14 SER B C 1
ATOM 1695 O O . SER B 1 14 ? -25 -46.312 -43.188 1 18.92 14 SER B O 1
ATOM 1697 N N . ALA B 1 15 ? -27.062 -45.719 -42.656 1 23.62 15 ALA B N 1
ATOM 1698 C CA . ALA B 1 15 ? -27.266 -45.375 -44.062 1 23.62 15 ALA B CA 1
ATOM 1699 C C . ALA B 1 15 ? -25.984 -44.844 -44.656 1 23.62 15 ALA B C 1
ATOM 1701 O O . ALA B 1 15 ? -25.203 -44.156 -44 1 23.62 15 ALA B O 1
ATOM 1702 N N . GLY B 1 16 ? -25.594 -45.406 -45.812 1 19.95 16 GLY B N 1
ATOM 1703 C CA . GLY B 1 16 ? -24.438 -45.5 -46.688 1 19.95 16 GLY B CA 1
ATOM 1704 C C . GLY B 1 16 ? -24.062 -44.156 -47.281 1 19.95 16 GLY B C 1
ATOM 1705 O O . GLY B 1 16 ? -24.844 -43.188 -47.25 1 19.95 16 GLY B O 1
ATOM 1706 N N . PRO B 1 17 ? -22.844 -44 -47.8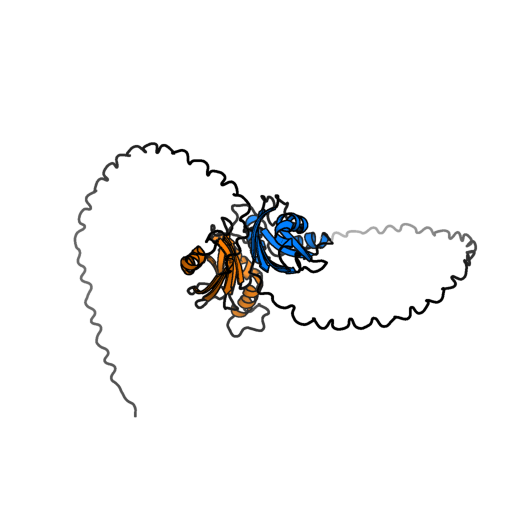75 1 25.05 17 PRO B N 1
ATOM 1707 C CA . PRO B 1 17 ? -21.828 -43 -48.156 1 25.05 17 PRO B CA 1
ATOM 1708 C C . PRO B 1 17 ? -22.156 -42.156 -49.375 1 25.05 17 PRO B C 1
ATOM 1710 O O . PRO B 1 17 ? -21.469 -41.156 -49.656 1 25.05 17 PRO B O 1
ATOM 1713 N N . THR B 1 18 ? -23.484 -41.656 -49.625 1 24.14 18 THR B N 1
ATOM 1714 C CA . THR B 1 18 ? -23.594 -41.375 -51.062 1 24.14 18 THR B CA 1
ATOM 1715 C C . THR B 1 18 ? -22.578 -40.312 -51.5 1 24.14 18 THR B C 1
ATOM 1717 O O . THR B 1 18 ? -22.375 -39.344 -50.781 1 24.14 18 THR B O 1
ATOM 1720 N N . THR B 1 19 ? -21.672 -40.594 -52.375 1 25.44 19 THR B N 1
ATOM 1721 C CA . THR B 1 19 ? -20.406 -40.094 -52.906 1 25.44 19 THR B CA 1
ATOM 1722 C C . THR B 1 19 ? -20.656 -38.875 -53.812 1 25.44 19 THR B C 1
ATOM 1724 O O . THR B 1 19 ? -19.703 -38.312 -54.312 1 25.44 19 THR B O 1
ATOM 1727 N N . THR B 1 20 ? -21.672 -38 -53.5 1 24.22 20 THR B N 1
ATOM 1728 C CA . THR B 1 20 ? -21.984 -37.219 -54.688 1 24.22 20 THR B CA 1
ATOM 1729 C C . THR B 1 20 ? -20.781 -36.375 -55.125 1 24.22 20 THR B C 1
ATOM 1731 O O . THR B 1 20 ? -20.141 -35.75 -54.312 1 24.22 20 THR B O 1
ATOM 1734 N N . THR B 1 21 ? -20.328 -36.5 -56.375 1 25.52 21 THR B N 1
ATOM 1735 C CA . THR B 1 21 ? -19.156 -36.219 -57.188 1 25.52 21 THR B CA 1
ATOM 1736 C C . THR B 1 21 ? -19.109 -34.75 -57.562 1 25.52 21 THR B C 1
ATOM 1738 O O . THR B 1 21 ? -18.062 -34.219 -57.969 1 25.52 21 THR B O 1
ATOM 1741 N N . THR B 1 22 ? -20 -33.875 -57 1 24.48 22 THR B N 1
ATOM 1742 C CA . THR B 1 22 ? -20.25 -32.844 -58 1 24.48 22 THR B CA 1
ATOM 1743 C C . THR B 1 22 ? -19.016 -31.984 -58.25 1 24.48 22 THR B C 1
ATOM 1745 O O . THR B 1 22 ? -18.156 -31.859 -57.375 1 24.48 22 THR B O 1
ATOM 1748 N N . SER B 1 23 ? -18.969 -31.312 -59.469 1 26.88 23 SER B N 1
ATOM 1749 C CA . SER B 1 23 ? -18.078 -30.797 -60.5 1 26.88 23 SER B CA 1
ATOM 1750 C C . SER B 1 23 ? -17.453 -29.469 -60.094 1 26.88 23 SER B C 1
ATOM 1752 O O . SER B 1 23 ? -18.078 -28.688 -59.375 1 26.88 23 SER B O 1
ATOM 1754 N N . PRO B 1 24 ? -16.125 -29.344 -60.219 1 27.86 24 PRO B N 1
ATOM 1755 C CA . PRO B 1 24 ? -15.195 -28.359 -59.656 1 27.86 24 PRO B CA 1
ATOM 1756 C C . PRO B 1 24 ? -15.398 -26.969 -60.25 1 27.86 24 PRO B C 1
ATOM 1758 O O . PRO B 1 24 ? -15.344 -26.781 -61.469 1 27.86 24 PRO B O 1
ATOM 1761 N N . LEU B 1 25 ? -16.609 -26.297 -59.844 1 27.77 25 LEU B N 1
ATOM 1762 C CA . LEU B 1 25 ? -16.844 -25.094 -60.625 1 27.77 25 LEU B CA 1
ATOM 1763 C C . LEU B 1 25 ? -15.625 -24.172 -60.594 1 27.77 25 LEU B C 1
ATOM 1765 O O . LEU B 1 25 ? -14.891 -24.156 -59.594 1 27.77 25 LEU B O 1
ATOM 1769 N N . PRO B 1 26 ? -15.305 -23.578 -61.75 1 26.42 26 PRO B N 1
ATOM 1770 C CA . PRO B 1 26 ? -14.07 -22.875 -62.125 1 26.42 26 PRO B CA 1
ATOM 1771 C C . PRO B 1 26 ? -13.922 -21.531 -61.406 1 26.42 26 PRO B C 1
ATOM 1773 O O . PRO B 1 26 ? -14.906 -20.812 -61.219 1 26.42 26 PRO B O 1
ATOM 1776 N N . LEU B 1 27 ? -13.156 -21.391 -60.344 1 22.97 27 LEU B N 1
ATOM 1777 C CA . LEU B 1 27 ? -13.016 -20.234 -59.469 1 22.97 27 LEU B CA 1
ATOM 1778 C C . LEU B 1 27 ? -12.547 -19.016 -60.25 1 22.97 27 LEU B C 1
ATOM 1780 O O . LEU B 1 27 ? -11.539 -19.062 -60.938 1 22.97 27 LEU B O 1
ATOM 1784 N N . ALA B 1 28 ? -13.578 -18.344 -60.844 1 24.34 28 ALA B N 1
ATOM 1785 C CA . ALA B 1 28 ? -13.281 -17.141 -61.625 1 24.34 28 ALA B CA 1
ATOM 1786 C C . ALA B 1 28 ? -12.383 -16.188 -60.812 1 24.34 28 ALA B C 1
ATOM 1788 O O . ALA B 1 28 ? -12.562 -16.016 -59.625 1 24.34 28 ALA B O 1
ATOM 1789 N N . ARG B 1 29 ? -11.258 -15.883 -61.344 1 22.45 29 ARG B N 1
ATOM 1790 C CA . ARG B 1 29 ? -10.086 -15.164 -60.844 1 22.45 29 ARG B CA 1
ATOM 1791 C C . ARG B 1 29 ? -10.43 -13.719 -60.5 1 22.45 29 ARG B C 1
ATOM 1793 O O . ARG B 1 29 ? -10.805 -12.93 -61.375 1 22.45 29 ARG B O 1
ATOM 1800 N N . CYS B 1 30 ? -11.406 -13.516 -59.438 1 24.52 30 CYS B N 1
ATOM 1801 C CA . CYS B 1 30 ? -11.805 -12.125 -59.281 1 24.52 30 CYS B CA 1
ATOM 1802 C C . CYS B 1 30 ? -10.578 -11.227 -59.125 1 24.52 30 CYS B C 1
ATOM 1804 O O . CYS B 1 30 ? -9.695 -11.523 -58.312 1 24.52 30 CYS B O 1
ATOM 1806 N N . SER B 1 31 ? -10.242 -10.508 -60.188 1 25.33 31 SER B N 1
ATOM 1807 C CA . SER B 1 31 ? -9.102 -9.602 -60.312 1 25.33 31 SER B CA 1
ATOM 1808 C C . SER B 1 31 ? -9.172 -8.484 -59.281 1 25.33 31 SER B C 1
ATOM 1810 O O . SER B 1 31 ? -10.227 -7.887 -59.094 1 25.33 31 SER B O 1
ATOM 1812 N N . PRO B 1 32 ? -8.297 -8.492 -58.219 1 26.92 32 PRO B N 1
ATOM 1813 C CA . PRO B 1 32 ? -8.414 -7.566 -57.062 1 26.92 32 PRO B CA 1
ATOM 1814 C C . PRO B 1 32 ? -8.344 -6.102 -57.5 1 26.92 32 PRO B C 1
ATOM 1816 O O . PRO B 1 32 ? -7.598 -5.762 -58.438 1 26.92 32 PRO B O 1
ATOM 1819 N N . PRO B 1 33 ? -9.547 -5.469 -57.469 1 26.48 33 PRO B N 1
ATOM 1820 C CA . PRO B 1 33 ? -9.539 -4.078 -57.938 1 26.48 33 PRO B CA 1
ATOM 1821 C C . PRO B 1 33 ? -8.445 -3.242 -57.281 1 26.48 33 PRO B C 1
ATOM 1823 O O . PRO B 1 33 ? -7.984 -3.578 -56.156 1 26.48 33 PRO B O 1
ATOM 1826 N N . ALA B 1 34 ? -7.68 -2.391 -58.062 1 25.42 34 ALA B N 1
ATOM 1827 C CA . ALA B 1 34 ? -6.527 -1.532 -57.781 1 25.42 34 ALA B CA 1
ATOM 1828 C C . ALA B 1 34 ? -6.863 -0.481 -56.75 1 25.42 34 ALA B C 1
ATOM 1830 O O . ALA B 1 34 ? -7.801 0.304 -56.906 1 25.42 34 ALA B O 1
ATOM 1831 N N . THR B 1 35 ? -6.836 -0.868 -55.406 1 24.39 35 THR B N 1
ATOM 1832 C CA . THR B 1 35 ? -7.184 0.068 -54.344 1 24.39 35 THR B CA 1
ATOM 1833 C C . THR B 1 35 ? -6.379 1.358 -54.469 1 24.39 35 THR B C 1
ATOM 1835 O O . THR B 1 35 ? -5.148 1.325 -54.531 1 24.39 35 THR B O 1
ATOM 1838 N N . ALA B 1 36 ? -6.941 2.359 -55.188 1 25.77 36 ALA B N 1
ATOM 1839 C CA . ALA B 1 36 ? -6.379 3.699 -55.344 1 25.77 36 ALA B CA 1
ATOM 1840 C C . ALA B 1 36 ? -5.957 4.262 -54 1 25.77 36 ALA B C 1
ATOM 1842 O O . ALA B 1 36 ? -6.723 4.203 -53.031 1 25.77 36 ALA B O 1
ATOM 1843 N N . LYS B 1 37 ? -4.66 4.375 -53.719 1 25.83 37 LYS B N 1
ATOM 1844 C CA . LYS B 1 37 ? -3.953 4.859 -52.531 1 25.83 37 LYS B CA 1
ATOM 1845 C C . LYS B 1 37 ? -4.406 6.27 -52.156 1 25.83 37 LYS B C 1
ATOM 1847 O O . LYS B 1 37 ? -4.223 7.211 -52.938 1 25.83 37 LYS B O 1
ATOM 1852 N N . GLN B 1 38 ? -5.762 6.387 -51.719 1 24.62 38 GLN B N 1
ATOM 1853 C CA . GLN B 1 38 ? -6.059 7.793 -51.469 1 24.62 38 GLN B CA 1
ATOM 1854 C C . GLN B 1 38 ? -4.961 8.453 -50.656 1 24.62 38 GLN B C 1
ATOM 1856 O O . GLN B 1 38 ? -4.379 7.82 -49.75 1 24.62 38 GLN B O 1
ATOM 1861 N N . PRO B 1 39 ? -4.383 9.57 -51.156 1 25.8 39 PRO B N 1
ATOM 1862 C CA . PRO B 1 39 ? -3.279 10.32 -50.531 1 25.8 39 PRO B CA 1
ATOM 1863 C C . PRO B 1 39 ? -3.564 10.742 -49.094 1 25.8 39 PRO B C 1
ATOM 1865 O O . PRO B 1 39 ? -4.723 10.938 -48.719 1 25.8 39 PRO B O 1
ATOM 1868 N N . ALA B 1 40 ? -2.721 10.25 -48.156 1 24.38 40 ALA B N 1
ATOM 1869 C CA . ALA B 1 40 ? -2.709 10.523 -46.719 1 24.38 40 ALA B CA 1
ATOM 1870 C C . ALA B 1 40 ? -2.807 12.016 -46.438 1 24.38 40 ALA B C 1
ATOM 1872 O O . ALA B 1 40 ? -1.973 12.797 -46.906 1 24.38 40 ALA B O 1
ATOM 1873 N N . ALA B 1 41 ? -4.059 12.602 -46.594 1 27.81 41 ALA B N 1
ATOM 1874 C CA . ALA B 1 41 ? -4.172 13.992 -46.156 1 27.81 41 ALA B CA 1
ATOM 1875 C C . ALA B 1 41 ? -3.373 14.242 -44.875 1 27.81 41 ALA B C 1
ATOM 1877 O O . ALA B 1 41 ? -3.277 13.359 -44.031 1 27.81 41 ALA B O 1
ATOM 1878 N N . ALA B 1 42 ? -2.361 15.062 -44.938 1 26.09 42 ALA B N 1
ATOM 1879 C CA . ALA B 1 42 ? -1.481 15.633 -43.906 1 26.09 42 ALA B CA 1
ATOM 1880 C C . ALA B 1 42 ? -2.281 16.109 -42.719 1 26.09 42 ALA B C 1
ATOM 1882 O O . ALA B 1 42 ? -3.098 17.016 -42.812 1 26.09 42 ALA B O 1
ATOM 1883 N N . VAL B 1 43 ? -2.863 15.117 -42 1 26.69 43 VAL B N 1
ATOM 1884 C CA . VAL B 1 43 ? -3.568 15.594 -40.812 1 26.69 43 VAL B CA 1
ATOM 1885 C C . VAL B 1 43 ? -2.709 16.625 -40.062 1 26.69 43 VAL B C 1
ATOM 1887 O O . VAL B 1 43 ? -1.547 16.344 -39.75 1 26.69 43 VAL B O 1
ATOM 1890 N N . ALA B 1 44 ? -2.855 17.922 -40.406 1 29 44 ALA B N 1
ATOM 1891 C CA . ALA B 1 44 ? -2.336 19.062 -39.688 1 29 44 ALA B CA 1
ATOM 1892 C C . ALA B 1 44 ? -2.447 18.844 -38.156 1 29 44 ALA B C 1
ATOM 1894 O O . ALA B 1 44 ? -3.529 18.547 -37.656 1 29 44 ALA B O 1
ATOM 1895 N N . ARG B 1 45 ? -1.389 18.266 -37.625 1 25.64 45 ARG B N 1
ATOM 1896 C CA . ARG B 1 45 ? -1.184 18.109 -36.188 1 25.64 45 ARG B CA 1
ATOM 1897 C C . ARG B 1 45 ? -1.592 19.359 -35.406 1 25.64 45 ARG B C 1
ATOM 1899 O O . ARG B 1 45 ? -1.053 20.453 -35.656 1 25.64 45 ARG B O 1
ATOM 1906 N N . ARG B 1 46 ? -2.977 19.578 -35.344 1 30.91 46 ARG B N 1
ATOM 1907 C CA . ARG B 1 46 ? -3.252 20.734 -34.469 1 30.91 46 ARG B CA 1
ATOM 1908 C C . ARG B 1 46 ? -2.385 20.703 -33.219 1 30.91 46 ARG B C 1
ATOM 1910 O O . ARG B 1 46 ? -2.186 19.641 -32.625 1 30.91 46 ARG B O 1
ATOM 1917 N N . PRO B 1 47 ? -1.561 21.703 -33.031 1 28.7 47 PRO B N 1
ATOM 1918 C CA . PRO B 1 47 ? -0.674 21.781 -31.859 1 28.7 47 PRO B CA 1
ATOM 1919 C C . PRO B 1 47 ? -1.396 21.484 -30.547 1 28.7 47 PRO B C 1
ATOM 1921 O O . PRO B 1 47 ? -2.518 21.953 -30.328 1 28.7 47 PRO B O 1
ATOM 1924 N N . VAL B 1 48 ? -1.337 20.266 -30.094 1 27.48 48 VAL B N 1
ATOM 1925 C CA . VAL B 1 48 ? -1.853 19.922 -28.781 1 27.48 48 VAL B CA 1
ATOM 1926 C C . VAL B 1 48 ? -1.453 21.016 -27.781 1 27.48 48 VAL B C 1
ATOM 1928 O O . VAL B 1 48 ? -0.275 21.359 -27.672 1 27.48 48 VAL B O 1
ATOM 1931 N N . ALA B 1 49 ? -2.34 22 -27.562 1 31.22 49 ALA B N 1
ATOM 1932 C CA . ALA B 1 49 ? -2.182 23.031 -26.547 1 31.22 49 ALA B CA 1
ATOM 1933 C C . ALA B 1 49 ? -1.598 22.453 -25.266 1 31.22 49 ALA B C 1
ATOM 1935 O O . ALA B 1 49 ? -1.84 21.281 -24.922 1 31.22 49 ALA B O 1
ATOM 1936 N N . SER B 1 50 ? -0.443 22.953 -24.875 1 29.03 50 SER B N 1
ATOM 1937 C CA . SER B 1 50 ? 0.301 22.672 -23.641 1 29.03 50 SER B CA 1
ATOM 1938 C C . SER B 1 50 ? -0.631 22.594 -22.438 1 29.03 50 SER B C 1
ATOM 1940 O O . SER B 1 50 ? -1.517 23.438 -22.281 1 29.03 50 SER B O 1
ATOM 1942 N N . PRO B 1 51 ? -0.884 21.344 -22.016 1 33 51 PRO B N 1
ATOM 1943 C CA . PRO B 1 51 ? -1.761 21.375 -20.844 1 33 51 PRO B CA 1
ATOM 1944 C C . PRO B 1 51 ? -1.372 22.453 -19.844 1 33 51 PRO B C 1
ATOM 1946 O O . PRO B 1 51 ? -0.186 22.656 -19.562 1 33 51 PRO B O 1
ATOM 1949 N N . GLY B 1 52 ? -2.006 23.609 -19.922 1 30.28 52 GLY B N 1
ATOM 1950 C CA . GLY B 1 52 ? -1.795 24.656 -18.953 1 30.28 52 GLY B CA 1
ATOM 1951 C C . GLY B 1 52 ? -1.572 24.141 -17.547 1 30.28 52 GLY B C 1
ATOM 1952 O O . GLY B 1 52 ? -2.178 23.141 -17.141 1 30.28 52 GLY B O 1
ATOM 1953 N N . LEU B 1 53 ? -0.383 24.375 -17.016 1 31.67 53 LEU B N 1
ATOM 1954 C CA . LEU B 1 53 ? -0.025 24.141 -15.617 1 31.67 53 LEU B CA 1
ATOM 1955 C C . LEU B 1 53 ? -1.155 24.562 -14.688 1 31.67 53 LEU B C 1
ATOM 1957 O O . LEU B 1 53 ? -1.493 25.75 -14.617 1 31.67 53 LEU B O 1
ATOM 1961 N N . VAL B 1 54 ? -2.174 23.781 -14.578 1 32.44 54 VAL B N 1
ATOM 1962 C CA . VAL B 1 54 ? -3.154 24.141 -13.555 1 32.44 54 VAL B CA 1
ATOM 1963 C C . VAL B 1 54 ? -2.438 24.578 -12.281 1 32.44 54 VAL B C 1
ATOM 1965 O O . VAL B 1 54 ? -1.692 23.812 -11.68 1 32.44 54 VAL B O 1
ATOM 1968 N N . VAL B 1 55 ? -2.006 25.828 -12.172 1 32.47 55 VAL B N 1
ATOM 1969 C CA . VAL B 1 55 ? -1.551 26.438 -10.93 1 32.47 55 VAL B CA 1
ATOM 1970 C C . VAL B 1 55 ? -2.484 26.047 -9.789 1 32.47 55 VAL B C 1
ATOM 1972 O O . VAL B 1 55 ? -3.707 26.078 -9.938 1 32.47 55 VAL B O 1
ATOM 1975 N N . ALA B 1 56 ? -1.94 25.219 -8.805 1 38.47 56 ALA B N 1
ATOM 1976 C CA . ALA B 1 56 ? -2.627 24.875 -7.566 1 38.47 56 ALA B CA 1
ATOM 1977 C C . ALA B 1 56 ? -3.285 26.094 -6.938 1 38.47 56 ALA B C 1
ATOM 1979 O O . ALA B 1 56 ? -2.643 27.125 -6.766 1 38.47 56 ALA B O 1
ATOM 1980 N N . GLY B 1 57 ? -4.605 26.312 -7.281 1 35.41 57 GLY B N 1
ATOM 1981 C CA . GLY B 1 57 ? -5.34 27.375 -6.609 1 35.41 57 GLY B CA 1
ATOM 1982 C C . GLY B 1 57 ? -5.059 27.438 -5.117 1 35.41 57 GLY B C 1
ATOM 1983 O O . GLY B 1 57 ? -4.418 26.547 -4.559 1 35.41 57 GLY B O 1
ATOM 1984 N N . PRO B 1 58 ? 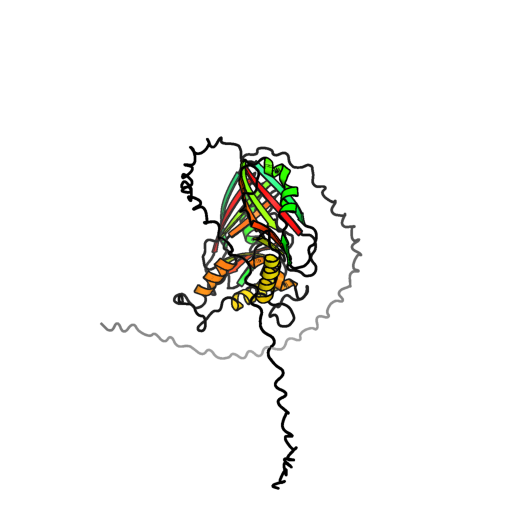-5.359 28.609 -4.469 1 38 58 PRO B N 1
ATOM 1985 C CA . PRO B 1 58 ? -5.121 28.859 -3.045 1 38 58 PRO B CA 1
ATOM 1986 C C . PRO B 1 58 ? -5.52 27.688 -2.158 1 38 58 PRO B C 1
ATOM 1988 O O . PRO B 1 58 ? -6.336 26.844 -2.562 1 38 58 PRO B O 1
ATOM 1991 N N . PRO B 1 59 ? -4.801 27.422 -1.062 1 40.75 59 PRO B N 1
ATOM 1992 C CA . PRO B 1 59 ? -5.152 26.359 -0.13 1 40.75 59 PRO B CA 1
ATOM 1993 C C . PRO B 1 59 ? -6.641 26.328 0.208 1 40.75 59 PRO B C 1
ATOM 1995 O O . PRO B 1 59 ? -7.254 27.391 0.376 1 40.75 59 PRO B O 1
ATOM 1998 N N . ALA B 1 60 ? -7.398 25.391 -0.181 1 42.25 60 ALA B N 1
ATOM 1999 C CA . ALA B 1 60 ? -8.828 25.219 0.076 1 42.25 60 ALA B CA 1
ATOM 2000 C C . ALA B 1 60 ? -9.156 25.516 1.536 1 42.25 60 ALA B C 1
ATOM 2002 O O . ALA B 1 60 ? -8.445 25.078 2.443 1 42.25 60 ALA B O 1
ATOM 2003 N N . ALA B 1 61 ? -9.836 26.656 1.764 1 40.91 61 ALA B N 1
ATOM 2004 C CA . ALA B 1 61 ? -10.492 27 3.023 1 40.91 61 ALA B CA 1
ATOM 2005 C C . ALA B 1 61 ? -11.133 25.766 3.656 1 40.91 61 ALA B C 1
ATOM 2007 O O . ALA B 1 61 ? -11.641 24.891 2.951 1 40.91 61 ALA B O 1
ATOM 2008 N N . HIS B 1 62 ? -10.695 25.422 4.879 1 46.69 62 HIS B N 1
ATOM 2009 C CA . HIS B 1 62 ? -11.32 24.406 5.711 1 46.69 62 HIS B CA 1
ATOM 2010 C C . HIS B 1 62 ? -12.836 24.594 5.777 1 46.69 62 HIS B C 1
ATOM 2012 O O . HIS B 1 62 ? -13.32 25.531 6.422 1 46.69 62 HIS B O 1
ATOM 2018 N N . SER B 1 63 ? -13.523 24.641 4.719 1 44.12 63 SER B N 1
ATOM 2019 C CA . SER B 1 63 ? -14.961 24.719 4.941 1 44.12 63 SER B CA 1
ATOM 2020 C C . SER B 1 63 ? -15.461 23.516 5.75 1 44.12 63 SER B C 1
ATOM 2022 O O . SER B 1 63 ? -15.102 22.375 5.461 1 44.12 63 SER B O 1
ATOM 2024 N N . SER B 1 64 ? -15.812 23.719 6.992 1 53.53 64 SER B N 1
ATOM 2025 C CA . SER B 1 64 ? -16.469 22.75 7.867 1 53.53 64 SER B CA 1
ATOM 2026 C C . SER B 1 64 ? -17.609 22.047 7.156 1 53.53 64 SER B C 1
ATOM 2028 O O . SER B 1 64 ? -18.688 22.625 6.996 1 53.53 64 SER B O 1
ATOM 2030 N N . MET B 1 65 ? -17.391 21.422 6.117 1 62.97 65 MET B N 1
ATOM 2031 C CA . MET B 1 65 ? -18.469 20.625 5.559 1 62.97 65 MET B CA 1
ATOM 2032 C C . MET B 1 65 ? -18.672 19.344 6.355 1 62.97 65 MET B C 1
ATOM 2034 O O . MET B 1 65 ? -17.719 18.812 6.922 1 62.97 65 MET B O 1
ATOM 2038 N N . ALA B 1 66 ? -19.844 19.016 6.566 1 79.62 66 ALA B N 1
ATOM 2039 C CA . ALA B 1 66 ? -20.203 17.797 7.301 1 79.62 66 ALA B CA 1
ATOM 2040 C C . ALA B 1 66 ? -19.562 16.562 6.668 1 79.62 66 ALA B C 1
ATOM 2042 O O . ALA B 1 66 ? -19.562 16.422 5.441 1 79.62 66 ALA B O 1
ATOM 2043 N N . ALA B 1 67 ? -18.969 15.805 7.473 1 88.5 67 ALA B N 1
ATOM 2044 C CA . ALA B 1 67 ? -18.344 14.562 7.016 1 88.5 67 ALA B CA 1
ATOM 2045 C C . ALA B 1 67 ? -19.391 13.602 6.449 1 88.5 67 ALA B C 1
ATOM 2047 O O . ALA B 1 67 ? -20.5 13.484 6.996 1 88.5 67 ALA B O 1
ATOM 2048 N N . LYS B 1 68 ? -19.141 13.062 5.281 1 93.75 68 LYS B N 1
ATOM 2049 C CA . LYS B 1 68 ? -20 12.102 4.59 1 93.75 68 LYS B CA 1
ATOM 2050 C C . LYS B 1 68 ? -19.406 10.695 4.652 1 93.75 68 LYS B C 1
ATOM 2052 O O . LYS B 1 68 ? -18.188 10.531 4.707 1 93.75 68 LYS B O 1
ATOM 2057 N N . TRP B 1 69 ? -20.344 9.727 4.629 1 97 69 TRP B N 1
ATOM 2058 C CA . TRP B 1 69 ? -19.984 8.312 4.613 1 97 69 TRP B CA 1
ATOM 2059 C C . TRP B 1 69 ? -20.812 7.555 3.584 1 97 69 TRP B C 1
ATOM 2061 O O . TRP B 1 69 ? -22 7.855 3.389 1 97 69 TRP B O 1
ATOM 2071 N N . ALA B 1 70 ? -20.156 6.625 2.924 1 98.06 70 ALA B N 1
ATOM 2072 C CA . ALA B 1 70 ? -20.812 5.645 2.064 1 98.06 70 ALA B CA 1
ATOM 2073 C C . ALA B 1 70 ? -20.109 4.293 2.131 1 98.06 70 ALA B C 1
ATOM 2075 O O . ALA B 1 70 ? -18.875 4.238 2.273 1 98.06 70 ALA B O 1
ATOM 2076 N N . GLN B 1 71 ? -20.859 3.211 2.033 1 98.56 71 GLN B N 1
ATOM 2077 C CA . GLN B 1 71 ? -20.281 1.874 2.049 1 98.56 71 GLN B CA 1
ATOM 2078 C C . GLN B 1 71 ? -21 0.947 1.075 1 98.56 71 GLN B C 1
ATOM 2080 O O . GLN B 1 71 ? -22.219 0.972 0.982 1 98.56 71 GLN B O 1
ATOM 2085 N N . LYS B 1 72 ? -20.219 0.188 0.395 1 98.38 72 LYS B N 1
ATOM 2086 C CA . LYS B 1 72 ? -20.75 -0.773 -0.567 1 98.38 72 LYS B CA 1
ATOM 2087 C C . LYS B 1 72 ? -19.906 -2.037 -0.61 1 98.38 72 LYS B C 1
ATOM 2089 O O . LYS B 1 72 ? -18.672 -1.964 -0.552 1 98.38 72 LYS B O 1
ATOM 2094 N N . THR B 1 73 ? -20.531 -3.156 -0.701 1 98.81 73 THR B N 1
ATOM 2095 C CA . THR B 1 73 ? -19.828 -4.406 -0.941 1 98.81 73 THR B CA 1
ATOM 2096 C C . THR B 1 73 ? -19.812 -4.746 -2.428 1 98.81 73 THR B C 1
ATOM 2098 O O . THR B 1 73 ? -20.875 -4.836 -3.057 1 98.81 73 THR B O 1
ATOM 2101 N N . VAL B 1 74 ? -18.672 -4.91 -2.963 1 98.75 74 VAL B N 1
ATOM 2102 C CA . VAL B 1 74 ? -18.469 -5.238 -4.371 1 98.75 74 VAL B CA 1
ATOM 2103 C C . VAL B 1 74 ? -18.078 -6.707 -4.512 1 98.75 74 VAL B C 1
ATOM 2105 O O . VAL B 1 74 ? -17.203 -7.195 -3.789 1 98.75 74 VAL B O 1
ATOM 2108 N N . VAL B 1 75 ? -18.672 -7.359 -5.461 1 98.81 75 VAL B N 1
ATOM 2109 C CA . VAL B 1 75 ? -18.344 -8.758 -5.715 1 98.81 75 VAL B CA 1
ATOM 2110 C C . VAL B 1 75 ? -17.469 -8.867 -6.961 1 98.81 75 VAL B C 1
ATOM 2112 O O . VAL B 1 75 ? -17.844 -8.383 -8.031 1 98.81 75 VAL B O 1
ATOM 2115 N N . ILE B 1 76 ? -16.328 -9.414 -6.789 1 98.75 76 ILE B N 1
ATOM 2116 C CA . ILE B 1 76 ? -15.469 -9.75 -7.914 1 98.75 76 ILE B CA 1
ATOM 2117 C C . ILE B 1 76 ? -15.703 -11.195 -8.336 1 98.75 76 ILE B C 1
ATOM 2119 O O . ILE B 1 76 ? -15.602 -12.109 -7.516 1 98.75 76 ILE B O 1
ATOM 2123 N N . PRO B 1 77 ? -15.961 -11.43 -9.586 1 98.31 77 PRO B N 1
ATOM 2124 C CA . PRO B 1 77 ? -16.141 -12.812 -10.023 1 98.31 77 PRO B CA 1
ATOM 2125 C C . PRO B 1 77 ? -14.891 -13.672 -9.797 1 98.31 77 PRO B C 1
ATOM 2127 O O . PRO B 1 77 ? -13.789 -13.133 -9.68 1 98.31 77 PRO B O 1
ATOM 2130 N N . ALA B 1 78 ? -15.156 -14.953 -9.797 1 98.5 78 ALA B N 1
ATOM 2131 C CA . ALA B 1 78 ? -14.062 -15.891 -9.586 1 98.5 78 ALA B CA 1
ATOM 2132 C C . ALA B 1 78 ? -12.938 -15.656 -10.602 1 98.5 78 ALA B C 1
ATOM 2134 O O . ALA B 1 78 ? -13.203 -15.5 -11.797 1 98.5 78 ALA B O 1
ATOM 2135 N N . GLN B 1 79 ? -11.773 -15.602 -10.094 1 98.19 79 GLN B N 1
ATOM 2136 C CA . GLN B 1 79 ? -10.578 -15.461 -10.914 1 98.19 79 GLN B CA 1
ATOM 2137 C C . GLN B 1 79 ? -9.695 -16.703 -10.828 1 98.19 79 GLN B C 1
ATOM 2139 O O . GLN B 1 79 ? -9.727 -17.422 -9.828 1 98.19 79 GLN B O 1
ATOM 2144 N N . ARG B 1 80 ? -8.938 -16.984 -11.914 1 98.12 80 ARG B N 1
ATOM 2145 C CA . ARG B 1 80 ? -7.883 -17.984 -11.82 1 98.12 80 ARG B CA 1
ATOM 2146 C C . ARG B 1 80 ? -6.75 -17.5 -10.922 1 98.12 80 ARG B C 1
ATOM 2148 O O . ARG B 1 80 ? -6.621 -16.297 -10.664 1 98.12 80 ARG B O 1
ATOM 2155 N N . ARG B 1 81 ? -5.934 -18.438 -10.469 1 98.38 81 ARG B N 1
ATOM 2156 C CA . ARG B 1 81 ? -4.758 -18.078 -9.688 1 98.38 81 ARG B CA 1
ATOM 2157 C C . ARG B 1 81 ? -3.906 -17.047 -10.43 1 98.38 81 ARG B C 1
ATOM 2159 O O . ARG B 1 81 ? -3.688 -17.172 -11.633 1 98.38 81 ARG B O 1
ATOM 2166 N N . GLY B 1 82 ? -3.439 -16.062 -9.664 1 98.62 82 GLY B N 1
ATOM 2167 C CA . GLY B 1 82 ? -2.645 -15 -10.242 1 98.62 82 GLY B CA 1
ATOM 2168 C C . GLY B 1 82 ? -3.057 -13.625 -9.758 1 98.62 82 GLY B C 1
ATOM 2169 O O . GLY B 1 82 ? -3.93 -13.492 -8.898 1 98.62 82 GLY B O 1
ATOM 2170 N N . CYS B 1 83 ? -2.348 -12.594 -10.305 1 98.75 83 CYS B N 1
ATOM 2171 C CA . CYS B 1 83 ? -2.627 -11.203 -9.984 1 98.75 83 CYS B CA 1
ATOM 2172 C C . CYS B 1 83 ? -3.494 -10.562 -11.062 1 98.75 83 CYS B C 1
ATOM 2174 O O . CYS B 1 83 ? -3.188 -10.656 -12.25 1 98.75 83 CYS B O 1
ATOM 2176 N N . HIS B 1 84 ? -4.586 -9.859 -10.602 1 98.81 84 HIS B N 1
ATOM 2177 C CA . HIS B 1 84 ? -5.582 -9.352 -11.539 1 98.81 84 HIS B CA 1
ATOM 2178 C C . HIS B 1 84 ? -5.863 -7.871 -11.305 1 98.81 84 HIS B C 1
ATOM 2180 O O . HIS B 1 84 ? -6.141 -7.465 -10.172 1 98.81 84 HIS B O 1
ATOM 2186 N N . LEU B 1 85 ? -5.805 -7.129 -12.383 1 98.81 85 LEU B N 1
ATOM 2187 C CA . LEU B 1 85 ? -6.215 -5.727 -12.328 1 98.81 85 LEU B CA 1
ATOM 2188 C C . LEU B 1 85 ? -7.727 -5.609 -12.203 1 98.81 85 LEU B C 1
ATOM 2190 O O . LEU B 1 85 ? -8.469 -6.043 -13.086 1 98.81 85 LEU B O 1
ATOM 2194 N N . ILE B 1 86 ? -8.164 -4.941 -11.094 1 98.81 86 ILE B N 1
ATOM 2195 C CA . ILE B 1 86 ? -9.609 -4.875 -10.898 1 98.81 86 ILE B CA 1
ATOM 2196 C C . ILE B 1 86 ? -10.047 -3.42 -10.758 1 98.81 86 ILE B C 1
ATOM 2198 O O . ILE B 1 86 ? -11.188 -3.141 -10.383 1 98.81 86 ILE B O 1
ATOM 2202 N N . THR B 1 87 ? -9.25 -2.479 -11.055 1 98.81 87 THR B N 1
ATOM 2203 C CA . THR B 1 87 ? -9.547 -1.055 -10.938 1 98.81 87 THR B CA 1
ATOM 2204 C C . THR B 1 87 ? -10.836 -0.71 -11.68 1 98.81 87 THR B C 1
ATOM 2206 O O . THR B 1 87 ? -11.734 -0.07 -11.125 1 98.81 87 THR B O 1
ATOM 2209 N N . PRO B 1 88 ? -10.953 -1.147 -12.961 1 98.5 88 PRO B N 1
ATOM 2210 C CA . PRO B 1 88 ? -12.164 -0.754 -13.68 1 98.5 88 PRO B CA 1
ATOM 2211 C C . PRO B 1 88 ? -13.438 -1.25 -13 1 98.5 88 PRO B C 1
ATOM 2213 O O . PRO B 1 88 ? -14.43 -0.521 -12.93 1 98.5 88 PRO B O 1
ATOM 2216 N N . LYS B 1 89 ? -13.398 -2.467 -12.555 1 98.5 89 LYS B N 1
ATOM 2217 C CA . LYS B 1 89 ? -14.57 -3.012 -11.875 1 98.5 89 LYS B CA 1
ATOM 2218 C C . LYS B 1 89 ? -14.891 -2.209 -10.617 1 98.5 89 LYS B C 1
ATOM 2220 O O . LYS B 1 89 ? -16.047 -1.873 -10.367 1 98.5 89 LYS B O 1
ATOM 2225 N N . ILE B 1 90 ? -13.922 -1.934 -9.828 1 98.75 90 ILE B N 1
ATOM 2226 C CA . ILE B 1 90 ? -14.094 -1.168 -8.594 1 98.75 90 ILE B CA 1
ATOM 2227 C C . ILE B 1 90 ? -14.688 0.2 -8.922 1 98.75 90 ILE B C 1
ATOM 2229 O O . ILE B 1 90 ? -15.68 0.61 -8.312 1 98.75 90 ILE B O 1
ATOM 2233 N N . LEU B 1 91 ? -14.141 0.899 -9.852 1 98.56 91 LEU B N 1
ATOM 2234 C CA . LEU B 1 91 ? -14.57 2.254 -10.18 1 98.56 91 LEU B CA 1
ATOM 2235 C C . LEU B 1 91 ? -16 2.262 -10.695 1 98.56 91 LEU B C 1
ATOM 2237 O O . LEU B 1 91 ? -16.797 3.135 -10.328 1 98.56 91 LEU B O 1
ATOM 2241 N N . ARG B 1 92 ? -16.297 1.343 -11.5 1 98.12 92 ARG B N 1
ATOM 2242 C CA . ARG B 1 92 ? -17.656 1.255 -12.023 1 98.12 92 ARG B CA 1
ATOM 2243 C C . ARG B 1 92 ? -18.672 1.098 -10.898 1 98.12 92 ARG B C 1
ATOM 2245 O O . ARG B 1 92 ? -19.75 1.683 -10.938 1 98.12 92 ARG B O 1
ATOM 2252 N N . GLU B 1 93 ? -18.312 0.355 -9.938 1 98.25 93 GLU B N 1
ATOM 2253 C CA . GLU B 1 93 ? -19.25 0.029 -8.867 1 98.25 93 GLU B CA 1
ATOM 2254 C C . GLU B 1 93 ? -19.422 1.206 -7.91 1 98.25 93 GLU B C 1
ATOM 2256 O O . GLU B 1 93 ? -20.484 1.373 -7.309 1 98.25 93 GLU B O 1
ATOM 2261 N N . ILE B 1 94 ? -18.438 2.088 -7.809 1 97.94 94 ILE B N 1
ATOM 2262 C CA . ILE B 1 94 ? -18.531 3.074 -6.738 1 97.94 94 ILE B CA 1
ATOM 2263 C C . ILE B 1 94 ? -18.578 4.48 -7.336 1 97.94 94 ILE B C 1
ATOM 2265 O O . ILE B 1 94 ? -18.609 5.469 -6.602 1 97.94 94 ILE B O 1
ATOM 2269 N N . GLU B 1 95 ? -18.625 4.602 -8.531 1 96.56 95 GLU B N 1
ATOM 2270 C CA . GLU B 1 95 ? -18.531 5.891 -9.211 1 96.56 95 GLU B CA 1
ATOM 2271 C C . GLU B 1 95 ? -19.594 6.859 -8.727 1 96.56 95 GLU B C 1
ATOM 2273 O O . GLU B 1 95 ? -19.312 8.031 -8.477 1 96.56 95 GLU B O 1
ATOM 2278 N N . GLY B 1 96 ? -20.766 6.469 -8.594 1 96.31 96 GLY B N 1
ATOM 2279 C CA . GLY B 1 96 ? -21.875 7.312 -8.141 1 96.31 96 GLY B CA 1
ATOM 2280 C C . GLY B 1 96 ? -21.625 7.918 -6.773 1 96.31 96 GLY B C 1
ATOM 2281 O O . GLY B 1 96 ? -21.891 9.102 -6.562 1 96.31 96 GLY B O 1
ATOM 2282 N N . ASP B 1 97 ? -21.172 7.168 -5.863 1 97.25 97 ASP B N 1
ATOM 2283 C CA . ASP B 1 97 ? -20.875 7.652 -4.52 1 97.25 97 ASP B CA 1
ATOM 2284 C C . ASP B 1 97 ? -19.609 8.5 -4.508 1 97.25 97 ASP B C 1
ATOM 2286 O O . ASP B 1 97 ? -19.547 9.523 -3.826 1 97.25 97 ASP B O 1
ATOM 2290 N N . LEU B 1 98 ? -18.656 8.062 -5.25 1 97 98 LEU B N 1
ATOM 2291 C CA . LEU B 1 98 ? -17.328 8.664 -5.277 1 97 98 LEU B CA 1
ATOM 2292 C C . LEU B 1 98 ? -17.406 10.125 -5.715 1 97 98 LEU B C 1
ATOM 2294 O O . LEU B 1 98 ? -16.688 10.977 -5.176 1 97 98 LEU B O 1
ATOM 2298 N N . SER B 1 99 ? -18.281 10.445 -6.582 1 96.56 99 SER B N 1
ATOM 2299 C CA . SER B 1 99 ? -18.375 11.766 -7.199 1 96.56 99 SER B CA 1
ATOM 2300 C C . SER B 1 99 ? -18.781 12.828 -6.18 1 96.56 99 SER B C 1
ATOM 2302 O O . SER B 1 99 ? -18.562 14.016 -6.395 1 96.56 99 SER B O 1
ATOM 2304 N N . GLY B 1 100 ? -19.281 12.469 -5.051 1 95.62 100 GLY B N 1
ATOM 2305 C CA . GLY B 1 100 ? -19.75 13.406 -4.047 1 95.62 100 GLY B CA 1
ATOM 2306 C C . GLY B 1 100 ? -18.672 13.82 -3.064 1 95.62 100 GLY B C 1
ATOM 2307 O O . GLY B 1 100 ? -18.906 14.664 -2.197 1 95.62 100 GLY B O 1
ATOM 2308 N N . PHE B 1 101 ? -17.5 13.281 -3.23 1 97.12 101 PHE B N 1
ATOM 2309 C CA . PHE B 1 101 ? -16.438 13.578 -2.283 1 97.12 101 PHE B CA 1
ATOM 2310 C C . PHE B 1 101 ? -15.406 14.523 -2.9 1 97.12 101 PHE B C 1
ATOM 2312 O O . PHE B 1 101 ? -14.82 14.211 -3.941 1 97.12 101 PHE B O 1
ATOM 2319 N N . LYS B 1 102 ? -15.172 15.648 -2.256 1 97.12 102 LYS B N 1
ATOM 2320 C CA . LYS B 1 102 ? -14.109 16.562 -2.662 1 97.12 102 LYS B CA 1
ATOM 2321 C C . LYS B 1 102 ? -12.758 16.109 -2.102 1 97.12 102 LYS B C 1
ATOM 2323 O O . LYS B 1 102 ? -11.742 16.203 -2.785 1 97.12 102 LYS B O 1
ATOM 2328 N N . CYS B 1 103 ? -12.812 15.75 -0.868 1 98 103 CYS B N 1
ATOM 2329 C CA . CYS B 1 103 ? -11.664 15.258 -0.116 1 98 103 CYS B CA 1
ATOM 2330 C C . CYS B 1 103 ? -12.055 14.102 0.789 1 98 103 CYS B C 1
ATOM 2332 O O . CYS B 1 103 ? -13.055 14.172 1.502 1 98 103 CYS B O 1
ATOM 2334 N N . GLY B 1 104 ? -11.266 13.008 0.703 1 98.38 104 GLY B N 1
ATOM 2335 C CA . GLY B 1 104 ? -11.625 11.875 1.543 1 98.38 104 GLY B CA 1
ATOM 2336 C C . GLY B 1 104 ? -10.695 10.688 1.372 1 98.38 104 GLY B C 1
ATOM 2337 O O . GLY B 1 104 ? -9.57 10.836 0.886 1 98.38 104 GLY B O 1
ATOM 2338 N N . LEU B 1 105 ? -11.133 9.578 1.937 1 98.81 105 LEU B N 1
ATOM 2339 C CA . LEU B 1 105 ? -10.445 8.289 1.865 1 98.81 105 LEU B CA 1
ATOM 2340 C C . LEU B 1 105 ? -11.406 7.188 1.433 1 98.81 105 LEU B C 1
ATOM 2342 O O . LEU B 1 105 ? -12.555 7.16 1.862 1 98.81 105 LEU B O 1
ATOM 2346 N N . ALA B 1 106 ? -10.852 6.324 0.608 1 98.88 106 ALA B N 1
ATOM 2347 C CA . ALA B 1 106 ? -11.523 5.078 0.252 1 98.88 106 ALA B CA 1
ATOM 2348 C C . ALA B 1 106 ? -10.812 3.875 0.863 1 98.88 106 ALA B C 1
ATOM 2350 O O . ALA B 1 106 ? -9.641 3.623 0.567 1 98.88 106 ALA B O 1
ATOM 2351 N N . HIS B 1 107 ? -11.508 3.168 1.656 1 98.88 107 HIS B N 1
ATOM 2352 C CA . HIS B 1 107 ? -10.969 1.967 2.287 1 98.88 107 HIS B CA 1
ATOM 2353 C C . HIS B 1 107 ? -11.555 0.707 1.66 1 98.88 107 HIS B C 1
ATOM 2355 O O . HIS B 1 107 ? -12.773 0.514 1.667 1 98.88 107 HIS B O 1
ATOM 2361 N N . LEU B 1 108 ? -10.68 -0.076 1.089 1 98.94 108 LEU B N 1
ATOM 2362 C CA . LEU B 1 108 ? -11.047 -1.36 0.501 1 98.94 108 LEU B CA 1
ATOM 2363 C C . LEU B 1 108 ? -10.633 -2.512 1.411 1 98.94 108 LEU B C 1
ATOM 2365 O O . LEU B 1 108 ? -9.469 -2.605 1.809 1 98.94 108 LEU B O 1
ATOM 2369 N N . PHE B 1 109 ? -11.641 -3.412 1.68 1 98.94 109 PHE B N 1
ATOM 2370 C CA . PHE B 1 109 ? -11.383 -4.531 2.578 1 98.94 109 PHE B CA 1
ATOM 2371 C C . PHE B 1 109 ? -11.867 -5.84 1.969 1 98.94 109 PHE B C 1
ATOM 2373 O O . PHE B 1 109 ? -13.07 -6.031 1.774 1 98.94 109 PHE B O 1
ATOM 2380 N N . LEU B 1 110 ? -10.922 -6.66 1.709 1 98.88 110 LEU B N 1
ATOM 2381 C CA . LEU B 1 110 ? -11.203 -7.98 1.151 1 98.88 110 LEU B CA 1
ATOM 2382 C C . LEU B 1 110 ? -11.617 -8.953 2.248 1 98.88 110 LEU B C 1
ATOM 2384 O O . LEU B 1 110 ? -10.875 -9.172 3.205 1 98.88 110 LEU B O 1
ATOM 2388 N N . GLN B 1 111 ? -12.789 -9.578 2.088 1 98.69 111 GLN B N 1
ATOM 2389 C CA . GLN B 1 111 ? -13.305 -10.523 3.068 1 98.69 111 GLN B CA 1
ATOM 2390 C C . GLN B 1 111 ? -12.844 -11.945 2.762 1 98.69 111 GLN B C 1
ATOM 2392 O O . GLN B 1 111 ? -13.664 -12.836 2.512 1 98.69 111 GLN B O 1
ATOM 2397 N N . HIS B 1 112 ? -11.539 -12.133 2.951 1 98.38 112 HIS B N 1
ATOM 2398 C CA . HIS B 1 112 ? -11.008 -13.469 2.695 1 98.38 112 HIS B CA 1
ATOM 2399 C C . HIS B 1 112 ? -9.633 -13.648 3.322 1 98.38 112 HIS B C 1
ATOM 2401 O O . HIS B 1 112 ? -8.969 -12.664 3.674 1 98.38 112 HIS B O 1
ATOM 2407 N N . THR B 1 113 ? -9.203 -14.898 3.438 1 98.19 113 THR B N 1
ATOM 2408 C CA . THR B 1 113 ? -7.922 -15.172 4.086 1 98.19 113 THR B CA 1
ATOM 2409 C C . THR B 1 113 ? -6.945 -15.812 3.107 1 98.19 113 THR B C 1
ATOM 2411 O O . THR B 1 113 ? -5.785 -16.062 3.453 1 98.19 113 THR B O 1
ATOM 2414 N N . SER B 1 114 ? -7.375 -16.109 1.87 1 98.06 114 SER B N 1
ATOM 2415 C CA . SER B 1 114 ? -6.473 -16.766 0.93 1 98.06 114 SER B CA 1
ATOM 2416 C C . SER B 1 114 ? -6.359 -15.977 -0.369 1 98.06 114 SER B C 1
ATOM 2418 O O . SER B 1 114 ? -6.113 -16.562 -1.432 1 98.06 114 SER B O 1
ATOM 2420 N N . ALA B 1 115 ? -6.625 -14.719 -0.337 1 98.81 115 ALA B N 1
ATOM 2421 C CA . ALA B 1 115 ? -6.402 -13.719 -1.375 1 98.81 115 ALA B CA 1
ATOM 2422 C C . ALA B 1 115 ? -5.965 -12.391 -0.768 1 98.81 115 ALA B C 1
ATOM 2424 O O . ALA B 1 115 ? -6.098 -12.172 0.44 1 98.81 115 ALA B O 1
ATOM 2425 N N . SER B 1 116 ? -5.441 -11.555 -1.627 1 98.81 116 SER B N 1
ATOM 2426 C CA . SER B 1 116 ? -4.945 -10.281 -1.115 1 98.81 116 SER B CA 1
ATOM 2427 C C . SER B 1 116 ? -5.227 -9.148 -2.094 1 98.81 116 SER B C 1
ATOM 2429 O O . SER B 1 116 ? -5.637 -9.383 -3.23 1 98.81 116 SER B O 1
ATOM 2431 N N . LEU B 1 117 ? -5.113 -7.926 -1.568 1 98.88 117 LEU B N 1
ATOM 2432 C CA . LEU B 1 117 ? -5.152 -6.695 -2.35 1 98.88 117 LEU B CA 1
ATOM 2433 C C . LEU B 1 117 ? -3.797 -6 -2.338 1 98.88 117 LEU B C 1
ATOM 2435 O O . LEU B 1 117 ? -3.113 -5.98 -1.312 1 98.88 117 LEU B O 1
ATOM 2439 N N . THR B 1 118 ? -3.445 -5.398 -3.502 1 98.75 118 THR B N 1
ATOM 2440 C CA . THR B 1 118 ? -2.26 -4.551 -3.566 1 98.75 118 THR B CA 1
ATOM 2441 C C . THR B 1 118 ? -2.412 -3.488 -4.652 1 98.75 118 THR B C 1
ATOM 2443 O O . THR B 1 118 ? -3.297 -3.588 -5.504 1 98.75 118 THR B O 1
ATOM 2446 N N . ILE B 1 119 ? -1.657 -2.369 -4.484 1 98.81 119 ILE B N 1
ATOM 2447 C CA . ILE B 1 119 ? -1.504 -1.365 -5.531 1 98.81 119 ILE B CA 1
ATOM 2448 C C . ILE B 1 119 ? -0.22 -1.628 -6.312 1 98.81 119 ILE B C 1
ATOM 2450 O O . ILE B 1 119 ? 0.858 -1.752 -5.727 1 98.81 119 ILE B O 1
ATOM 2454 N N . ASN B 1 120 ? -0.372 -1.758 -7.594 1 98.62 120 ASN B N 1
ATOM 2455 C CA . ASN B 1 120 ? 0.784 -1.956 -8.461 1 98.62 120 ASN B CA 1
ATOM 2456 C C . ASN B 1 120 ? 0.474 -1.568 -9.906 1 98.62 120 ASN B C 1
ATOM 2458 O O . ASN B 1 120 ? -0.524 -0.896 -10.172 1 98.62 120 ASN B O 1
ATOM 2462 N N . GLU B 1 121 ? 1.293 -1.931 -10.805 1 98.06 121 GLU B N 1
ATOM 2463 C CA . GLU B 1 121 ? 1.307 -1.434 -12.172 1 98.06 121 GLU B CA 1
ATOM 2464 C C . GLU B 1 121 ? 0.013 -1.789 -12.898 1 98.06 121 GLU B C 1
ATOM 2466 O O . GLU B 1 121 ? -0.507 -2.896 -12.75 1 98.06 121 GLU B O 1
ATOM 2471 N N . ASN B 1 122 ? -0.459 -0.813 -13.711 1 98.5 122 ASN B N 1
ATOM 2472 C CA . ASN B 1 122 ? -1.707 -1.036 -14.438 1 98.5 122 ASN B CA 1
ATOM 2473 C C . ASN B 1 122 ? -1.473 -1.154 -15.938 1 98.5 122 ASN B C 1
ATOM 2475 O O . ASN B 1 122 ? -2.41 -1.028 -16.734 1 98.5 122 ASN B O 1
ATOM 2479 N N . TYR B 1 123 ? -0.314 -1.486 -16.391 1 96.94 123 TYR B N 1
ATOM 2480 C CA . TYR B 1 123 ? -0.041 -1.351 -17.812 1 96.94 123 TYR B CA 1
ATOM 2481 C C . TYR B 1 123 ? 0.501 -2.652 -18.391 1 96.94 123 TYR B C 1
ATOM 2483 O O . TYR B 1 123 ? -0.125 -3.262 -19.266 1 96.94 123 TYR B O 1
ATOM 2491 N N . ASP B 1 124 ? 1.642 -3.107 -18 1 97.19 124 ASP B N 1
ATOM 2492 C CA . ASP B 1 124 ? 2.297 -4.297 -18.531 1 97.19 124 ASP B CA 1
ATOM 2493 C C . ASP B 1 124 ? 1.895 -5.547 -17.75 1 97.19 124 ASP B C 1
ATOM 2495 O O . ASP B 1 124 ? 2.23 -5.684 -16.562 1 97.19 124 ASP B O 1
ATOM 2499 N N . SER B 1 125 ? 1.278 -6.5 -18.375 1 97.56 125 SER B N 1
ATOM 2500 C CA . SER B 1 125 ? 0.786 -7.707 -17.719 1 97.56 125 SER B CA 1
ATOM 2501 C C . SER B 1 125 ? 1.937 -8.602 -17.266 1 97.56 125 SER B C 1
ATOM 2503 O O . SER B 1 125 ? 1.746 -9.5 -16.438 1 97.56 125 SER B O 1
ATOM 2505 N N . ASP B 1 126 ? 3.135 -8.398 -17.797 1 98.06 126 ASP B N 1
ATOM 2506 C CA . ASP B 1 126 ? 4.289 -9.164 -17.328 1 98.06 126 ASP B CA 1
ATOM 2507 C C . ASP B 1 126 ? 4.562 -8.914 -15.852 1 98.06 126 ASP B C 1
ATOM 2509 O O . ASP B 1 126 ? 5.043 -9.805 -15.141 1 98.06 126 ASP B O 1
ATOM 2513 N N . VAL B 1 127 ? 4.277 -7.719 -15.383 1 98.56 127 VAL B N 1
ATOM 2514 C CA . VAL B 1 127 ? 4.477 -7.406 -13.969 1 98.56 127 VAL B CA 1
ATOM 2515 C C . VAL B 1 127 ? 3.576 -8.297 -13.109 1 98.56 127 VAL B C 1
ATOM 2517 O O . VAL B 1 127 ? 3.992 -8.773 -12.055 1 98.56 127 VAL B O 1
ATOM 2520 N N . GLN B 1 128 ? 2.338 -8.5 -13.555 1 98.5 128 GLN B N 1
ATOM 2521 C CA . GLN B 1 128 ? 1.426 -9.414 -12.867 1 98.5 128 GLN B CA 1
ATOM 2522 C C . GLN B 1 128 ? 1.979 -10.836 -12.852 1 98.5 128 GLN B C 1
ATOM 2524 O O . GLN B 1 128 ? 1.996 -11.484 -11.805 1 98.5 128 GLN B O 1
ATOM 2529 N N . ALA B 1 129 ? 2.398 -11.289 -14 1 98.5 129 ALA B N 1
ATOM 2530 C CA . ALA B 1 129 ? 2.932 -12.648 -14.125 1 98.5 129 ALA B CA 1
ATOM 2531 C C . ALA B 1 129 ? 4.172 -12.828 -13.258 1 98.5 129 ALA B C 1
ATOM 2533 O O . ALA B 1 129 ? 4.316 -13.852 -12.578 1 98.5 129 ALA B O 1
ATOM 2534 N N . ASP B 1 130 ? 5.023 -11.875 -13.258 1 98.56 130 ASP B N 1
ATOM 2535 C CA . ASP B 1 130 ? 6.27 -11.961 -12.5 1 98.56 130 ASP B CA 1
ATOM 2536 C C . ASP B 1 130 ? 6.008 -11.906 -11 1 98.56 130 ASP B C 1
ATOM 2538 O O . ASP B 1 130 ? 6.723 -12.531 -10.211 1 98.56 130 ASP B O 1
ATOM 2542 N N . THR B 1 131 ? 5.051 -11.086 -10.602 1 98.56 131 THR B N 1
ATOM 2543 C CA . THR B 1 131 ? 4.688 -11.062 -9.188 1 98.56 131 THR B CA 1
ATOM 2544 C C . THR B 1 131 ? 4.211 -12.43 -8.727 1 98.56 131 THR B C 1
ATOM 2546 O O . THR B 1 131 ? 4.578 -12.891 -7.641 1 98.56 131 THR B O 1
ATOM 2549 N N . GLU B 1 132 ? 3.439 -13.055 -9.531 1 98.31 132 GLU B N 1
ATOM 2550 C CA . GLU B 1 132 ? 3.029 -14.422 -9.219 1 98.31 132 GLU B CA 1
ATOM 2551 C C . GLU B 1 132 ? 4.238 -15.352 -9.125 1 98.31 132 GLU B C 1
ATOM 2553 O O . GLU B 1 132 ? 4.312 -16.188 -8.219 1 98.31 132 GLU B O 1
ATOM 2558 N N . THR B 1 133 ? 5.125 -15.258 -10.016 1 98 133 THR B N 1
ATOM 2559 C CA . THR B 1 133 ? 6.355 -16.047 -9.992 1 98 133 THR B CA 1
ATOM 2560 C C . THR B 1 133 ? 7.102 -15.836 -8.672 1 98 133 THR B C 1
ATOM 2562 O O . THR B 1 133 ? 7.535 -16.797 -8.039 1 98 133 THR B O 1
ATOM 2565 N N . PHE B 1 134 ? 7.234 -14.625 -8.266 1 98.06 134 PHE B N 1
ATOM 2566 C CA . PHE B 1 134 ? 7.906 -14.305 -7.016 1 98.06 134 PHE B CA 1
ATOM 2567 C C . PHE B 1 134 ? 7.207 -14.977 -5.836 1 98.06 134 PHE B C 1
ATOM 2569 O O . PHE B 1 134 ? 7.855 -15.633 -5.016 1 98.06 134 PHE B O 1
ATOM 2576 N N . LEU B 1 135 ? 5.934 -14.797 -5.738 1 98 135 LEU B N 1
ATOM 2577 C CA . LEU B 1 135 ? 5.152 -15.344 -4.633 1 98 135 LEU B CA 1
ATOM 2578 C C . LEU B 1 135 ? 5.297 -16.859 -4.559 1 98 135 LEU B C 1
ATOM 2580 O O . LEU B 1 135 ? 5.438 -17.422 -3.469 1 98 135 LEU B O 1
ATOM 2584 N N . ASN B 1 136 ? 5.277 -17.5 -5.672 1 96.69 136 ASN B N 1
ATOM 2585 C CA . ASN B 1 136 ? 5.387 -18.969 -5.707 1 96.69 136 ASN B CA 1
ATOM 2586 C C . ASN B 1 136 ? 6.781 -19.422 -5.293 1 96.69 136 ASN B C 1
ATOM 2588 O O . ASN B 1 136 ? 6.938 -20.531 -4.75 1 96.69 136 ASN B O 1
ATOM 2592 N N . ARG B 1 137 ? 7.723 -18.609 -5.508 1 94.81 137 ARG B N 1
ATOM 2593 C CA . ARG B 1 137 ? 9.094 -18.969 -5.141 1 94.81 137 ARG B CA 1
ATOM 2594 C C . ARG B 1 137 ? 9.32 -18.797 -3.643 1 94.81 137 ARG B C 1
ATOM 2596 O O . ARG B 1 137 ? 10.008 -19.609 -3.018 1 94.81 137 ARG B O 1
ATOM 2603 N N . ILE B 1 138 ? 8.742 -17.828 -3.119 1 95.56 138 ILE B N 1
ATOM 2604 C CA . ILE B 1 138 ? 9.062 -17.469 -1.741 1 95.56 138 ILE B CA 1
ATOM 2605 C C . ILE B 1 138 ? 8.219 -18.297 -0.781 1 95.56 138 ILE B C 1
ATOM 2607 O O . ILE B 1 138 ? 8.625 -18.547 0.356 1 95.56 138 ILE B O 1
ATOM 2611 N N . VAL B 1 139 ? 7.035 -18.672 -1.175 1 97.12 139 VAL B N 1
ATOM 2612 C CA . VAL B 1 139 ? 6.168 -19.531 -0.368 1 97.12 139 VAL B CA 1
ATOM 2613 C C . VAL B 1 139 ? 5.996 -20.891 -1.052 1 97.12 139 VAL B C 1
ATOM 2615 O O . VAL B 1 139 ? 5.113 -21.047 -1.898 1 97.12 139 VAL B O 1
ATOM 2618 N N . PRO B 1 140 ? 6.758 -21.797 -0.58 1 95.31 140 PRO B N 1
ATOM 2619 C CA . PRO B 1 140 ? 6.723 -23.078 -1.279 1 95.31 140 PRO B CA 1
ATOM 2620 C C . PRO B 1 140 ? 5.379 -23.797 -1.147 1 95.31 140 PRO B C 1
ATOM 2622 O O . PRO B 1 140 ? 4.652 -23.578 -0.175 1 95.31 140 PRO B O 1
ATOM 2625 N N . GLU B 1 141 ? 5.156 -24.578 -2.133 1 95.94 141 GLU B N 1
ATOM 2626 C CA . GLU B 1 141 ? 3.943 -25.375 -2.23 1 95.94 141 GLU B CA 1
ATOM 2627 C C . GLU B 1 141 ? 4.273 -26.828 -2.553 1 95.94 141 GLU B C 1
ATOM 2629 O O . GLU B 1 141 ? 5.367 -27.141 -3.037 1 95.94 141 GLU B O 1
ATOM 2634 N N . GLY B 1 142 ? 3.27 -27.719 -2.209 1 91.38 142 GLY B N 1
ATOM 2635 C CA . GLY B 1 142 ? 3.4 -29.109 -2.604 1 91.38 142 GLY B CA 1
ATOM 2636 C C . GLY B 1 142 ? 3.922 -30 -1.491 1 91.38 142 GLY B C 1
ATOM 2637 O O . GLY B 1 142 ? 3.93 -29.594 -0.324 1 91.38 142 GLY B O 1
ATOM 2638 N N . ARG B 1 143 ? 4.332 -31.156 -1.848 1 89 143 ARG B N 1
ATOM 2639 C CA . ARG B 1 143 ? 4.676 -32.219 -0.913 1 89 143 ARG B CA 1
ATOM 2640 C C . ARG B 1 143 ? 5.953 -31.891 -0.147 1 89 143 ARG B C 1
ATOM 2642 O O . ARG B 1 143 ? 6.125 -32.312 0.997 1 89 143 ARG B O 1
ATOM 2649 N N . SER B 1 144 ? 6.777 -31.188 -0.722 1 91.06 144 SER B N 1
ATOM 2650 C CA . SER B 1 144 ? 8.055 -30.906 -0.075 1 91.06 144 SER B CA 1
ATOM 2651 C C . SER B 1 144 ? 7.953 -29.656 0.808 1 91.06 144 SER B C 1
ATOM 2653 O O . SER B 1 144 ? 8.898 -29.312 1.521 1 91.06 144 SER B O 1
ATOM 2655 N N . ALA B 1 145 ? 6.785 -29.094 0.738 1 94.62 145 ALA B N 1
ATOM 2656 C CA . ALA B 1 145 ? 6.594 -27.922 1.584 1 94.62 145 ALA B CA 1
ATOM 2657 C C . ALA B 1 145 ? 6.43 -28.328 3.047 1 94.62 145 ALA B C 1
ATOM 2659 O O . ALA B 1 145 ? 5.855 -29.375 3.352 1 94.62 145 ALA B O 1
ATOM 2660 N N . PRO B 1 146 ? 6.879 -27.484 3.953 1 95.81 146 PRO B N 1
ATOM 2661 C CA . PRO B 1 146 ? 6.941 -27.844 5.371 1 95.81 146 PRO B CA 1
ATOM 2662 C C . PRO B 1 146 ? 5.645 -27.531 6.113 1 95.81 146 PRO B C 1
ATOM 2664 O O . PRO B 1 146 ? 5.664 -27.312 7.324 1 95.81 146 PRO B O 1
ATOM 2667 N N . TRP B 1 147 ? 4.555 -27.578 5.484 1 96.44 147 TRP B N 1
ATOM 2668 C CA . TRP B 1 147 ? 3.324 -27.094 6.105 1 96.44 147 TRP B CA 1
ATOM 2669 C C . TRP B 1 147 ? 2.607 -28.234 6.84 1 96.44 147 TRP B C 1
ATOM 2671 O O . TRP B 1 147 ? 2.551 -29.359 6.348 1 96.44 147 TRP B O 1
ATOM 2681 N N . LYS B 1 148 ? 2.01 -27.969 7.98 1 96.38 148 LYS B N 1
ATOM 2682 C CA . LYS B 1 148 ? 1.122 -28.859 8.719 1 96.38 148 LYS B CA 1
ATOM 2683 C C . LYS B 1 148 ? -0.306 -28.781 8.188 1 96.38 148 LYS B C 1
ATOM 2685 O O . LYS B 1 148 ? -0.995 -29.797 8.086 1 96.38 148 LYS B O 1
ATOM 2690 N N . HIS B 1 149 ? -0.751 -27.625 7.883 1 95.25 149 HIS B N 1
ATOM 2691 C CA . HIS B 1 149 ? -2.102 -27.375 7.391 1 95.25 149 HIS B CA 1
ATOM 2692 C C . HIS B 1 149 ? -2.244 -27.812 5.934 1 95.25 149 HIS B C 1
ATOM 2694 O O . HIS B 1 149 ? -2.037 -27 5.02 1 95.25 149 HIS B O 1
ATOM 2700 N N . THR B 1 150 ? -2.65 -29.109 5.629 1 93 150 THR B N 1
ATOM 2701 C CA . THR B 1 150 ? -2.564 -29.656 4.273 1 93 150 THR B CA 1
ATOM 2702 C C . THR B 1 150 ? -3.906 -30.219 3.83 1 93 150 THR B C 1
ATOM 2704 O O . THR B 1 150 ? -4.059 -30.656 2.684 1 93 150 THR B O 1
ATOM 2707 N N . LEU B 1 151 ? -4.906 -30.125 4.586 1 93.69 151 LEU B N 1
ATOM 2708 C CA . LEU B 1 151 ? -6.137 -30.875 4.34 1 93.69 151 LEU B CA 1
ATOM 2709 C C . LEU B 1 151 ? -6.957 -30.219 3.232 1 93.69 151 LEU B C 1
ATOM 2711 O O . LEU B 1 151 ? -7.793 -30.875 2.605 1 93.69 151 LEU B O 1
ATOM 2715 N N . GLU B 1 152 ? -6.758 -29.016 3.014 1 94.5 152 GLU B N 1
ATOM 2716 C CA . GLU B 1 152 ? -7.582 -28.281 2.051 1 94.5 152 GLU B CA 1
ATOM 2717 C C . GLU B 1 152 ? -6.852 -28.109 0.721 1 94.5 152 GLU B C 1
ATOM 2719 O O . GLU B 1 152 ? -7.203 -27.234 -0.076 1 94.5 152 GLU B O 1
ATOM 2724 N N . GLY B 1 153 ? -5.867 -28.906 0.496 1 94.69 153 GLY B N 1
ATOM 2725 C CA . GLY B 1 153 ? -5.086 -28.859 -0.73 1 94.69 153 GLY B CA 1
ATOM 2726 C C . GLY B 1 153 ? -3.732 -28.203 -0.557 1 94.69 153 GLY B C 1
ATOM 2727 O O . GLY B 1 153 ? -3.545 -27.391 0.358 1 94.69 153 GLY B O 1
ATOM 2728 N N . PRO B 1 154 ? -2.838 -28.547 -1.436 1 95.88 154 PRO B N 1
ATOM 2729 C CA . PRO B 1 154 ? -1.465 -28.062 -1.305 1 95.88 154 PRO B CA 1
ATOM 2730 C C . PRO B 1 154 ? -1.357 -26.547 -1.514 1 95.88 154 PRO B C 1
ATOM 2732 O O . PRO B 1 154 ? -0.346 -25.953 -1.153 1 95.88 154 PRO B O 1
ATOM 2735 N N . ASP B 1 155 ? -2.357 -25.969 -2.014 1 96.75 155 ASP B N 1
ATOM 2736 C CA . ASP B 1 155 ? -2.301 -24.531 -2.33 1 96.75 155 ASP B CA 1
ATOM 2737 C C . ASP B 1 155 ? -2.926 -23.703 -1.215 1 96.75 155 ASP B C 1
ATOM 2739 O O . ASP B 1 155 ? -2.887 -22.469 -1.257 1 96.75 155 ASP B O 1
ATOM 2743 N N . ASP B 1 156 ? -3.463 -24.312 -0.245 1 97.19 156 ASP B N 1
ATOM 2744 C CA . ASP B 1 156 ? -4.23 -23.562 0.75 1 97.19 156 ASP B CA 1
ATOM 2745 C C . ASP B 1 156 ? -3.305 -22.844 1.723 1 97.19 156 ASP B C 1
ATOM 2747 O O . ASP B 1 156 ? -3.383 -21.609 1.865 1 97.19 156 ASP B O 1
ATOM 2751 N N . MET B 1 157 ? -2.43 -23.531 2.389 1 97.94 157 MET B N 1
ATOM 2752 C CA . MET B 1 157 ? -1.585 -22.891 3.395 1 97.94 157 MET B CA 1
ATOM 2753 C C . MET B 1 157 ? -0.707 -21.828 2.764 1 97.94 157 MET B C 1
ATOM 2755 O O . MET B 1 157 ? -0.596 -20.719 3.293 1 97.94 157 MET B O 1
ATOM 2759 N N . PRO B 1 158 ? -0.096 -22.109 1.579 1 98 158 PRO B N 1
ATOM 2760 C CA . PRO B 1 158 ? 0.625 -21.016 0.929 1 98 158 PRO B CA 1
ATOM 2761 C C . PRO B 1 158 ? -0.254 -19.797 0.691 1 98 158 PRO B C 1
ATOM 2763 O O . PRO B 1 158 ? 0.218 -18.656 0.807 1 98 158 PRO B O 1
ATOM 2766 N N . ALA B 1 159 ? -1.454 -20.016 0.397 1 98.44 159 ALA B N 1
ATOM 2767 C CA . ALA B 1 159 ? -2.371 -18.906 0.129 1 98.44 159 ALA B CA 1
ATOM 2768 C C . ALA B 1 159 ? -2.57 -18.047 1.373 1 98.44 159 ALA B C 1
ATOM 2770 O O . ALA B 1 159 ? -2.619 -16.812 1.283 1 98.44 159 ALA B O 1
ATOM 2771 N N . HIS B 1 160 ? -2.719 -18.641 2.484 1 98.62 160 HIS B N 1
ATOM 2772 C CA . HIS B 1 160 ? -2.836 -17.906 3.736 1 98.62 160 HIS B CA 1
ATOM 2773 C C . HIS B 1 160 ? -1.611 -17.031 3.973 1 98.62 160 HIS B C 1
ATOM 2775 O O . HIS B 1 160 ? -1.741 -15.875 4.387 1 98.62 160 HIS B O 1
ATOM 2781 N N . ILE B 1 161 ? -0.463 -17.562 3.74 1 98.25 161 ILE B N 1
ATOM 2782 C CA . ILE B 1 161 ? 0.781 -16.828 3.938 1 98.25 161 ILE B CA 1
ATOM 2783 C C . ILE B 1 161 ? 0.841 -15.641 2.971 1 98.25 161 ILE B C 1
ATOM 2785 O O . ILE B 1 161 ? 1.115 -14.508 3.377 1 98.25 161 ILE B O 1
ATOM 2789 N N . LYS B 1 162 ? 0.542 -15.922 1.731 1 98.38 162 LYS B N 1
ATOM 2790 C CA . LYS B 1 162 ? 0.588 -14.883 0.708 1 98.38 162 LYS B CA 1
ATOM 2791 C C . LYS B 1 162 ? -0.41 -13.773 1.012 1 98.38 162 LYS B C 1
ATOM 2793 O O . LYS B 1 162 ? -0.123 -12.594 0.785 1 98.38 162 LYS B O 1
ATOM 2798 N N . SER B 1 163 ? -1.521 -14.102 1.502 1 98.44 163 SER B N 1
ATOM 2799 C CA . SER B 1 163 ? -2.533 -13.125 1.896 1 98.44 163 SER B CA 1
ATOM 2800 C C . SER B 1 163 ? -2.002 -12.18 2.967 1 98.44 163 SER B C 1
ATOM 2802 O O . SER B 1 163 ? -2.223 -10.969 2.898 1 98.44 16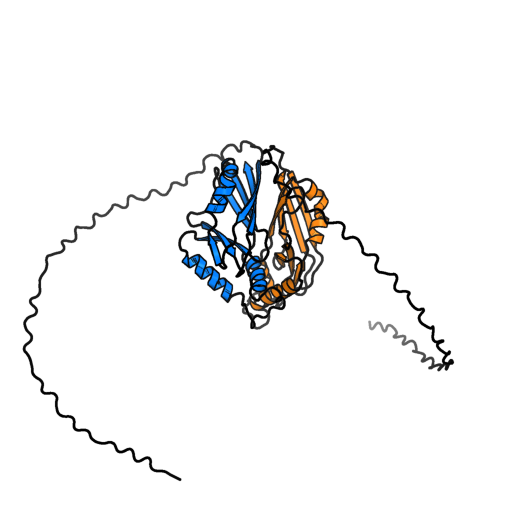3 SER B O 1
ATOM 2804 N N . SER B 1 164 ? -1.271 -12.742 3.924 1 97.81 164 SER B N 1
ATOM 2805 C CA . SER B 1 164 ? -0.733 -11.922 5.008 1 97.81 164 SER B CA 1
ATOM 2806 C C . SER B 1 164 ? 0.427 -11.062 4.523 1 97.81 164 SER B C 1
ATOM 2808 O O . SER B 1 164 ? 0.642 -9.961 5.035 1 97.81 164 SER B O 1
ATOM 2810 N N . MET B 1 165 ? 1.135 -11.539 3.564 1 96.62 165 MET B N 1
ATOM 2811 C CA . MET B 1 165 ? 2.293 -10.812 3.055 1 96.62 165 MET B CA 1
ATOM 2812 C C . MET B 1 165 ? 1.859 -9.539 2.33 1 96.62 165 MET B C 1
ATOM 2814 O O . MET B 1 165 ? 2.447 -8.477 2.533 1 96.62 165 MET B O 1
ATOM 2818 N N . PHE B 1 166 ? 0.85 -9.602 1.51 1 97.06 166 PHE B N 1
ATOM 2819 C CA . PHE B 1 166 ? 0.422 -8.461 0.713 1 97.06 166 PHE B CA 1
ATOM 2820 C C . PHE B 1 166 ? -0.674 -7.68 1.43 1 97.06 166 PHE B C 1
ATOM 2822 O O . PHE B 1 166 ? -0.759 -6.457 1.3 1 97.06 166 PHE B O 1
ATOM 2829 N N . GLY B 1 167 ? -1.437 -8.453 2.17 1 97.19 167 GLY B N 1
ATOM 2830 C CA . GLY B 1 167 ? -2.508 -7.805 2.912 1 97.19 167 GLY B CA 1
ATOM 2831 C C . GLY B 1 167 ? -3.857 -7.914 2.229 1 97.19 167 GLY B C 1
ATOM 2832 O O . GLY B 1 167 ? -3.936 -8.258 1.047 1 97.19 167 GLY B O 1
ATOM 2833 N N . CYS B 1 168 ? -4.926 -7.566 3.002 1 98.5 168 CYS B N 1
ATOM 2834 C CA . CYS B 1 168 ? -6.285 -7.691 2.492 1 98.5 168 CYS B CA 1
ATOM 2835 C C . CYS B 1 168 ? -6.977 -6.336 2.436 1 98.5 168 CYS B C 1
ATOM 2837 O O . CYS B 1 168 ? -8.188 -6.262 2.229 1 98.5 168 CYS B O 1
ATOM 2839 N N . ALA B 1 169 ? -6.191 -5.293 2.682 1 98.75 169 ALA B N 1
ATOM 2840 C CA . ALA B 1 169 ? -6.844 -3.986 2.723 1 98.75 169 ALA B CA 1
ATOM 2841 C C . ALA B 1 169 ? -5.98 -2.922 2.049 1 98.75 169 ALA B C 1
ATOM 2843 O O . ALA B 1 169 ? -4.75 -3.031 2.029 1 98.75 169 ALA B O 1
ATOM 2844 N N . LEU B 1 170 ? -6.684 -1.91 1.491 1 98.75 170 LEU B N 1
ATOM 2845 C CA . LEU B 1 170 ? -6.09 -0.712 0.908 1 98.75 170 LEU B CA 1
ATOM 2846 C C . LEU B 1 170 ? -6.828 0.54 1.368 1 98.75 170 LEU B C 1
ATOM 2848 O O . LEU B 1 170 ? -8.055 0.525 1.514 1 98.75 170 LEU B O 1
ATOM 2852 N N . THR B 1 171 ? -6.121 1.604 1.597 1 98.88 171 THR B N 1
ATOM 2853 C CA . THR B 1 171 ? -6.703 2.932 1.768 1 98.88 171 THR B CA 1
ATOM 2854 C C . THR B 1 171 ? -6.133 3.908 0.746 1 98.88 171 THR B C 1
ATOM 2856 O O . THR B 1 171 ? -4.914 4.07 0.649 1 98.88 171 THR B O 1
ATOM 2859 N N . ILE B 1 172 ? -7.031 4.5 -0.005 1 98.94 172 ILE B N 1
ATOM 2860 C CA . ILE B 1 172 ? -6.648 5.348 -1.13 1 98.94 172 ILE B CA 1
ATOM 2861 C C . ILE B 1 172 ? -7.277 6.73 -0.971 1 98.94 172 ILE B C 1
ATOM 2863 O O . ILE B 1 172 ? -8.469 6.848 -0.659 1 98.94 172 ILE B O 1
ATOM 2867 N N . PRO B 1 173 ? -6.52 7.805 -1.2 1 98.94 173 PRO B N 1
ATOM 2868 C CA . PRO B 1 173 ? -7.102 9.141 -1.09 1 98.94 173 PRO B CA 1
ATOM 2869 C C . PRO B 1 173 ? -8.109 9.445 -2.197 1 98.94 173 PRO B C 1
ATOM 2871 O O . PRO B 1 173 ? -7.973 8.938 -3.314 1 98.94 173 PRO B O 1
ATOM 2874 N N . ILE B 1 174 ? -9.07 10.234 -1.815 1 98.81 174 ILE B N 1
ATOM 2875 C CA . ILE B 1 174 ? -10.039 10.797 -2.756 1 98.81 174 ILE B CA 1
ATOM 2876 C C . ILE B 1 174 ? -9.789 12.297 -2.916 1 98.81 174 ILE B C 1
ATOM 2878 O O . ILE B 1 174 ? -9.664 13.023 -1.926 1 98.81 174 ILE B O 1
ATOM 2882 N N . THR B 1 175 ? -9.711 12.703 -4.113 1 98.75 175 THR B N 1
ATOM 2883 C CA . THR B 1 175 ? -9.617 14.125 -4.449 1 98.75 175 THR B CA 1
ATOM 2884 C C . THR B 1 175 ? -10.578 14.477 -5.578 1 98.75 175 THR B C 1
ATOM 2886 O O . THR B 1 175 ? -10.508 13.898 -6.664 1 98.75 175 THR B O 1
ATOM 2889 N N . ASP B 1 176 ? -11.508 15.328 -5.352 1 98.12 176 ASP B N 1
ATOM 2890 C CA . ASP B 1 176 ? -12.445 15.859 -6.34 1 98.12 176 ASP B CA 1
ATOM 2891 C C . ASP 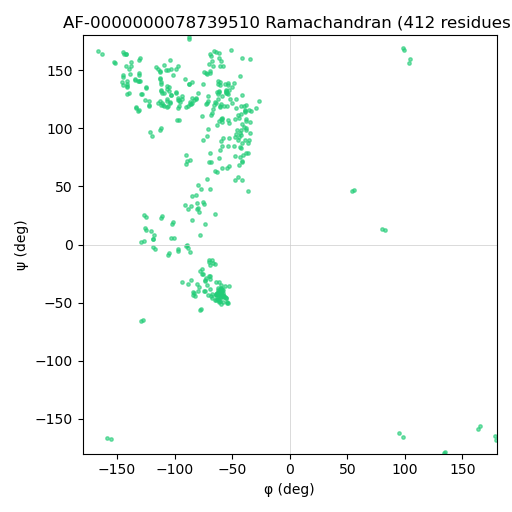B 1 176 ? -13.172 14.727 -7.066 1 98.12 176 ASP B C 1
ATOM 2893 O O . ASP B 1 176 ? -13.219 14.703 -8.297 1 98.12 176 ASP B O 1
ATOM 2897 N N . GLY B 1 177 ? -13.625 13.781 -6.297 1 98.06 177 GLY B N 1
ATOM 2898 C CA . GLY B 1 177 ? -14.492 12.734 -6.812 1 98.06 177 GLY B CA 1
ATOM 2899 C C . GLY B 1 177 ? -13.734 11.602 -7.484 1 98.06 177 GLY B C 1
ATOM 2900 O O . GLY B 1 177 ? -14.328 10.773 -8.18 1 98.06 177 GLY B O 1
ATOM 2901 N N . HIS B 1 178 ? -12.406 11.578 -7.297 1 98.44 178 HIS B N 1
ATOM 2902 C CA . HIS B 1 178 ? -11.57 10.562 -7.934 1 98.44 178 HIS B CA 1
ATOM 2903 C C . HIS B 1 178 ? -10.641 9.906 -6.93 1 98.44 178 HIS B C 1
ATOM 2905 O O . HIS B 1 178 ? -10.188 10.547 -5.977 1 98.44 178 HIS B O 1
ATOM 2911 N N . LEU B 1 179 ? -10.383 8.633 -7.191 1 98.75 179 LEU B N 1
ATOM 2912 C CA . LEU B 1 179 ? -9.258 8.039 -6.477 1 98.75 179 LEU B CA 1
ATOM 2913 C C . LEU B 1 179 ? -7.941 8.688 -6.902 1 98.75 179 LEU B C 1
ATOM 2915 O O . LEU B 1 179 ? -7.602 8.695 -8.086 1 98.75 179 LEU B O 1
ATOM 2919 N N . ASN B 1 180 ? -7.289 9.25 -5.93 1 98.75 180 ASN B N 1
ATOM 2920 C CA . ASN B 1 180 ? -6.07 10.008 -6.215 1 98.75 180 ASN B CA 1
ATOM 2921 C C . ASN B 1 180 ? -4.844 9.094 -6.242 1 98.75 180 ASN B C 1
ATOM 2923 O O . ASN B 1 180 ? -3.98 9.188 -5.371 1 98.75 180 ASN B O 1
ATOM 2927 N N . MET B 1 181 ? -4.711 8.297 -7.27 1 98.62 181 MET B N 1
ATOM 2928 C CA . MET B 1 181 ? -3.611 7.367 -7.492 1 98.62 181 MET B CA 1
ATOM 2929 C C . MET B 1 181 ? -2.648 7.902 -8.547 1 98.62 181 MET B C 1
ATOM 2931 O O . MET B 1 181 ? -3.004 8.789 -9.328 1 98.62 181 MET B O 1
ATOM 2935 N N . GLY B 1 182 ? -1.441 7.379 -8.5 1 98.06 182 GLY B N 1
ATOM 2936 C CA . GLY B 1 182 ? -0.507 7.691 -9.57 1 98.06 182 GLY B CA 1
ATOM 2937 C C . GLY B 1 182 ? -0.935 7.141 -10.914 1 98.06 182 GLY B C 1
ATOM 2938 O O . GLY B 1 182 ? -1.769 6.234 -10.984 1 98.06 182 GLY B O 1
ATOM 2939 N N . THR B 1 183 ? -0.274 7.637 -11.867 1 96.69 183 THR B N 1
ATOM 2940 C CA . THR B 1 183 ? -0.623 7.367 -13.258 1 96.69 183 THR B CA 1
ATOM 2941 C C . THR B 1 183 ? -0.599 5.867 -13.539 1 96.69 183 THR B C 1
ATOM 2943 O O . THR B 1 183 ? -1.499 5.336 -14.195 1 96.69 183 THR B O 1
ATOM 2946 N N . TRP B 1 184 ? 0.39 5.129 -13.062 1 97.12 184 TRP B N 1
ATOM 2947 C CA . TRP B 1 184 ? 0.614 3.738 -13.453 1 97.12 184 TRP B CA 1
ATOM 2948 C C . TRP B 1 184 ? 0.085 2.785 -12.383 1 97.12 184 TRP B C 1
ATOM 2950 O O . TRP B 1 184 ? 0.298 1.573 -12.461 1 97.12 184 TRP B O 1
ATOM 2960 N N . GLN B 1 185 ? -0.54 3.363 -11.43 1 98.69 185 GLN B N 1
ATOM 2961 C CA . GLN B 1 185 ? -1.013 2.541 -10.32 1 98.69 185 GLN B CA 1
ATOM 2962 C C . GLN B 1 185 ? -2.395 1.965 -10.609 1 98.69 185 GLN B C 1
ATOM 2964 O O . GLN B 1 185 ? -3.271 2.668 -11.117 1 98.69 185 GLN B O 1
ATOM 2969 N N . GLY B 1 186 ? -2.535 0.698 -10.242 1 98.81 186 GLY B N 1
ATOM 2970 C CA . GLY B 1 186 ? -3.818 0.013 -10.273 1 98.81 186 GLY B CA 1
ATOM 2971 C C . GLY B 1 186 ? -4.066 -0.848 -9.055 1 98.81 186 GLY B C 1
ATOM 2972 O O . GLY B 1 186 ? -3.123 -1.243 -8.367 1 98.81 186 GLY B O 1
ATOM 2973 N N . ILE B 1 187 ? -5.371 -1.071 -8.836 1 98.94 187 ILE B N 1
ATOM 2974 C CA . ILE B 1 187 ? -5.805 -1.971 -7.773 1 98.94 187 ILE B CA 1
ATOM 2975 C C . ILE B 1 187 ? -5.797 -3.412 -8.273 1 98.94 187 ILE B C 1
ATOM 2977 O O . ILE B 1 187 ? -6.41 -3.721 -9.305 1 98.94 187 ILE B O 1
ATOM 2981 N N . TRP B 1 188 ? -5.07 -4.273 -7.508 1 98.94 188 TRP B N 1
ATOM 2982 C CA . TRP B 1 188 ? -4.996 -5.684 -7.875 1 98.94 188 TRP B CA 1
ATOM 2983 C C . TRP B 1 188 ? -5.73 -6.551 -6.863 1 98.94 188 TRP B C 1
ATOM 2985 O O . TRP B 1 188 ? -5.633 -6.324 -5.652 1 98.94 188 TRP B O 1
ATOM 2995 N N . LEU B 1 189 ? -6.414 -7.523 -7.367 1 98.94 189 LEU B N 1
ATOM 2996 C CA . LEU B 1 189 ? -6.754 -8.719 -6.609 1 98.94 189 LEU B CA 1
ATOM 2997 C C . LEU B 1 189 ? -5.762 -9.844 -6.895 1 98.94 189 LEU B C 1
ATOM 2999 O O . LEU B 1 189 ? -5.609 -10.266 -8.047 1 98.94 189 LEU B O 1
ATOM 3003 N N . CYS B 1 190 ? -5.07 -10.266 -5.91 1 98.81 190 CYS B N 1
ATOM 3004 C CA . CYS B 1 190 ? -4.199 -11.43 -6.035 1 98.81 190 CYS B CA 1
ATOM 3005 C C . CYS B 1 190 ? -4.902 -12.695 -5.539 1 98.81 190 CYS B C 1
ATOM 3007 O O . CYS B 1 190 ? -5.078 -12.875 -4.332 1 98.81 190 CYS B O 1
ATOM 3009 N N . GLU B 1 191 ? -5.273 -13.516 -6.484 1 98.81 191 GLU B N 1
ATOM 3010 C CA . GLU B 1 191 ? -5.875 -14.805 -6.172 1 98.81 191 GLU B CA 1
ATOM 3011 C C . GLU B 1 191 ? -4.805 -15.875 -5.965 1 98.81 191 GLU B C 1
ATOM 3013 O O . GLU B 1 191 ? -4.062 -16.203 -6.895 1 98.81 191 GLU B O 1
ATOM 3018 N N . HIS B 1 192 ? -4.801 -16.5 -4.738 1 98.56 192 HIS B N 1
ATOM 3019 C CA . HIS B 1 192 ? -3.676 -17.359 -4.398 1 98.56 192 HIS B CA 1
ATOM 3020 C C . HIS B 1 192 ? -4.062 -18.828 -4.492 1 98.56 192 HIS B C 1
ATOM 3022 O O . HIS B 1 192 ? -3.201 -19.703 -4.398 1 98.56 192 HIS B O 1
ATOM 3028 N N . ARG B 1 193 ? -5.312 -19.078 -4.699 1 97.88 193 ARG B N 1
ATOM 3029 C CA . ARG B 1 193 ? -5.812 -20.438 -4.824 1 97.88 193 ARG B CA 1
ATOM 3030 C C . ARG B 1 193 ? -5.977 -20.828 -6.289 1 97.88 193 ARG B C 1
ATOM 3032 O O . ARG B 1 193 ? -6.312 -19.984 -7.129 1 97.88 193 ARG B O 1
ATOM 3039 N N . ASP B 1 194 ? -5.832 -22.125 -6.555 1 97.44 194 ASP B N 1
ATOM 3040 C CA . ASP B 1 194 ? -6.043 -22.625 -7.906 1 97.44 194 ASP B CA 1
ATOM 3041 C C . ASP B 1 194 ? -7.512 -22.516 -8.312 1 97.44 194 ASP B C 1
ATOM 3043 O O . ASP B 1 194 ? -7.828 -22.203 -9.461 1 97.44 194 ASP B O 1
ATOM 3047 N N . ASN B 1 195 ? -8.312 -22.859 -7.406 1 95.25 195 ASN B N 1
ATOM 3048 C CA . ASN B 1 195 ? -9.758 -22.812 -7.617 1 95.25 195 ASN B CA 1
ATOM 3049 C C . ASN B 1 195 ? -10.445 -21.906 -6.602 1 95.25 195 ASN B C 1
ATOM 3051 O O . ASN B 1 195 ? -10.828 -22.359 -5.523 1 95.25 195 ASN B O 1
ATOM 3055 N N . ALA B 1 196 ? -10.672 -20.734 -6.996 1 93.94 196 ALA B N 1
ATOM 3056 C CA . ALA B 1 196 ? -11.25 -19.75 -6.086 1 93.94 196 ALA B CA 1
ATOM 3057 C C . ALA B 1 196 ? -12.695 -19.453 -6.445 1 93.94 196 ALA B C 1
ATOM 3059 O O . ALA B 1 196 ? -13.094 -19.594 -7.605 1 93.94 196 ALA B O 1
ATOM 3060 N N . SER B 1 197 ? -13.461 -19.109 -5.43 1 96.44 197 SER B N 1
ATOM 3061 C CA . SER B 1 197 ? -14.789 -18.547 -5.625 1 96.44 197 SER B CA 1
ATOM 3062 C C . SER B 1 197 ? -14.727 -17.031 -5.781 1 96.44 197 SER B C 1
ATOM 3064 O O . SER B 1 197 ? -13.641 -16.438 -5.781 1 96.44 197 SER B O 1
ATOM 3066 N N . SER B 1 198 ? -15.922 -16.484 -6.023 1 98.38 198 SER B N 1
ATOM 3067 C CA . SER B 1 198 ? -15.977 -15.031 -6.086 1 98.38 198 SER B CA 1
ATOM 3068 C C . SER B 1 198 ? -15.484 -14.406 -4.785 1 98.38 198 SER B C 1
ATOM 3070 O O . SER B 1 198 ? -15.508 -15.047 -3.732 1 98.38 198 SER B O 1
ATOM 3072 N N . ARG B 1 199 ? -14.992 -13.195 -4.957 1 98.69 199 ARG B N 1
ATOM 3073 C CA . ARG B 1 199 ? -14.508 -12.469 -3.789 1 98.69 199 ARG B CA 1
ATOM 3074 C C . ARG B 1 199 ? -15.398 -11.258 -3.49 1 98.69 199 ARG B C 1
ATOM 3076 O O . ARG B 1 199 ? -15.93 -10.641 -4.406 1 98.69 199 ARG B O 1
ATOM 3083 N N . LYS B 1 200 ? -15.461 -10.938 -2.166 1 98.88 200 LYS B N 1
ATOM 3084 C CA . LYS B 1 200 ? -16.188 -9.758 -1.712 1 98.88 200 LYS B CA 1
ATOM 3085 C C . LYS B 1 200 ? -15.227 -8.703 -1.159 1 98.88 200 LYS B C 1
ATOM 3087 O O . LYS B 1 200 ? -14.367 -9.016 -0.332 1 98.88 200 LYS B O 1
ATOM 3092 N N . ILE B 1 201 ? -15.422 -7.48 -1.62 1 98.88 201 ILE B N 1
ATOM 3093 C CA . ILE B 1 201 ? -14.648 -6.34 -1.131 1 98.88 201 ILE B CA 1
ATOM 3094 C C . ILE B 1 201 ? -15.602 -5.285 -0.563 1 98.88 201 ILE B C 1
ATOM 3096 O O . ILE B 1 201 ? -16.453 -4.754 -1.282 1 98.88 201 ILE B O 1
ATOM 3100 N N . VAL B 1 202 ? -15.43 -5.008 0.725 1 98.94 202 VAL B N 1
ATOM 3101 C CA . VAL B 1 202 ? -16.172 -3.91 1.342 1 98.94 202 VAL B CA 1
ATOM 3102 C C . VAL B 1 202 ? -15.43 -2.594 1.112 1 98.94 202 VAL B C 1
ATOM 3104 O O . VAL B 1 202 ? -14.266 -2.449 1.507 1 98.94 202 VAL B O 1
ATOM 3107 N N . ILE B 1 203 ? -16.141 -1.66 0.466 1 98.88 203 ILE B N 1
ATOM 3108 C CA . ILE B 1 203 ? -15.547 -0.352 0.196 1 98.88 203 ILE B CA 1
ATOM 3109 C C . ILE B 1 203 ? -16.25 0.712 1.035 1 98.88 203 ILE B C 1
ATOM 3111 O O . ILE B 1 203 ? -17.469 0.877 0.946 1 98.88 203 ILE B O 1
ATOM 3115 N N . THR B 1 204 ? -15.484 1.382 1.871 1 98.81 204 THR B N 1
ATOM 3116 C CA . THR B 1 204 ? -15.969 2.469 2.713 1 98.81 204 THR B CA 1
ATOM 3117 C C . THR B 1 204 ? -15.359 3.801 2.285 1 98.81 204 THR B C 1
ATOM 3119 O O . THR B 1 204 ? -14.133 3.93 2.199 1 98.81 204 THR B O 1
ATOM 3122 N N . LEU B 1 205 ? -16.266 4.738 1.988 1 98.31 205 LEU B N 1
ATOM 3123 C CA . LEU B 1 205 ? -15.852 6.098 1.646 1 98.31 205 LEU B CA 1
ATOM 3124 C C . LEU B 1 205 ? -16.156 7.059 2.793 1 98.31 205 LEU B C 1
ATOM 3126 O O . LEU B 1 205 ? -17.234 6.996 3.395 1 98.31 205 LEU B O 1
ATOM 3130 N N . ASN B 1 206 ? -15.234 7.859 3.115 1 97.94 206 ASN B N 1
ATOM 3131 C CA . ASN B 1 206 ? -15.398 8.883 4.137 1 97.94 206 ASN B CA 1
ATOM 3132 C C . ASN B 1 206 ? -14.703 10.188 3.742 1 97.94 206 ASN B C 1
ATOM 3134 O O . ASN B 1 206 ? -13.617 10.164 3.17 1 97.94 206 ASN B O 1
ATOM 3138 N N . GLY B 1 207 ? -15.336 11.266 3.951 1 97.25 207 GLY B N 1
ATOM 3139 C CA . GLY B 1 207 ? -14.766 12.555 3.594 1 97.25 207 GLY B CA 1
ATOM 3140 C C . GLY B 1 207 ? -15.781 13.68 3.58 1 97.25 207 GLY B C 1
ATOM 3141 O O . GLY B 1 207 ? -16.75 13.664 4.348 1 97.25 207 GLY B O 1
ATOM 3142 N N . VAL B 1 208 ? -15.523 14.742 2.834 1 95.44 208 VAL B N 1
ATOM 3143 C CA . VAL B 1 208 ? -16.391 15.914 2.688 1 95.44 208 VAL B CA 1
ATOM 3144 C C . VAL B 1 208 ? -16.672 16.156 1.209 1 95.44 208 VAL B C 1
ATOM 3146 O O . VAL B 1 208 ? -15.922 15.711 0.34 1 95.44 208 VAL B O 1
#

Secondary structure (DSSP, 8-state):
---------------------------------------------------------S------PPPEEEEEEEEEPP-EEEEEE-HHHHHHHHHHHHTT-SEEEEEEEE--SSEEEEEEESS-HHHHHHHHHHHHHHS--STTS--S--TT-TTHHHHHHHHHHH-SEEEEEEETTEE---TTEEEEEEEEEEE---EEEEEEEEE-/---------------------------------------------------------S------PPPEEEEEEEEEPP--SEEEE-HHHHHHHHHHHHTT-SEEEEEEEE--SSEEEEEEESS-HHHHHHHHHHHHHHS--STTS--S--TT-TTHHHHHHHHHHH-SEEEEEEETTEE---TTEEEEEEE-SSS---EEEEEEEEE-

InterPro domains:
  IPR001602 UPF0047 protein YjbQ-like [PF01894] (86-204)
  IPR001602 UPF0047 protein YjbQ-like [PTHR30615] (57-207)
  IPR001602 UPF0047 protein YjbQ-like [TIGR00149] (71-207)
  IPR035917 YjbQ-like superfamily [G3DSA:2.60.120.460] (59-207)
  IPR035917 YjbQ-like superfamily [SSF111038] (69-207)

Sequence (416 aa):
MLVRWHSPIRSFQSAGPTTTTTSPLPLARCSPPATAKQPAAAVARRPVASPGLVVAGPPAAHSSMAAKWAQKTVVIPAQRRGCHLITPKILREIEGDLSGFKCGLAHLFLQHTSASLTINENYDSDVQADTETFLNRIVPEGRSAPWKHTLEGPDDMPAHIKSSMFGCALTIPITDGHLNMGTWQGIWLCEHRDNASSRKIVITLNGVMLVRWHSPIRSFQSAGPTTTTTSPLPLARCSPPATAKQPAAAVARRPVASPGLVVAGPPAAHSSMAAKWAQKTVVIPAQRRGCHLITPKILREIEGDLSGFKCGLAHLFLQHTSASLTINENYDSDVQADTETFLNRIVPEGRSAPWKHTLEGPDDMPAHIKSSMFGCALTIPITDGHLNMGTWQGIWLCEHRDNASSRKIVITLNGV

Radius of gyration: 36.56 Å; Cα contacts (8 Å, |Δi|>4): 671; chains: 2; bounding box: 113×87×112 Å

Solvent-accessible surface area (backbone atoms only — not comparable to full-atom values): 24701 Å² total; per-residue (Å²): 136,85,80,78,82,78,73,86,77,81,76,81,80,75,82,78,81,80,71,82,78,78,77,80,77,80,78,77,75,78,72,79,80,85,77,74,73,71,76,77,72,75,72,70,73,65,73,74,68,66,76,65,75,71,67,76,63,75,78,69,79,78,67,85,57,69,51,43,67,49,75,48,77,44,77,41,74,55,49,63,53,38,54,38,84,40,43,70,63,54,47,70,74,42,44,80,65,38,57,69,27,49,40,36,39,38,35,41,34,45,44,55,38,42,32,26,30,49,78,40,76,62,76,62,66,62,58,34,55,49,49,44,50,52,52,53,65,74,43,56,60,52,87,84,32,88,62,72,47,50,87,80,38,56,46,42,47,39,11,39,48,50,11,39,57,62,22,35,53,49,77,41,46,31,47,68,33,33,79,65,64,59,92,55,53,27,40,29,42,34,35,48,29,75,81,45,66,63,43,48,31,42,35,40,37,39,30,54,137,85,80,72,85,80,74,85,76,80,82,80,80,72,83,77,78,80,72,80,74,79,78,82,75,80,77,74,78,77,72,79,75,82,77,73,77,72,76,79,72,77,73,73,74,69,77,75,72,70,80,69,77,77,68,82,66,77,82,77,73,75,66,82,44,73,70,45,78,49,74,49,78,45,76,42,72,56,49,64,53,38,52,38,84,40,43,69,62,53,47,68,73,41,43,81,66,40,56,69,28,49,40,34,39,37,36,39,37,45,76,57,62,40,31,23,29,45,67,28,73,63,76,63,66,43,55,34,54,34,47,41,52,49,51,53,66,75,43,58,59,49,87,84,30,92,67,81,68,50,87,78,38,57,44,41,48,40,10,38,52,52,12,65,55,48,22,36,54,50,73,43,45,30,45,69,32,33,77,64,65,27,92,55,45,26,40,29,43,35,35,47,30,76,82,46,66,63,44,46,31,42,36,37,36,40,29,52

Nearest PDB structures (foldseek):
  1vph-assembly2_E  TM=9.034E-01  e=1.548E-12  Saccharolobus solfataricus P2
  1ve0-assembly1_A  TM=8.969E-01  e=9.602E-12  Sulfurisphaera tokodaii
  1vmf-assembly1_C  TM=9.199E-01  e=3.306E-11  Halalkalibacterium halodurans
  1vmj-assembly1_A  TM=8.640E-01  e=1.080E-11  Thermotoga maritima MSB8
  2p6c-assembly1_A  TM=8.710E-01  e=2.939E-11  Aquifex aeolicus VF5

Organism: Oryza nivara (NCBI:txid4536)

pLDDT: mean 76.15, std 31.93, range [18.92, 98.94]

Foldseek 3Di:
DPPCPPPPPDDPDDPDDPCPPPDDPDPPPCVDDDPPPPPPPPPPPPPPPDPPPPPPPDPPPVPVPDKDKDKDKAKAFWDAAWKDFCQVVVCVVCLVVLQPAAKWKKKKFWDDQQKAKDKDFDDDCVVGVVVSVVLCVVQDWDDPHPDPPDPVHRQRVSSNVVCVVRHGMDMFIHHNSDGDDDPGITMMMHHRDRGDGMIMMMMMIIHD/DPPPPDDPPPDPPPPDDPPPPDDDPDPPPPDPPPPDPPPPPPPPPPPPPDPPPPPPPDDPDPPPDDKDKDKDKAKAFWDAAWKDFCQVVVCVVCLVVLQPFAKWKKKKFWPDQLKAKAKDFDDDCVVGVVVSVVLCVVQDWDDPHPDPPDPVHRQRVSSNVVCVVRHGMDMFIRHNSDGPDDPGITMMMHHRDRGDGMIMMMMMIMHD